Protein AF-A0A9Q1LJ71-F1 (afdb_monomer)

InterPro domains:
  IPR001330 Prenyltransferase alpha-alpha toroid domain [PF00432] (152-448)
  IPR008930 Terpenoid cyclases/protein prenyltransferase alpha-alpha toroid [SSF48239] (149-457)
  IPR026873 Geranylgeranyl transferase type-2 subunit beta [cd02894] (152-435)
  IPR045089 Prenyltransferase subunit beta [PTHR11774] (151-458)

Mean predicted aligned error: 15.25 Å

Secondary structure (DSSP, 8-state):
--PPPTT-------HHHHHHHHHHHHHHHHHHHHHHHHHHHHHHHHHHHHHHHHHHHHHHHHHHTTS-----------------------S---SSTTS-TTT-TT------------------TTHHHHHHHHHTT------GGGTTSPPP-HHHHHHHHHHHHH--SSHHHHHTGGGHHHHHHHHHHHHHHTT-GGGS-HHHHHHHHHHTB-TTS-B-SSTTPPP-HHHHHHHHHHHHHTT-GGGS-HHHHHHHHHTTB-TTS-BBSSTT--B-HHHHHHHHHHHHHTT-GGGS-HHHHHHHHHHTB-TTS-B-SSTTPPP-HHHHHHHHHHHHHTT-GGGS-HHHHHHHHHTTB-TTS-B-SSTT----TTHHHHHHHHHHHTT-GGGS-HHHHHHHHHHSB-TTT--EESSTTSPEEHHHHHHHHHHHHHTT-TTS--EETTTTEEHHHHHHHHHHHHHHHGGGS--

Sequence (471 aa):
MRRLPRYLKKVEPNAHKIEEHCRKYQRLREEKQLRKSERDRQRRQAEAKATYEKSKKKEQQSEHEASDPDFASDLNDGKTYRYPFLPWLIETKKAQFLNFLSMEKCFQGLLSTPLSTFHLMQLDSEDFCSFLKKSASLSNSSNPNCNRMGELLVEKHAKYIITVEKRKDDFESVVMEHLRLNGVYWGLTTLDIMGKLAAVEQDEVSSWVMQCQHESGGFGGNIGHDPHVLYTLSAIQVLVLFDKLHVLDIDKVSNYIAGLQNEDGSFSGDIWGEVDTRFSYIAILSLALLHRLDKIDVGKAVKYILSCKNVDGGFGCTPGAESHAGQIFCCVAALAITGSLHHVDKDLLGWWLCERQVKSGGLNGRPEKLPDVCYSWWVLSSLIMIDRVHWIDKGKLVKFILDCQDKENGGISDRPDDAVDVFHTYFGVAGLSLLEYPGIKPIDPAYALPVDVVNRVMLGRYSLGFLHTSS

Foldseek 3Di:
DDDDDDDPDDPDPPVVVVVVVVVVVVVVVVVVVVVVVVVVVVVVVVVVVVVVVVVVVVVVVVVVVPDDDDDDDDDDDDDDDDDDDDDDDDDDPDDPCPVPVVPPVWDDDDDDDDDDDDDDDDDDDPCVVVVVVVVVVPPPDDDPPPPPFDDDPLVLQLQLLVVVLPPCPDPVNVSCQQQQLVLVLLSLQLCQQLVRNVVDDLVVVLVQLVQQADPQQAGTNGRPHAGWLVSRLSSLSSCLQVVNCVVGPLCSNLLSLLVQQDPQQFGAGHPVRDTFLLSLLSSLLSCLLSVNPVSHDLVSSLVQLLQQADPLLAGARGRPHDGWLQSLLSSLLSCLSSVNNVSGPLVSVLVQLLVQQDPQQAGGGHPPGDGFLLSLQSSLLSNVSSVNNVSGPLRSNSRFLSQQFDPPRTAGGGGHPDDGDSSSSSSSSQSCLSSVNPSTAHARSSNRHGPVSVCCSPVVVVVVVVPPPDD

Structure (mmCIF, N/CA/C/O backbone):
data_AF-A0A9Q1LJ71-F1
#
_entry.id   AF-A0A9Q1LJ71-F1
#
loop_
_atom_site.group_PDB
_atom_site.id
_atom_site.type_symbol
_atom_site.label_atom_id
_atom_site.label_alt_id
_atom_site.label_comp_id
_atom_site.label_asym_id
_atom_site.label_entity_id
_atom_site.label_seq_id
_atom_site.pdbx_PDB_ins_code
_atom_site.Cartn_x
_atom_site.Cartn_y
_atom_site.Cartn_z
_atom_site.occupancy
_atom_site.B_iso_or_equiv
_atom_site.auth_seq_id
_atom_site.auth_comp_id
_atom_site.auth_asym_id
_atom_site.auth_atom_id
_atom_site.pdbx_PDB_model_num
ATOM 1 N N . MET A 1 1 ? -22.109 36.301 40.175 1.00 39.59 1 MET A N 1
ATOM 2 C CA . MET A 1 1 ? -20.950 36.014 39.294 1.00 39.59 1 MET A CA 1
ATOM 3 C C . MET A 1 1 ? -20.099 34.918 39.931 1.00 39.59 1 MET A C 1
ATOM 5 O O . MET A 1 1 ? -19.748 35.070 41.093 1.00 39.59 1 MET A O 1
ATOM 9 N N . ARG A 1 2 ? -19.764 33.833 39.217 1.00 37.19 2 ARG A N 1
ATOM 10 C CA . ARG A 1 2 ? -18.719 32.863 39.616 1.00 37.19 2 ARG A CA 1
ATOM 11 C C . ARG A 1 2 ? -17.592 32.925 38.575 1.00 37.19 2 ARG A C 1
ATOM 13 O O . ARG A 1 2 ? -17.876 33.161 37.406 1.00 37.19 2 ARG A O 1
ATOM 20 N N . ARG A 1 3 ? -16.327 32.811 38.999 1.00 41.94 3 ARG A N 1
ATOM 21 C CA . ARG A 1 3 ? -15.149 32.981 38.123 1.00 41.94 3 ARG A CA 1
ATOM 22 C C . ARG A 1 3 ? -14.811 31.681 37.381 1.00 41.94 3 ARG A C 1
ATOM 24 O O . ARG A 1 3 ? -14.867 30.613 37.981 1.00 41.94 3 ARG A O 1
ATOM 31 N N . LEU A 1 4 ? -14.414 31.797 36.113 1.00 38.66 4 LEU A N 1
ATOM 32 C CA . LEU A 1 4 ? -13.854 30.701 35.309 1.00 38.66 4 LEU A CA 1
ATOM 33 C C . LEU A 1 4 ? -12.404 30.360 35.738 1.00 38.66 4 LEU A C 1
ATOM 35 O O . LEU A 1 4 ? -11.688 31.261 36.191 1.00 38.66 4 LEU A O 1
ATOM 39 N N . PRO A 1 5 ? -11.940 29.101 35.582 1.00 41.72 5 PRO A N 1
ATOM 40 C CA . PRO A 1 5 ? -10.560 28.706 35.882 1.00 41.72 5 PRO A CA 1
ATOM 41 C C . PRO A 1 5 ? -9.507 29.322 34.942 1.00 41.72 5 PRO A C 1
ATOM 43 O O . PRO A 1 5 ? -9.711 29.448 33.737 1.00 41.72 5 PRO A O 1
ATOM 46 N N . ARG A 1 6 ? -8.328 29.651 35.487 1.00 46.28 6 ARG A N 1
ATOM 47 C CA . ARG A 1 6 ? -7.193 30.263 34.763 1.00 46.28 6 ARG A CA 1
ATOM 48 C C . ARG A 1 6 ? -6.261 29.232 34.090 1.00 46.28 6 ARG A C 1
ATOM 50 O O . ARG A 1 6 ? -5.067 29.231 34.376 1.00 46.28 6 ARG A O 1
ATOM 57 N N . TYR A 1 7 ? -6.765 28.365 33.209 1.00 41.06 7 TYR A N 1
ATOM 58 C CA . TYR A 1 7 ? -5.889 27.458 32.434 1.00 41.06 7 TYR A CA 1
ATOM 59 C C . TYR A 1 7 ? -6.155 27.375 30.923 1.00 41.06 7 TYR A C 1
ATOM 61 O O . TYR A 1 7 ? -5.345 26.796 30.205 1.00 41.06 7 TYR A O 1
ATOM 69 N N . LEU A 1 8 ? -7.190 28.041 30.400 1.00 37.00 8 LEU A N 1
ATOM 70 C CA . LEU A 1 8 ? -7.324 28.259 28.956 1.00 37.00 8 LEU A CA 1
ATOM 71 C C . LEU A 1 8 ? -6.361 29.363 28.486 1.00 37.00 8 LEU A C 1
ATOM 73 O O . LEU A 1 8 ? -6.747 30.520 28.314 1.00 37.00 8 LEU A O 1
ATOM 77 N N . LYS A 1 9 ? -5.090 29.007 28.262 1.00 40.62 9 LYS A N 1
ATOM 78 C CA . LYS A 1 9 ? -4.234 29.786 27.358 1.00 40.62 9 LYS A CA 1
ATOM 79 C C . LYS A 1 9 ? -4.790 29.617 25.946 1.00 40.62 9 LYS A C 1
ATOM 81 O O . LYS A 1 9 ? -4.817 28.498 25.442 1.00 40.62 9 LYS A O 1
ATOM 86 N N . LYS A 1 10 ? -5.184 30.713 25.294 1.00 38.16 10 LYS A N 1
ATOM 87 C CA . LYS A 1 10 ? -5.345 30.703 23.837 1.00 38.16 10 LYS A CA 1
ATOM 88 C C . LYS A 1 10 ? -4.023 30.252 23.208 1.00 38.16 10 LYS A C 1
ATOM 90 O O . LYS A 1 10 ? -2.989 30.872 23.458 1.00 38.16 10 LYS A O 1
ATOM 95 N N . VAL A 1 11 ? -4.072 29.221 22.374 1.00 44.34 11 VAL A N 1
ATOM 96 C CA . VAL A 1 11 ? -2.997 28.925 21.426 1.00 44.34 11 VAL A CA 1
ATOM 97 C C . VAL A 1 11 ? -3.301 29.735 20.172 1.00 44.34 11 VAL A C 1
ATOM 99 O O . VAL A 1 11 ? -4.050 29.300 19.305 1.00 44.34 11 VAL A O 1
ATOM 102 N N . GLU A 1 12 ? -2.790 30.962 20.117 1.00 47.56 12 GLU A N 1
ATOM 103 C CA . GLU A 1 12 ? -2.838 31.750 18.884 1.00 47.56 12 GLU A CA 1
ATOM 104 C C . GLU A 1 12 ? -1.786 31.181 17.912 1.00 47.56 12 GLU A C 1
ATOM 106 O O . GLU A 1 12 ? -0.655 30.916 18.345 1.00 47.56 12 GLU A O 1
ATOM 111 N N . PRO A 1 13 ? -2.123 30.942 16.626 1.00 48.38 13 PRO A N 1
ATOM 112 C CA . PRO A 1 13 ? -1.161 30.452 15.647 1.00 48.38 13 PRO A CA 1
ATOM 113 C C . PRO A 1 13 ? 0.050 31.380 15.603 1.00 48.38 13 PRO A C 1
ATOM 115 O O . PRO A 1 13 ? -0.084 32.587 15.401 1.00 48.38 13 PRO A O 1
ATOM 118 N N . ASN A 1 14 ? 1.244 30.828 15.820 1.00 60.53 14 ASN A N 1
ATOM 119 C CA . ASN A 1 14 ? 2.465 31.623 15.887 1.00 60.53 14 ASN A CA 1
ATOM 120 C C . ASN A 1 14 ? 2.890 32.018 14.463 1.00 60.53 14 ASN A C 1
ATOM 122 O O . ASN A 1 14 ? 3.750 31.378 13.860 1.00 60.53 14 ASN A O 1
ATOM 126 N N . ALA A 1 15 ? 2.232 33.045 13.918 1.00 57.56 15 ALA A N 1
ATOM 127 C CA . ALA A 1 15 ? 2.316 33.447 12.515 1.00 57.56 15 ALA A CA 1
ATOM 128 C C . ALA A 1 15 ? 3.760 33.684 12.044 1.00 57.56 15 ALA A C 1
ATOM 130 O O . ALA A 1 15 ? 4.112 33.283 10.941 1.00 57.56 15 ALA A O 1
ATOM 131 N N . HIS A 1 16 ? 4.623 34.217 12.915 1.00 60.97 16 HIS A N 1
ATOM 132 C CA . HIS A 1 16 ? 6.050 34.390 12.637 1.00 60.97 16 HIS A CA 1
ATOM 133 C C . HIS A 1 16 ? 6.755 33.058 12.323 1.00 60.97 16 HIS A C 1
ATOM 135 O O . HIS A 1 16 ? 7.576 32.998 11.412 1.00 60.97 16 HIS A O 1
ATOM 141 N N . LYS A 1 17 ? 6.424 31.968 13.033 1.00 60.00 17 LYS A N 1
ATOM 142 C CA . LYS A 1 17 ? 6.968 30.630 12.737 1.00 60.00 17 LYS A CA 1
ATOM 143 C C . LYS A 1 17 ? 6.422 30.056 11.433 1.00 60.00 17 LYS A C 1
ATOM 145 O O . LYS A 1 17 ? 7.156 29.365 10.736 1.00 60.00 17 LYS A O 1
ATOM 150 N N . ILE A 1 18 ? 5.157 30.329 11.106 1.00 53.53 18 ILE A N 1
ATOM 151 C CA . ILE A 1 18 ? 4.541 29.898 9.841 1.00 53.53 18 ILE A CA 1
ATOM 152 C C . ILE A 1 18 ? 5.233 30.612 8.675 1.00 53.53 18 ILE A C 1
ATOM 154 O O . ILE A 1 18 ? 5.701 29.962 7.744 1.00 53.53 18 ILE A O 1
ATOM 158 N N . GLU A 1 19 ? 5.402 31.931 8.765 1.00 65.69 19 GLU A N 1
ATOM 159 C CA . GLU A 1 19 ? 6.077 32.724 7.738 1.00 65.69 19 GLU A CA 1
ATOM 160 C C . GLU A 1 19 ? 7.558 32.331 7.579 1.00 65.69 19 GLU A C 1
ATOM 162 O O . GLU A 1 19 ? 8.045 32.161 6.460 1.00 65.69 19 GLU A O 1
ATOM 167 N N . GLU A 1 20 ? 8.274 32.104 8.683 1.00 69.56 20 GLU A N 1
ATOM 168 C CA . GLU A 1 20 ? 9.648 31.592 8.677 1.00 69.56 20 GLU A CA 1
ATOM 169 C C . GLU A 1 20 ? 9.747 30.201 8.019 1.00 69.56 20 GLU A C 1
ATOM 171 O O . GLU A 1 20 ? 10.671 29.944 7.239 1.00 69.56 20 GLU A O 1
ATOM 176 N N . HIS A 1 21 ? 8.766 29.324 8.262 1.00 61.31 21 HIS A N 1
ATOM 177 C CA . HIS A 1 21 ? 8.662 28.010 7.627 1.00 61.31 21 HIS A CA 1
ATOM 178 C C . HIS A 1 21 ? 8.419 28.132 6.114 1.00 61.31 21 HIS A C 1
ATOM 180 O O . HIS A 1 21 ? 9.154 27.529 5.331 1.00 61.31 21 HIS A O 1
ATOM 186 N N . CYS A 1 22 ? 7.478 28.975 5.679 1.00 60.78 22 CYS A N 1
ATOM 187 C CA . CYS A 1 22 ? 7.229 29.251 4.260 1.00 60.78 22 CYS A CA 1
ATOM 188 C C . CYS A 1 22 ? 8.483 29.809 3.564 1.00 60.78 22 CYS A C 1
ATOM 190 O O . CYS A 1 22 ? 8.925 29.255 2.556 1.00 60.78 22 CYS A O 1
ATOM 192 N N . ARG A 1 23 ? 9.141 30.819 4.155 1.00 75.56 23 ARG A N 1
ATOM 193 C CA . ARG A 1 23 ? 10.409 31.394 3.657 1.00 75.56 23 ARG A CA 1
ATOM 194 C C . ARG A 1 23 ? 11.558 30.375 3.624 1.00 75.56 23 ARG A C 1
ATOM 196 O O . ARG A 1 23 ? 12.492 30.520 2.836 1.00 75.56 23 ARG A O 1
ATOM 203 N N . LYS A 1 24 ? 11.552 29.349 4.483 1.00 78.50 24 LYS A N 1
ATOM 204 C CA . LYS A 1 24 ? 12.508 28.226 4.433 1.00 78.50 24 LYS A CA 1
ATOM 205 C C . LYS A 1 24 ? 12.195 27.274 3.275 1.00 78.50 24 LYS A C 1
ATOM 207 O O . LYS A 1 24 ? 13.103 26.925 2.528 1.00 78.50 24 LYS A O 1
ATOM 212 N N . TYR A 1 25 ? 10.935 26.876 3.103 1.00 55.53 25 TYR A N 1
ATOM 213 C CA . TYR A 1 25 ? 10.538 25.966 2.025 1.00 55.53 25 TYR A CA 1
ATOM 214 C C . TYR A 1 25 ? 10.649 26.597 0.638 1.00 55.53 25 TYR A C 1
ATOM 216 O O . TYR A 1 25 ? 11.008 25.899 -0.304 1.00 55.53 25 TYR A O 1
ATOM 224 N N . GLN A 1 26 ? 10.416 27.903 0.503 1.00 70.94 26 GLN A N 1
ATOM 225 C CA . GLN A 1 26 ? 10.617 28.614 -0.757 1.00 70.94 26 GLN A CA 1
ATOM 226 C C . GLN A 1 26 ? 12.090 28.571 -1.204 1.00 70.94 26 GLN A C 1
ATOM 228 O O . GLN A 1 26 ? 12.370 28.085 -2.298 1.00 70.94 26 GLN A O 1
ATOM 233 N N . ARG A 1 27 ? 13.036 28.912 -0.315 1.00 83.56 27 ARG A N 1
ATOM 234 C CA . ARG A 1 27 ? 14.483 28.771 -0.582 1.00 83.56 27 ARG A CA 1
ATOM 235 C C . ARG A 1 27 ? 14.885 27.333 -0.929 1.00 83.56 27 ARG A C 1
ATOM 237 O O . ARG A 1 27 ? 15.670 27.121 -1.843 1.00 83.56 27 ARG A O 1
ATOM 244 N N . LEU A 1 28 ? 14.304 26.330 -0.263 1.00 67.31 28 LEU A N 1
ATOM 245 C CA . LEU A 1 28 ? 14.551 24.919 -0.593 1.00 67.31 28 LEU A CA 1
ATOM 246 C C . LEU A 1 28 ? 13.990 24.505 -1.969 1.00 67.31 28 LEU A C 1
ATOM 248 O O . LEU A 1 28 ? 14.578 23.634 -2.610 1.00 67.31 28 LEU A O 1
ATOM 252 N N . ARG A 1 29 ? 12.893 25.113 -2.453 1.00 70.19 29 ARG A N 1
ATOM 253 C CA . ARG A 1 29 ? 12.413 24.922 -3.838 1.00 70.19 29 ARG A CA 1
ATOM 254 C C . ARG A 1 29 ? 13.360 25.588 -4.840 1.00 70.19 29 ARG A C 1
ATOM 256 O O . ARG A 1 29 ? 13.729 24.951 -5.822 1.00 70.19 29 ARG A O 1
ATOM 263 N N . GLU A 1 30 ? 13.800 26.814 -4.565 1.00 82.81 30 GLU A N 1
ATOM 264 C CA . GLU A 1 30 ? 14.753 27.567 -5.396 1.00 82.81 30 GLU A CA 1
ATOM 265 C C . GLU A 1 30 ? 16.103 26.827 -5.516 1.00 82.81 30 GLU A C 1
ATOM 267 O O . GLU A 1 30 ? 16.588 26.596 -6.624 1.00 82.81 30 GLU A O 1
ATOM 272 N N . GLU A 1 31 ? 16.660 26.329 -4.404 1.00 82.44 31 GLU A N 1
ATOM 273 C CA . GLU A 1 31 ? 17.853 25.469 -4.404 1.00 82.44 31 GLU A CA 1
ATOM 274 C C . GLU A 1 31 ? 17.648 24.160 -5.186 1.00 82.44 31 GLU A C 1
ATOM 276 O O . GLU A 1 31 ? 18.541 23.741 -5.928 1.00 82.44 31 GLU A O 1
ATOM 281 N N . LYS A 1 32 ? 16.488 23.497 -5.048 1.00 73.94 32 LYS A N 1
ATOM 282 C CA . LYS A 1 32 ? 16.171 22.285 -5.826 1.00 73.94 32 LYS A CA 1
ATOM 283 C C . LYS A 1 32 ? 16.091 22.584 -7.329 1.00 73.94 32 LYS A C 1
ATOM 285 O O . LYS A 1 32 ? 16.615 21.796 -8.116 1.00 73.94 32 LYS A O 1
ATOM 290 N N . GLN A 1 33 ? 15.498 23.711 -7.734 1.00 78.38 33 GLN A N 1
ATOM 291 C CA . GLN A 1 33 ? 15.419 24.126 -9.141 1.00 78.38 33 GLN A CA 1
ATOM 292 C C . GLN A 1 33 ? 16.790 24.497 -9.722 1.00 78.38 33 GLN A C 1
ATOM 294 O O . GLN A 1 33 ? 17.115 24.053 -10.824 1.00 78.38 33 GLN A O 1
ATOM 299 N N . LEU A 1 34 ? 17.635 25.210 -8.969 1.00 84.81 34 LEU A N 1
ATOM 300 C CA . LEU A 1 34 ? 19.027 25.476 -9.354 1.00 84.81 34 LEU A CA 1
ATOM 301 C C . LEU A 1 34 ? 19.785 24.164 -9.599 1.00 84.81 34 LEU A C 1
ATOM 303 O O . LEU A 1 34 ? 20.245 23.926 -10.718 1.00 84.81 34 LEU A O 1
ATOM 307 N N . ARG A 1 35 ? 19.775 23.246 -8.620 1.00 81.56 35 ARG A N 1
ATOM 308 C CA . ARG A 1 35 ? 20.391 21.911 -8.748 1.00 81.56 35 ARG A CA 1
ATOM 309 C C . ARG A 1 35 ? 19.764 21.055 -9.856 1.00 81.56 35 ARG A C 1
ATOM 311 O O . ARG A 1 35 ? 20.401 20.104 -10.304 1.00 81.56 35 ARG A O 1
ATOM 318 N N . LYS A 1 36 ? 18.519 21.312 -10.279 1.00 81.25 36 LYS A N 1
ATOM 319 C CA . LYS A 1 36 ? 17.910 20.677 -11.464 1.00 81.25 36 LYS A CA 1
ATOM 320 C C . LYS A 1 36 ? 18.556 21.227 -12.736 1.00 81.25 36 LYS A C 1
ATOM 322 O O . LYS A 1 36 ? 19.152 20.465 -13.489 1.00 81.25 36 LYS A O 1
ATOM 327 N N . SER A 1 37 ? 18.550 22.551 -12.901 1.00 84.62 37 SER A N 1
ATOM 328 C CA . SER A 1 37 ? 19.092 23.232 -14.085 1.00 84.62 37 SER A CA 1
ATOM 329 C C . SER A 1 37 ? 20.590 22.976 -14.313 1.00 84.62 37 SER A C 1
ATOM 331 O O . SER A 1 37 ? 21.025 22.847 -15.459 1.00 84.62 37 SER A O 1
ATOM 333 N N . GLU A 1 38 ? 21.378 22.824 -13.242 1.00 85.69 38 GLU A N 1
ATOM 334 C CA . GLU A 1 38 ? 22.793 22.445 -13.320 1.00 85.69 38 GLU A CA 1
ATOM 335 C C . GLU A 1 38 ? 22.981 21.016 -13.840 1.00 85.69 38 GLU A C 1
ATOM 337 O O . GLU A 1 38 ? 23.810 20.792 -14.723 1.00 85.69 38 GLU A O 1
ATOM 342 N N . ARG A 1 39 ? 22.179 20.054 -13.363 1.00 78.38 39 ARG A N 1
ATOM 343 C CA . ARG A 1 39 ? 22.211 18.667 -13.855 1.00 78.38 39 ARG A CA 1
ATOM 344 C C . ARG A 1 39 ? 21.677 18.560 -15.284 1.00 78.38 39 ARG A C 1
ATOM 346 O O . ARG A 1 39 ? 22.299 17.888 -16.099 1.00 78.38 39 ARG A O 1
ATOM 353 N N . ASP A 1 40 ? 20.635 19.308 -15.641 1.00 81.31 40 ASP A N 1
ATOM 354 C CA . ASP A 1 40 ? 20.141 19.407 -17.023 1.00 81.31 40 ASP A CA 1
ATOM 355 C C . ASP A 1 40 ? 21.171 20.060 -17.966 1.00 81.31 40 ASP A C 1
ATOM 357 O O . ASP A 1 40 ? 21.168 19.815 -19.175 1.00 81.31 40 ASP A O 1
ATOM 361 N N . ARG A 1 41 ? 22.069 20.908 -17.445 1.00 86.75 41 ARG A N 1
ATOM 362 C CA . ARG A 1 41 ? 23.205 21.476 -18.189 1.00 86.75 41 ARG A CA 1
ATOM 363 C C . ARG A 1 41 ? 24.343 20.462 -18.335 1.00 86.75 41 ARG A C 1
ATOM 365 O O . ARG A 1 41 ? 24.833 20.286 -19.447 1.00 86.75 41 ARG A O 1
ATOM 372 N N . GLN A 1 42 ? 24.715 19.768 -17.258 1.00 84.00 42 GLN A N 1
ATOM 373 C CA . GLN A 1 42 ? 25.722 18.697 -17.277 1.00 84.00 42 GLN A CA 1
ATOM 374 C C . GLN A 1 42 ? 25.308 17.548 -18.207 1.00 84.00 42 GLN A C 1
ATOM 376 O O . GLN A 1 42 ? 26.114 17.097 -19.018 1.00 84.00 42 GLN A O 1
ATOM 381 N N . ARG A 1 43 ? 24.037 17.128 -18.159 1.00 85.75 43 ARG A N 1
ATOM 382 C CA . ARG A 1 43 ? 23.467 16.108 -19.048 1.00 85.75 43 ARG A CA 1
ATOM 383 C C . ARG A 1 43 ? 23.582 16.522 -20.516 1.00 85.75 43 ARG A C 1
ATOM 385 O O . ARG A 1 43 ? 24.162 15.776 -21.297 1.00 85.75 43 ARG A O 1
ATOM 392 N N . ARG A 1 44 ? 23.138 17.732 -20.880 1.00 86.12 44 ARG A N 1
ATOM 393 C CA . ARG A 1 44 ? 23.271 18.244 -22.259 1.00 86.12 44 ARG A CA 1
ATOM 394 C C . ARG A 1 44 ? 24.730 18.361 -22.713 1.00 86.12 44 ARG A C 1
ATOM 396 O O . ARG A 1 44 ? 25.024 18.115 -23.878 1.00 86.12 44 ARG A O 1
ATOM 403 N N . GLN A 1 45 ? 25.657 18.690 -21.810 1.00 86.50 45 GLN A N 1
ATOM 404 C CA . GLN A 1 45 ? 27.096 18.674 -22.106 1.00 86.50 45 GLN A CA 1
ATOM 405 C C . GLN A 1 45 ? 27.627 17.249 -22.337 1.00 86.50 45 GLN A C 1
ATOM 407 O O . GLN A 1 45 ? 28.419 17.048 -23.256 1.00 86.50 45 GLN A O 1
ATOM 412 N N . ALA A 1 46 ? 27.173 16.259 -21.565 1.00 82.06 46 ALA A N 1
ATOM 413 C CA . ALA A 1 46 ? 27.527 14.854 -21.760 1.00 82.06 46 ALA A CA 1
ATOM 414 C C . ALA A 1 46 ? 26.944 14.283 -23.067 1.00 82.06 46 ALA A C 1
ATOM 416 O O . ALA A 1 46 ? 27.667 13.641 -23.823 1.00 82.06 46 ALA A O 1
ATOM 417 N N . GLU A 1 47 ? 25.679 14.574 -23.381 1.00 83.31 47 GLU A N 1
ATOM 418 C CA . GLU A 1 47 ? 25.011 14.171 -24.629 1.00 83.31 47 GLU A CA 1
ATOM 419 C C . GLU A 1 47 ? 25.680 14.804 -25.861 1.00 83.31 47 GLU A C 1
ATOM 421 O O . GLU A 1 47 ? 25.958 14.109 -26.842 1.00 83.31 47 GLU A O 1
ATOM 426 N N . ALA A 1 48 ? 26.031 16.094 -25.799 1.00 85.31 48 ALA A N 1
ATOM 427 C CA . ALA A 1 48 ? 26.792 16.765 -26.852 1.00 85.31 48 ALA A CA 1
ATOM 428 C C . ALA A 1 48 ? 28.198 16.160 -27.022 1.00 85.31 48 ALA A C 1
ATOM 430 O O . ALA A 1 48 ? 28.625 15.899 -28.148 1.00 85.31 48 ALA A O 1
ATOM 431 N N . LYS A 1 49 ? 28.902 15.871 -25.917 1.00 86.75 49 LYS A N 1
ATOM 432 C CA . LYS A 1 49 ? 30.230 15.244 -25.954 1.00 86.75 49 LYS A CA 1
ATOM 433 C C . LYS A 1 49 ? 30.178 13.826 -26.530 1.00 86.75 49 LYS A C 1
ATOM 435 O O . LYS A 1 49 ? 30.975 13.506 -27.404 1.00 86.75 49 LYS A O 1
ATOM 440 N N . ALA A 1 50 ? 29.215 13.006 -26.110 1.00 83.12 50 ALA A N 1
ATOM 441 C CA . ALA A 1 50 ? 29.005 11.664 -26.652 1.00 83.12 50 ALA A CA 1
ATOM 442 C C . ALA A 1 50 ? 28.636 11.700 -28.146 1.00 83.12 50 ALA A C 1
ATOM 444 O O . ALA A 1 50 ? 29.088 10.854 -28.915 1.00 83.12 50 ALA A O 1
ATOM 445 N N . THR A 1 51 ? 27.869 12.706 -28.580 1.00 85.44 51 THR A N 1
ATOM 446 C CA . THR A 1 51 ? 27.551 12.927 -30.000 1.00 85.44 51 THR A CA 1
ATOM 447 C C . THR A 1 51 ? 28.804 13.279 -30.806 1.00 85.44 51 THR A C 1
ATOM 449 O O . THR A 1 51 ? 29.024 12.687 -31.859 1.00 85.44 51 THR A O 1
ATOM 452 N N . TYR A 1 52 ? 29.663 14.162 -30.289 1.00 84.81 52 TYR A N 1
ATOM 453 C CA . TYR A 1 52 ? 30.940 14.537 -30.910 1.00 84.81 52 TYR A CA 1
ATOM 454 C C . TYR A 1 52 ? 31.959 13.381 -30.944 1.00 84.81 52 TYR A C 1
ATOM 456 O O . TYR A 1 52 ? 32.620 13.151 -31.953 1.00 84.81 52 TYR A O 1
ATOM 464 N N . GLU A 1 53 ? 32.056 12.585 -29.877 1.00 83.25 53 GLU A N 1
ATOM 465 C CA . GLU A 1 53 ? 32.881 11.369 -29.869 1.00 83.25 53 GLU A CA 1
ATOM 466 C C . GLU A 1 53 ? 32.347 10.315 -30.863 1.00 83.25 53 GLU A C 1
ATOM 468 O O . GLU A 1 53 ? 33.129 9.571 -31.459 1.00 83.25 53 GLU A O 1
ATOM 473 N N . LYS A 1 54 ? 31.027 10.278 -31.102 1.00 81.44 54 LYS A N 1
ATOM 474 C CA . LYS A 1 54 ? 30.378 9.392 -32.081 1.00 81.44 54 LYS A CA 1
ATOM 475 C C . LYS A 1 54 ? 30.514 9.882 -33.528 1.00 81.44 54 LYS A C 1
ATOM 477 O O . LYS A 1 54 ? 30.630 9.037 -34.413 1.00 81.44 54 LYS A O 1
ATOM 482 N N . SER A 1 55 ? 30.538 11.194 -33.789 1.00 79.06 55 SER A N 1
ATOM 483 C CA . SER A 1 55 ? 30.872 11.728 -35.120 1.00 79.06 55 SER A CA 1
ATOM 484 C C . SER A 1 55 ? 32.349 11.512 -35.434 1.00 79.06 55 SER A C 1
ATOM 486 O O . SER A 1 55 ? 32.654 10.927 -36.467 1.00 79.06 55 SER A O 1
ATOM 488 N N . LYS A 1 56 ? 33.251 11.825 -34.493 1.00 81.94 56 LYS A N 1
ATOM 489 C CA . LYS A 1 56 ? 34.693 11.614 -34.675 1.00 81.94 56 LYS A CA 1
ATOM 490 C C . LYS A 1 56 ? 35.052 10.148 -34.937 1.00 81.94 56 LYS A C 1
ATOM 492 O O . LYS A 1 56 ? 35.883 9.863 -35.790 1.00 81.94 56 LYS A O 1
ATOM 497 N N . LYS A 1 57 ? 34.398 9.199 -34.255 1.00 75.00 57 LYS A N 1
ATOM 498 C CA . LYS A 1 57 ? 34.573 7.765 -34.552 1.00 75.00 57 LYS A CA 1
ATOM 499 C C . LYS A 1 57 ? 34.087 7.380 -35.952 1.00 75.00 57 LYS A C 1
ATOM 501 O O . LYS A 1 57 ? 34.722 6.541 -36.575 1.00 75.00 57 LYS A O 1
ATOM 506 N N . LYS A 1 58 ? 33.012 7.994 -36.464 1.00 71.81 58 LYS A N 1
ATOM 507 C CA . LYS A 1 58 ? 32.568 7.774 -37.850 1.00 71.81 58 LYS A CA 1
ATOM 508 C C . LYS A 1 58 ? 33.552 8.343 -38.868 1.00 71.81 58 LYS A C 1
ATOM 510 O O . LYS A 1 58 ? 33.865 7.644 -39.820 1.00 71.81 58 LYS A O 1
ATOM 515 N N . GLU A 1 59 ? 34.055 9.556 -38.641 1.00 65.94 59 GLU A N 1
ATOM 516 C CA . GLU A 1 59 ? 35.080 10.188 -39.486 1.00 65.94 59 GLU A CA 1
ATOM 517 C C . GLU A 1 59 ? 36.324 9.287 -39.575 1.00 65.94 59 GLU A C 1
ATOM 519 O O . GLU A 1 59 ? 36.726 8.895 -40.668 1.00 65.94 59 GLU A O 1
ATOM 524 N N . GLN A 1 60 ? 36.830 8.821 -38.428 1.00 63.56 60 GLN A N 1
ATOM 525 C CA . GLN A 1 60 ? 37.979 7.909 -38.359 1.00 63.56 60 GLN A CA 1
ATOM 526 C C . GLN A 1 60 ? 37.719 6.519 -38.971 1.00 63.56 60 GLN A C 1
ATOM 528 O O . GLN A 1 60 ? 38.661 5.886 -39.438 1.00 63.56 60 GLN A O 1
ATOM 533 N N . GLN A 1 61 ? 36.472 6.032 -39.006 1.00 56.72 61 GLN A N 1
ATOM 534 C CA . GLN A 1 61 ? 36.131 4.817 -39.760 1.00 56.72 61 GLN A CA 1
ATOM 535 C C . GLN A 1 61 ? 36.115 5.079 -41.273 1.00 56.72 61 GLN A C 1
ATOM 537 O O . GLN A 1 61 ? 36.710 4.306 -42.016 1.00 56.72 61 GLN A O 1
ATOM 542 N N . SER A 1 62 ? 35.533 6.195 -41.731 1.00 51.94 62 SER A N 1
ATOM 543 C CA . SER A 1 62 ? 35.541 6.559 -43.158 1.00 51.94 62 SER A CA 1
ATOM 544 C C . SER A 1 62 ? 36.934 6.889 -43.711 1.00 51.94 62 SER A C 1
ATOM 546 O O . SER A 1 62 ? 37.163 6.718 -44.903 1.00 51.94 62 SER A O 1
ATOM 548 N N . GLU A 1 63 ? 37.872 7.324 -42.864 1.00 53.81 63 GLU A N 1
ATOM 549 C CA . GLU A 1 63 ? 39.281 7.499 -43.245 1.00 53.81 63 GLU A CA 1
ATOM 550 C C . GLU A 1 63 ? 40.040 6.160 -43.332 1.00 53.81 63 GLU A C 1
ATOM 552 O O . GLU A 1 63 ? 40.945 6.036 -44.153 1.00 53.81 63 GLU A O 1
ATOM 557 N N . HIS A 1 64 ? 39.667 5.142 -42.542 1.00 49.78 64 HIS A N 1
ATOM 558 C CA . HIS A 1 64 ? 40.308 3.818 -42.584 1.00 49.78 64 HIS A CA 1
ATOM 559 C C . HIS A 1 64 ? 39.742 2.875 -43.656 1.00 49.78 64 HIS A C 1
ATOM 561 O O . HIS A 1 64 ? 40.488 2.062 -44.193 1.00 49.78 64 HIS A O 1
ATOM 567 N N . GLU A 1 65 ? 38.463 2.992 -44.023 1.00 43.03 65 GLU A N 1
ATOM 568 C CA . GLU A 1 65 ? 37.856 2.195 -45.109 1.00 43.03 65 GLU A CA 1
ATOM 569 C C . GLU A 1 65 ? 38.355 2.600 -46.518 1.00 43.03 65 GLU A C 1
ATOM 571 O O . GLU A 1 65 ? 37.968 1.992 -47.514 1.00 43.03 65 GLU A O 1
ATOM 576 N N . ALA A 1 66 ? 39.239 3.601 -46.612 1.00 43.62 66 ALA A N 1
ATOM 577 C CA . ALA A 1 66 ? 39.785 4.136 -47.858 1.00 43.62 66 ALA A CA 1
ATOM 578 C C . ALA A 1 66 ? 41.199 3.625 -48.231 1.00 43.62 66 ALA A C 1
ATOM 580 O O . ALA A 1 66 ? 41.745 4.094 -49.232 1.00 43.62 66 ALA A O 1
ATOM 581 N N . SER A 1 67 ? 41.819 2.712 -47.463 1.00 36.22 67 SER A N 1
ATOM 582 C CA . SER A 1 67 ? 43.229 2.324 -47.687 1.00 36.22 67 SER A CA 1
ATOM 583 C C . SER A 1 67 ? 43.594 0.852 -47.390 1.00 36.22 67 SER A C 1
ATOM 585 O O . SER A 1 67 ? 44.171 0.563 -46.343 1.00 36.22 67 SER A O 1
ATOM 587 N N . ASP A 1 68 ? 43.370 -0.013 -48.387 1.00 35.03 68 ASP A N 1
ATOM 588 C CA . ASP A 1 68 ? 44.089 -1.280 -48.671 1.00 35.03 68 ASP A CA 1
ATOM 589 C C . ASP A 1 68 ? 44.089 -2.441 -47.625 1.00 35.03 68 ASP A C 1
ATOM 591 O O . ASP A 1 68 ? 43.581 -2.279 -46.515 1.00 35.03 68 ASP A O 1
ATOM 595 N N . PRO A 1 69 ? 44.525 -3.676 -48.001 1.00 43.56 69 PRO A N 1
ATOM 596 C CA . PRO A 1 69 ? 43.994 -4.901 -47.383 1.00 43.56 69 PRO A CA 1
ATOM 597 C C . PRO A 1 69 ? 45.012 -5.876 -46.736 1.00 43.56 69 PRO A C 1
ATOM 599 O O . PRO A 1 69 ? 46.222 -5.786 -46.918 1.00 43.56 69 PRO A O 1
ATOM 602 N N . ASP A 1 70 ? 44.426 -6.905 -46.108 1.00 30.20 70 ASP A N 1
ATOM 603 C CA . ASP A 1 70 ? 44.954 -8.252 -45.812 1.00 30.20 70 ASP A CA 1
ATOM 604 C C . ASP A 1 70 ? 45.948 -8.522 -44.649 1.00 30.20 70 ASP A C 1
ATOM 606 O O . ASP A 1 70 ? 46.809 -7.734 -44.278 1.00 30.20 70 ASP A O 1
ATOM 610 N N . PHE A 1 71 ? 45.822 -9.764 -44.149 1.00 26.55 71 PHE A N 1
ATOM 611 C CA . PHE A 1 71 ? 46.793 -10.594 -43.404 1.00 26.55 71 PHE A CA 1
ATOM 612 C C . PHE A 1 71 ? 47.091 -10.404 -41.885 1.00 26.55 71 PHE A C 1
ATOM 614 O O . PHE A 1 71 ? 48.108 -9.863 -41.473 1.00 26.55 71 PHE A O 1
ATOM 621 N N . ALA A 1 72 ? 46.255 -11.073 -41.074 1.00 28.38 72 ALA A N 1
ATOM 622 C CA . ALA A 1 72 ? 46.593 -12.107 -40.065 1.00 28.38 72 ALA A CA 1
ATOM 623 C C . ALA A 1 72 ? 47.539 -11.890 -38.838 1.00 28.38 72 ALA A C 1
ATOM 625 O O . ALA A 1 72 ? 48.669 -11.427 -38.930 1.00 28.38 72 ALA A O 1
ATOM 626 N N . SER A 1 73 ? 47.119 -12.557 -37.745 1.00 27.25 73 SER A N 1
ATOM 627 C CA . SER A 1 73 ? 47.893 -13.248 -36.678 1.00 27.25 73 SER A CA 1
ATOM 628 C C . SER A 1 73 ? 48.257 -12.567 -35.331 1.00 27.25 73 SER A C 1
ATOM 630 O O . SER A 1 73 ? 48.910 -11.535 -35.262 1.00 27.25 73 SER A O 1
ATOM 632 N N . ASP A 1 74 ? 47.867 -13.300 -34.274 1.00 27.25 74 ASP A N 1
ATOM 633 C CA . ASP A 1 74 ? 48.550 -13.613 -33.002 1.00 27.25 74 ASP A CA 1
ATOM 634 C C . ASP A 1 74 ? 48.667 -12.688 -31.755 1.00 27.25 74 ASP A C 1
ATOM 636 O O . ASP A 1 74 ? 49.237 -11.604 -31.755 1.00 27.25 74 ASP A O 1
ATOM 640 N N . LEU A 1 75 ? 48.268 -13.334 -30.637 1.00 26.12 75 LEU A N 1
ATOM 641 C CA . LEU A 1 75 ? 48.781 -13.313 -29.250 1.00 26.12 75 LEU A CA 1
ATOM 642 C C . LEU A 1 75 ? 48.404 -12.205 -28.230 1.00 26.12 75 LEU A C 1
ATOM 644 O O . LEU A 1 75 ? 48.587 -11.014 -28.437 1.00 26.12 75 LEU A O 1
ATOM 648 N N . ASN A 1 76 ? 47.938 -12.706 -27.068 1.00 28.25 76 ASN A N 1
ATOM 649 C CA . ASN A 1 76 ? 48.073 -12.260 -25.662 1.00 28.25 76 ASN A CA 1
ATOM 650 C C . ASN A 1 76 ? 48.609 -10.834 -25.382 1.00 28.25 76 ASN A C 1
ATOM 652 O O . ASN A 1 76 ? 49.658 -10.437 -25.869 1.00 28.25 76 ASN A O 1
ATOM 656 N N . ASP A 1 77 ? 48.037 -10.084 -24.430 1.00 26.08 77 ASP A N 1
ATOM 657 C CA . ASP A 1 77 ? 48.172 -10.449 -23.007 1.00 26.08 77 ASP A CA 1
ATOM 658 C C . ASP A 1 77 ? 47.122 -9.813 -22.065 1.00 26.08 77 ASP A C 1
ATOM 660 O O . ASP A 1 77 ? 46.484 -8.810 -22.390 1.00 26.08 77 ASP A O 1
ATOM 664 N N . GLY A 1 78 ? 46.951 -10.376 -20.863 1.00 26.64 78 GLY A N 1
ATOM 665 C CA . GLY A 1 78 ? 45.942 -9.937 -19.887 1.00 26.64 78 GLY A CA 1
ATOM 666 C C . GLY A 1 78 ? 46.484 -9.031 -18.772 1.00 26.64 78 GLY A C 1
ATOM 667 O O . GLY A 1 78 ? 47.518 -9.327 -18.177 1.00 26.64 78 GLY A O 1
ATOM 668 N N . LYS A 1 79 ? 45.755 -7.961 -18.400 1.00 26.02 79 LYS A N 1
ATOM 669 C CA . LYS A 1 79 ? 46.053 -7.160 -17.190 1.00 26.02 79 LYS A CA 1
ATOM 670 C C . LYS A 1 79 ? 44.818 -6.811 -16.359 1.00 26.02 79 LYS A C 1
ATOM 672 O O . LYS A 1 79 ? 43.997 -5.980 -16.731 1.00 26.02 79 LYS A O 1
ATOM 677 N N . THR A 1 80 ? 44.752 -7.405 -15.170 1.00 25.45 80 THR A N 1
ATOM 678 C CA . THR A 1 80 ? 43.893 -6.972 -14.059 1.00 25.45 80 THR A CA 1
ATOM 679 C C . THR A 1 80 ? 44.283 -5.587 -13.548 1.00 25.45 80 THR A C 1
ATOM 681 O O . THR A 1 80 ? 45.468 -5.333 -13.338 1.00 25.45 80 THR A O 1
ATOM 684 N N . TYR A 1 81 ? 43.292 -4.775 -13.174 1.00 23.69 81 TYR A N 1
ATOM 685 C CA . TYR A 1 81 ? 43.482 -3.632 -12.278 1.00 23.69 81 TYR A CA 1
ATOM 686 C C . TYR A 1 81 ? 42.541 -3.736 -11.073 1.00 23.69 81 TYR A C 1
ATOM 688 O O . TYR A 1 81 ? 41.360 -4.047 -11.217 1.00 23.69 81 TYR A O 1
ATOM 696 N N . ARG A 1 82 ? 43.085 -3.504 -9.872 1.00 23.34 82 ARG A N 1
ATOM 697 C CA . ARG A 1 82 ? 42.339 -3.432 -8.606 1.00 23.34 82 ARG A CA 1
ATOM 698 C C . ARG A 1 82 ? 42.195 -1.972 -8.156 1.00 23.34 82 ARG A C 1
ATOM 700 O O . ARG A 1 82 ? 43.045 -1.146 -8.465 1.00 23.34 82 ARG A O 1
ATOM 707 N N . TYR A 1 83 ? 41.125 -1.740 -7.396 1.00 28.62 83 TYR A N 1
ATOM 708 C CA . TYR A 1 83 ? 40.802 -0.626 -6.489 1.00 28.62 83 TYR A CA 1
ATOM 709 C C . TYR A 1 83 ? 41.929 0.330 -6.050 1.00 28.62 83 TYR A C 1
ATOM 711 O O . TYR A 1 83 ? 43.062 -0.084 -5.802 1.00 28.62 83 TYR A O 1
ATOM 719 N N . PRO A 1 84 ? 41.540 1.572 -5.716 1.00 26.28 84 PRO A N 1
ATOM 720 C CA . PRO A 1 84 ? 41.505 1.928 -4.289 1.00 26.28 84 PRO A CA 1
ATOM 721 C C . PRO A 1 84 ? 40.080 2.132 -3.734 1.00 26.28 84 PRO A C 1
ATOM 723 O O . PRO A 1 84 ? 39.087 2.064 -4.456 1.00 26.28 84 PRO A O 1
ATOM 726 N N . PHE A 1 85 ? 39.993 2.320 -2.416 1.00 23.02 85 PHE A N 1
ATOM 727 C CA . PHE A 1 85 ? 38.773 2.335 -1.597 1.00 23.02 85 PHE A CA 1
ATOM 728 C C . PHE A 1 85 ? 38.866 3.510 -0.595 1.00 23.02 85 PHE A C 1
ATOM 730 O O . PHE A 1 85 ? 39.985 3.885 -0.249 1.00 23.02 85 PHE A O 1
ATOM 737 N N . LEU A 1 86 ? 37.728 4.011 -0.075 1.00 23.83 86 LEU A N 1
ATOM 738 C CA . LEU A 1 86 ? 37.603 5.084 0.953 1.00 23.83 86 LEU A CA 1
ATOM 739 C C . LEU A 1 86 ? 38.001 6.525 0.505 1.00 23.83 86 LEU A C 1
ATOM 741 O O . LEU A 1 86 ? 38.751 6.688 -0.452 1.00 23.83 86 LEU A O 1
ATOM 745 N N . PRO A 1 87 ? 37.600 7.591 1.242 1.00 29.38 87 PRO A N 1
ATOM 746 C CA . PRO A 1 87 ? 36.281 7.795 1.865 1.00 29.38 87 PRO A CA 1
ATOM 747 C C . PRO A 1 87 ? 35.732 9.242 1.755 1.00 29.38 87 PRO A C 1
ATOM 749 O O . PRO A 1 87 ? 36.428 10.199 2.089 1.00 29.38 87 PRO A O 1
ATOM 752 N N . TRP A 1 88 ? 34.424 9.409 1.518 1.00 20.86 88 TRP A N 1
ATOM 753 C CA . TRP A 1 88 ? 33.669 10.454 2.232 1.00 20.86 88 TRP A CA 1
ATOM 754 C C . TRP A 1 88 ? 32.191 10.092 2.400 1.00 20.86 88 TRP A C 1
ATOM 756 O O . TRP A 1 88 ? 31.523 9.656 1.465 1.00 20.86 88 TRP A O 1
ATOM 766 N N . LEU A 1 89 ? 31.693 10.284 3.617 1.00 25.06 89 LEU A N 1
ATOM 767 C CA . LEU A 1 89 ? 30.289 10.213 4.013 1.00 25.06 89 LEU A CA 1
ATOM 768 C C . LEU A 1 89 ? 30.006 11.492 4.825 1.00 25.06 89 LEU A C 1
ATOM 770 O O . LEU A 1 89 ? 30.951 12.088 5.335 1.00 25.06 89 LEU A O 1
ATOM 774 N N . ILE A 1 90 ? 28.727 11.832 5.037 1.00 25.62 90 ILE A N 1
ATOM 775 C CA . ILE A 1 90 ? 28.248 12.988 5.831 1.00 25.62 90 ILE A CA 1
ATOM 776 C C . ILE A 1 90 ? 28.266 14.334 5.069 1.00 25.62 90 ILE A C 1
ATOM 778 O O . ILE A 1 90 ? 29.115 15.170 5.318 1.00 25.62 90 ILE A O 1
ATOM 782 N N . GLU A 1 91 ? 27.265 14.568 4.201 1.00 26.34 91 GLU A N 1
ATOM 783 C CA . GLU A 1 91 ? 26.367 15.754 4.237 1.00 26.34 91 GLU A CA 1
ATOM 784 C C . GLU A 1 91 ? 25.438 15.824 3.001 1.00 26.34 91 GLU A C 1
ATOM 786 O O . GLU A 1 91 ? 25.828 16.326 1.950 1.00 26.34 91 GLU A O 1
ATOM 791 N N . THR A 1 92 ? 24.186 15.335 3.112 1.00 25.39 92 THR A N 1
ATOM 792 C CA . THR A 1 92 ? 23.028 15.749 2.254 1.00 25.39 92 THR A CA 1
ATOM 793 C C . THR A 1 92 ? 21.643 15.193 2.658 1.00 25.39 92 THR A C 1
ATOM 795 O O . THR A 1 92 ? 20.641 15.543 2.033 1.00 25.39 92 THR A O 1
ATOM 798 N N . LYS A 1 93 ? 21.503 14.382 3.722 1.00 28.03 93 LYS A N 1
ATOM 799 C CA . LYS A 1 93 ? 20.175 13.945 4.214 1.00 28.03 93 LYS A CA 1
ATOM 800 C C . LYS A 1 93 ? 19.415 15.079 4.930 1.00 28.03 93 LYS A C 1
ATOM 802 O O . LYS A 1 93 ? 19.557 15.218 6.144 1.00 28.03 93 LYS A O 1
ATOM 807 N N . LYS A 1 94 ? 18.602 15.880 4.211 1.00 25.84 94 LYS A N 1
ATOM 808 C CA . LYS A 1 94 ? 17.653 16.848 4.833 1.00 25.84 94 LYS A CA 1
ATOM 809 C C . LYS A 1 94 ? 16.512 17.414 3.948 1.00 25.84 94 LYS A C 1
ATOM 811 O O . LYS A 1 94 ? 16.062 18.527 4.204 1.00 25.84 94 LYS A O 1
ATOM 816 N N . ALA A 1 95 ? 16.014 16.683 2.936 1.00 24.58 95 ALA A N 1
ATOM 817 C CA . ALA A 1 95 ? 15.011 17.223 1.986 1.00 24.58 95 ALA A CA 1
ATOM 818 C C . ALA A 1 95 ? 13.864 16.277 1.525 1.00 24.58 95 ALA A C 1
ATOM 820 O O . ALA A 1 95 ? 13.216 16.574 0.518 1.00 24.58 95 ALA A O 1
ATOM 821 N N . GLN A 1 96 ? 13.605 15.170 2.244 1.00 30.27 96 GLN A N 1
ATOM 822 C CA . GLN A 1 96 ? 12.515 14.204 1.949 1.00 30.27 96 GLN A CA 1
ATOM 823 C C . GLN A 1 96 ? 12.029 13.426 3.205 1.00 30.27 96 GLN A C 1
ATOM 825 O O . GLN A 1 96 ? 11.481 12.333 3.124 1.00 30.27 96 GLN A O 1
ATOM 830 N N . PHE A 1 97 ? 12.244 13.983 4.404 1.00 25.31 97 PHE A N 1
ATOM 831 C CA . PHE A 1 97 ? 12.234 13.254 5.688 1.00 25.31 97 PHE A CA 1
ATOM 832 C C . PHE A 1 97 ? 10.840 13.035 6.332 1.00 25.31 97 PHE A C 1
ATOM 834 O O . PHE A 1 97 ? 10.752 12.784 7.528 1.00 25.31 97 PHE A O 1
ATOM 841 N N . LEU A 1 98 ? 9.739 13.163 5.578 1.00 26.84 98 LEU A N 1
ATOM 842 C CA . LEU A 1 98 ? 8.365 13.134 6.126 1.00 26.84 98 LEU A CA 1
ATOM 843 C C . LEU A 1 98 ? 7.430 12.078 5.507 1.00 26.84 98 LEU A C 1
ATOM 845 O O . LEU A 1 98 ? 6.269 12.003 5.894 1.00 26.84 98 LEU A O 1
ATOM 849 N N . ASN A 1 99 ? 7.950 11.191 4.653 1.00 34.12 99 ASN A N 1
ATOM 850 C CA . ASN A 1 99 ? 7.327 9.882 4.377 1.00 34.12 99 ASN A CA 1
ATOM 851 C C . ASN A 1 99 ? 7.924 8.769 5.273 1.00 34.12 99 ASN A C 1
ATOM 853 O O . ASN A 1 99 ? 7.663 7.589 5.062 1.00 34.12 99 ASN A O 1
ATOM 857 N N . PHE A 1 100 ? 8.762 9.140 6.251 1.00 33.56 100 PHE A N 1
ATOM 858 C CA . PHE A 1 100 ? 9.657 8.229 6.980 1.00 33.56 100 PHE A CA 1
ATOM 859 C C . PHE A 1 100 ? 9.214 7.938 8.431 1.00 33.56 100 PHE A C 1
ATOM 861 O O . PHE A 1 100 ? 9.564 6.902 8.998 1.00 33.56 100 PHE A O 1
ATOM 868 N N . LEU A 1 101 ? 8.395 8.817 9.027 1.00 28.72 101 LEU A N 1
ATOM 869 C CA . LEU A 1 101 ? 8.058 8.791 10.461 1.00 28.72 101 LEU A CA 1
ATOM 870 C C . LEU A 1 101 ? 7.201 7.594 10.918 1.00 28.72 101 LEU A C 1
ATOM 872 O O . LEU A 1 101 ? 7.181 7.304 12.111 1.00 28.72 101 LEU A O 1
ATOM 876 N N . SER A 1 102 ? 6.551 6.870 10.000 1.00 36.25 102 SER A N 1
ATOM 877 C CA . SER A 1 102 ? 5.826 5.625 10.318 1.00 36.25 102 SER A CA 1
ATOM 878 C C . SER A 1 102 ? 6.764 4.427 10.562 1.00 36.25 102 SER A C 1
ATOM 880 O O . SER A 1 102 ? 6.410 3.539 11.328 1.00 36.25 102 SER A O 1
ATOM 882 N N . MET A 1 103 ? 7.976 4.394 9.983 1.00 32.69 103 MET A N 1
ATOM 883 C CA . MET A 1 103 ? 8.855 3.206 10.037 1.00 32.69 103 MET A CA 1
ATOM 884 C C . MET A 1 103 ? 10.191 3.400 10.783 1.00 32.69 103 MET A C 1
ATOM 886 O O . MET A 1 103 ? 10.865 2.414 11.089 1.00 32.69 103 MET A O 1
ATOM 890 N N . GLU A 1 104 ? 10.606 4.630 11.115 1.00 29.22 104 GLU A N 1
ATOM 891 C CA . GLU A 1 104 ? 11.969 4.880 11.630 1.00 29.22 104 GLU A CA 1
ATOM 892 C C . GLU A 1 104 ? 12.209 4.488 13.111 1.00 29.22 104 GLU A C 1
ATOM 894 O O . GLU A 1 104 ? 13.361 4.277 13.488 1.00 29.22 104 GLU A O 1
ATOM 899 N N . LYS A 1 105 ? 11.169 4.286 13.946 1.00 30.09 105 LYS A N 1
ATOM 900 C CA . LYS A 1 105 ? 11.254 3.968 15.407 1.00 30.09 105 LYS A CA 1
ATOM 901 C C . LYS A 1 105 ? 12.021 2.663 15.783 1.00 30.09 105 LYS A C 1
ATOM 903 O O . LYS A 1 105 ? 11.939 2.195 16.915 1.00 30.09 105 LYS A O 1
ATOM 908 N N . CYS A 1 106 ? 12.714 2.012 14.850 1.00 32.94 106 CYS A N 1
ATOM 909 C CA . CYS A 1 106 ? 12.739 0.551 14.734 1.00 32.94 106 CYS A CA 1
ATOM 910 C C . CYS A 1 106 ? 14.156 -0.060 14.517 1.00 32.94 106 CYS A C 1
ATOM 912 O O . CYS A 1 106 ? 14.275 -1.214 14.121 1.00 32.94 106 CYS A O 1
ATOM 914 N N . PHE A 1 107 ? 15.252 0.685 14.738 1.00 26.58 107 PHE A N 1
ATOM 915 C CA . PHE A 1 107 ? 16.526 0.451 14.014 1.00 26.58 107 PHE A CA 1
ATOM 916 C C . PHE A 1 107 ? 17.806 0.048 14.804 1.00 26.58 107 PHE A C 1
ATOM 918 O O . PHE A 1 107 ? 18.909 0.359 14.359 1.00 26.58 107 PHE A O 1
ATOM 925 N N . GLN A 1 108 ? 17.725 -0.655 15.946 1.00 24.86 108 GLN A N 1
ATOM 926 C CA . GLN A 1 108 ? 18.919 -1.180 16.662 1.00 24.86 108 GLN A CA 1
ATOM 927 C C . GLN A 1 108 ? 18.735 -2.618 17.212 1.00 24.86 108 GLN A C 1
ATOM 929 O O . GLN A 1 108 ? 17.628 -2.962 17.634 1.00 24.86 108 GLN A O 1
ATOM 934 N N . GLY A 1 109 ? 19.815 -3.427 17.243 1.00 24.09 109 GLY A N 1
ATOM 935 C CA . GLY A 1 109 ? 19.922 -4.716 17.975 1.00 24.09 109 GLY A CA 1
ATOM 936 C C . GLY A 1 109 ? 20.447 -5.933 17.172 1.00 24.09 109 GLY A C 1
ATOM 937 O O . GLY A 1 109 ? 19.904 -6.246 16.123 1.00 24.09 109 GLY A O 1
ATOM 938 N N . LEU A 1 110 ? 21.468 -6.634 17.693 1.00 25.08 110 LEU A N 1
ATOM 939 C CA . LEU A 1 110 ? 22.208 -7.808 17.148 1.00 25.08 110 LEU A CA 1
ATOM 940 C C . LEU A 1 110 ? 22.345 -8.864 18.291 1.00 25.08 110 LEU A C 1
ATOM 942 O O . LEU A 1 110 ? 22.236 -8.447 19.442 1.00 25.08 110 LEU A O 1
ATOM 946 N N . LEU A 1 111 ? 22.624 -10.180 18.174 1.00 22.06 111 LEU A N 1
ATOM 947 C CA . LEU A 1 111 ? 22.987 -11.202 17.143 1.00 22.06 111 LEU A CA 1
ATOM 948 C C . LEU A 1 111 ? 22.701 -12.615 17.802 1.00 22.06 111 LEU A C 1
ATOM 950 O O . LEU A 1 111 ? 22.226 -12.617 18.933 1.00 22.06 111 LEU A O 1
ATOM 954 N N . SER A 1 112 ? 22.929 -13.858 17.316 1.00 24.28 112 SER A N 1
ATOM 955 C CA . SER A 1 112 ? 23.531 -14.492 16.112 1.00 24.28 112 SER A CA 1
ATOM 956 C C . SER A 1 112 ? 23.257 -16.027 16.043 1.00 24.28 112 SER A C 1
ATOM 958 O O . SER A 1 112 ? 23.615 -16.731 16.985 1.00 24.28 112 SER A O 1
ATOM 960 N N . THR A 1 113 ? 22.884 -16.568 14.865 1.00 27.86 113 THR A N 1
ATOM 961 C CA . THR A 1 113 ? 23.216 -17.946 14.353 1.00 27.86 113 THR A CA 1
ATOM 962 C C . THR A 1 113 ? 22.580 -19.209 15.049 1.00 27.86 113 THR A C 1
ATOM 964 O O . THR A 1 113 ? 21.885 -19.034 16.042 1.00 27.86 113 THR A O 1
ATOM 967 N N . PRO A 1 114 ? 22.700 -20.471 14.528 1.00 31.33 114 PRO A N 1
ATOM 968 C CA . PRO A 1 114 ? 21.966 -20.950 13.323 1.00 31.33 114 PRO A CA 1
ATOM 969 C C . PRO A 1 114 ? 21.485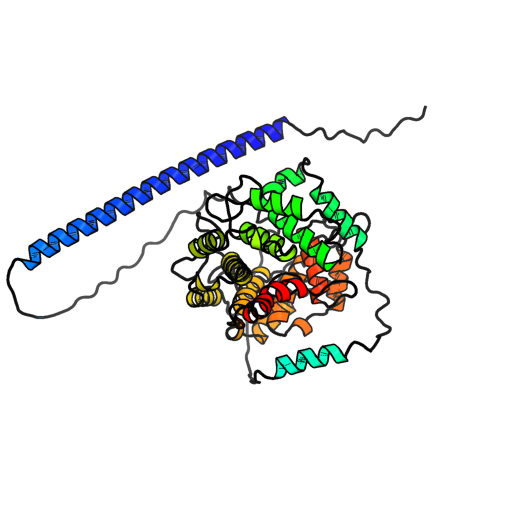 -22.456 13.293 1.00 31.33 114 PRO A C 1
ATOM 971 O O . PRO A 1 114 ? 21.939 -23.268 14.093 1.00 31.33 114 PRO A O 1
ATOM 974 N N . LEU A 1 115 ? 20.734 -22.846 12.230 1.00 24.75 115 LEU A N 1
ATOM 975 C CA . LEU A 1 115 ? 20.518 -24.223 11.658 1.00 24.75 115 LEU A CA 1
ATOM 976 C C . LEU A 1 115 ? 19.613 -25.237 12.445 1.00 24.75 115 LEU A C 1
ATOM 978 O O . LEU A 1 115 ? 19.421 -25.065 13.639 1.00 24.75 115 LEU A O 1
ATOM 982 N N . SER A 1 116 ? 18.973 -26.288 11.863 1.00 24.56 116 SER A N 1
ATOM 983 C CA . SER A 1 116 ? 19.105 -26.965 10.537 1.00 24.56 116 SER A CA 1
ATOM 984 C C . SER A 1 116 ? 17.830 -27.673 9.946 1.00 24.56 116 SER A C 1
ATOM 986 O O . SER A 1 116 ? 17.236 -28.519 10.607 1.00 24.56 116 SER A O 1
ATOM 988 N N . THR A 1 117 ? 17.549 -27.450 8.644 1.00 24.47 117 THR A N 1
ATOM 989 C CA . THR A 1 117 ? 17.186 -28.414 7.541 1.00 24.47 117 THR A CA 1
ATOM 990 C C . THR A 1 117 ? 15.928 -29.341 7.474 1.00 24.47 117 THR A C 1
ATOM 992 O O . THR A 1 117 ? 15.861 -30.327 8.196 1.00 24.47 117 THR A O 1
ATOM 995 N N . PHE A 1 118 ? 15.156 -29.168 6.367 1.00 22.75 118 PHE A N 1
ATOM 996 C CA . PHE A 1 118 ? 14.504 -30.155 5.433 1.00 22.75 118 PHE A CA 1
ATOM 997 C C . PHE A 1 118 ? 13.371 -31.105 5.924 1.00 22.75 118 PHE A C 1
ATOM 999 O O . PHE A 1 118 ? 13.496 -31.747 6.954 1.00 22.75 118 PHE A O 1
ATOM 1006 N N . HIS A 1 119 ? 12.260 -31.314 5.185 1.00 23.42 119 HIS A N 1
ATOM 1007 C CA . HIS A 1 119 ? 12.176 -31.862 3.805 1.00 23.42 119 HIS A CA 1
ATOM 1008 C C . HIS A 1 119 ? 10.902 -31.431 3.009 1.00 23.42 119 HIS A C 1
ATOM 1010 O O . HIS A 1 119 ? 10.024 -30.779 3.560 1.00 23.42 119 HIS A O 1
ATOM 1016 N N . LEU A 1 120 ? 10.800 -31.797 1.717 1.00 21.03 120 LEU A N 1
ATOM 1017 C CA . LEU A 1 120 ? 9.779 -31.340 0.742 1.00 21.03 120 LEU A CA 1
ATOM 1018 C C . LEU A 1 120 ? 8.619 -32.329 0.482 1.00 21.03 120 LEU A C 1
ATOM 1020 O O . LEU A 1 120 ? 8.829 -33.540 0.498 1.00 21.03 120 LEU A O 1
ATOM 1024 N N . MET A 1 121 ? 7.450 -31.805 0.078 1.00 21.95 121 MET A N 1
ATOM 1025 C CA . MET A 1 121 ? 6.428 -32.495 -0.737 1.00 21.95 121 MET A CA 1
ATOM 1026 C C . MET A 1 121 ? 5.742 -31.512 -1.710 1.00 21.95 121 MET A C 1
ATOM 1028 O O . MET A 1 121 ? 5.587 -30.336 -1.395 1.00 21.95 121 MET A O 1
ATOM 1032 N N . GLN A 1 122 ? 5.343 -31.996 -2.893 1.00 23.27 122 GLN A N 1
ATOM 1033 C CA . GLN A 1 122 ? 4.664 -31.232 -3.956 1.00 23.27 122 GLN A CA 1
ATOM 1034 C C . GLN A 1 122 ? 3.174 -31.602 -4.024 1.00 23.27 122 GLN A C 1
ATOM 1036 O O . GLN A 1 122 ? 2.859 -32.780 -3.869 1.00 23.27 122 GLN A O 1
ATOM 1041 N N . LEU A 1 123 ? 2.289 -30.647 -4.342 1.00 25.92 123 LEU A N 1
ATOM 1042 C CA . LEU A 1 123 ? 0.915 -30.893 -4.815 1.00 25.92 123 LEU A CA 1
ATOM 1043 C C . LEU A 1 123 ? 0.475 -29.820 -5.832 1.00 25.92 123 LEU A C 1
ATOM 1045 O O . LEU A 1 123 ? 1.057 -28.734 -5.887 1.00 25.92 123 LEU A O 1
ATOM 1049 N N . ASP A 1 124 ? -0.522 -30.170 -6.650 1.00 26.02 124 ASP A N 1
ATOM 1050 C CA . ASP A 1 124 ? -0.855 -29.526 -7.930 1.00 26.02 124 ASP A CA 1
ATOM 1051 C C . ASP A 1 124 ? -2.001 -28.491 -7.893 1.00 26.02 124 ASP A C 1
ATOM 1053 O O . ASP A 1 124 ? -2.662 -28.255 -6.883 1.00 26.02 124 ASP A O 1
ATOM 1057 N N . SER A 1 125 ? -2.223 -27.838 -9.037 1.00 28.33 125 SER A N 1
ATOM 1058 C CA . SER A 1 125 ? -2.994 -26.596 -9.201 1.00 28.33 125 SER A CA 1
ATOM 1059 C C . SER A 1 125 ? -4.525 -26.681 -9.066 1.00 28.33 125 SER A C 1
ATOM 1061 O O . SER A 1 125 ? -5.182 -25.640 -9.138 1.00 28.33 125 SER A O 1
ATOM 1063 N N . GLU A 1 126 ? -5.126 -27.855 -8.852 1.00 28.22 126 GLU A N 1
ATOM 1064 C CA . GLU A 1 126 ? -6.596 -27.991 -8.815 1.00 28.22 126 GLU A CA 1
ATOM 1065 C C . GLU A 1 126 ? -7.239 -27.554 -7.481 1.00 28.22 126 GLU A C 1
ATOM 1067 O O . GLU A 1 126 ? -8.411 -27.159 -7.454 1.00 28.22 126 GLU A O 1
ATOM 1072 N N . ASP A 1 127 ? -6.487 -27.553 -6.374 1.00 33.19 127 ASP A N 1
ATOM 1073 C CA . ASP A 1 127 ? -7.054 -27.337 -5.033 1.00 33.19 127 ASP A CA 1
ATOM 1074 C C . ASP A 1 127 ? -7.587 -25.914 -4.787 1.00 33.19 127 ASP A C 1
ATOM 1076 O O . ASP A 1 127 ? -8.504 -25.717 -3.987 1.00 33.19 127 ASP A O 1
ATOM 1080 N N . PHE A 1 128 ? -7.101 -24.908 -5.521 1.00 32.97 128 PHE A N 1
ATOM 1081 C CA . PHE A 1 128 ? -7.549 -23.517 -5.364 1.00 32.97 128 PHE A CA 1
ATOM 1082 C C . PHE A 1 128 ? -9.056 -23.348 -5.652 1.00 32.97 128 PHE A C 1
ATOM 1084 O O . PHE A 1 128 ? -9.770 -22.639 -4.939 1.00 32.97 128 PHE A O 1
ATOM 1091 N N . CYS A 1 129 ? -9.579 -24.077 -6.643 1.00 31.47 129 CYS A N 1
ATOM 1092 C CA . CYS A 1 129 ? -11.010 -24.105 -6.957 1.00 31.47 129 CYS A CA 1
ATOM 1093 C C . CYS A 1 129 ? -11.827 -25.004 -6.007 1.00 31.47 129 CYS A C 1
ATOM 1095 O O . CYS A 1 129 ? -13.057 -24.879 -5.961 1.00 31.47 129 CYS A O 1
ATOM 1097 N N . SER A 1 130 ? -11.172 -25.897 -5.254 1.00 28.94 130 SER A N 1
ATOM 1098 C CA . SER A 1 130 ? -11.788 -26.711 -4.196 1.00 28.94 130 SER A CA 1
ATOM 1099 C C . SER A 1 130 ? -11.996 -25.861 -2.931 1.00 28.94 130 SER A C 1
ATOM 1101 O O . SER A 1 130 ? -13.106 -25.804 -2.390 1.00 28.94 130 SER A O 1
ATOM 1103 N N . PHE A 1 131 ? -10.973 -25.090 -2.545 1.00 34.03 131 PHE A N 1
ATOM 1104 C CA . PHE A 1 131 ? -10.960 -24.188 -1.391 1.00 34.03 131 PHE A CA 1
ATOM 1105 C C . PHE A 1 131 ? -12.109 -23.166 -1.417 1.00 34.03 131 PHE A C 1
ATOM 1107 O O . PHE A 1 131 ? -12.899 -23.096 -0.471 1.00 34.03 131 PHE A O 1
ATOM 1114 N N . LEU A 1 132 ? -12.273 -22.445 -2.535 1.00 33.84 132 LEU A N 1
ATOM 1115 C CA . LEU A 1 132 ? -13.311 -21.415 -2.709 1.00 33.84 132 LEU A CA 1
ATOM 1116 C C . LEU A 1 132 ? -14.751 -21.952 -2.602 1.00 33.84 132 LEU A C 1
ATOM 1118 O O . LEU A 1 132 ? -15.658 -21.221 -2.213 1.00 33.84 132 LEU A O 1
ATOM 1122 N N . LYS A 1 133 ? -14.980 -23.231 -2.926 1.00 30.83 133 LYS A N 1
ATOM 1123 C CA . LYS A 1 133 ? -16.295 -23.879 -2.769 1.00 30.83 133 LYS A CA 1
ATOM 1124 C C . LYS A 1 133 ? -16.525 -24.382 -1.344 1.00 30.83 133 LYS A C 1
ATOM 1126 O O . LYS A 1 133 ? -17.669 -24.486 -0.906 1.00 30.83 133 LYS A O 1
ATOM 1131 N N . LYS A 1 134 ? -15.449 -24.686 -0.613 1.00 28.67 134 LYS A N 1
ATOM 1132 C CA . LYS A 1 134 ? -15.503 -25.223 0.750 1.00 28.67 134 LYS A CA 1
ATOM 1133 C C . LYS A 1 134 ? -15.781 -24.128 1.782 1.00 28.67 134 LYS A C 1
ATOM 1135 O O . LYS A 1 134 ? -16.613 -24.347 2.661 1.00 28.67 134 LYS A O 1
ATOM 1140 N N . SER A 1 135 ? -15.186 -22.940 1.639 1.00 34.91 135 SER A N 1
ATOM 1141 C CA . SER A 1 135 ? -15.458 -21.786 2.517 1.00 34.91 135 SER A CA 1
ATOM 1142 C C . SER A 1 135 ? -16.943 -21.392 2.519 1.00 34.91 135 SER A C 1
ATOM 1144 O O . SER A 1 135 ? -17.536 -21.237 3.586 1.00 34.91 135 SER A O 1
ATOM 1146 N N . ALA A 1 136 ? -17.585 -21.366 1.346 1.00 32.22 136 ALA A N 1
ATOM 1147 C CA . ALA A 1 136 ? -19.016 -21.081 1.192 1.00 32.22 136 ALA A CA 1
ATOM 1148 C C . ALA A 1 136 ? -19.948 -22.052 1.955 1.00 32.22 136 ALA A C 1
ATOM 1150 O O . ALA A 1 136 ? -21.091 -21.701 2.243 1.00 32.22 136 ALA A O 1
ATOM 1151 N N . SER A 1 137 ? -19.473 -23.256 2.303 1.00 27.28 137 SER A N 1
ATOM 1152 C CA . SER A 1 137 ? -20.242 -24.273 3.041 1.00 27.28 137 SER A CA 1
ATOM 1153 C C . SER A 1 137 ? -20.100 -24.204 4.571 1.00 27.28 137 SER A C 1
ATOM 1155 O O . SER A 1 137 ? -20.871 -24.846 5.282 1.00 27.28 137 SER A O 1
ATOM 1157 N N . LEU A 1 138 ? -19.142 -23.426 5.093 1.00 32.97 138 LEU A N 1
ATOM 1158 C CA . LEU A 1 138 ? -18.779 -23.397 6.520 1.00 32.97 138 LEU A CA 1
ATOM 1159 C C . LEU A 1 138 ? -19.418 -22.245 7.319 1.00 32.97 138 LEU A C 1
ATOM 1161 O O . LEU A 1 138 ? -19.180 -22.115 8.516 1.00 32.97 138 LEU A O 1
ATOM 1165 N N . SER A 1 139 ? -20.273 -21.436 6.692 1.00 33.75 139 SER A N 1
ATOM 1166 C CA . SER A 1 139 ? -20.925 -20.264 7.301 1.00 33.75 139 SER A CA 1
ATOM 1167 C C . SER A 1 139 ? -21.975 -20.580 8.383 1.00 33.75 139 SER A C 1
ATOM 1169 O O . SER A 1 139 ? -22.430 -19.668 9.069 1.00 33.75 139 SER A O 1
ATOM 1171 N N . ASN A 1 140 ? -22.340 -21.853 8.583 1.00 34.25 140 ASN A N 1
ATOM 1172 C CA . ASN A 1 140 ? -23.402 -22.291 9.499 1.00 34.25 140 ASN A CA 1
ATOM 1173 C C . ASN A 1 140 ? -22.891 -23.109 10.707 1.00 34.25 140 ASN A C 1
ATOM 1175 O O . ASN A 1 140 ? -23.350 -24.223 10.958 1.00 34.25 140 ASN A O 1
ATOM 1179 N N . SER A 1 141 ? -21.992 -22.539 11.518 1.00 31.14 141 SER A N 1
ATOM 1180 C CA . SER A 1 141 ? -21.825 -22.981 12.915 1.00 31.14 141 SER A CA 1
ATOM 1181 C C . SER A 1 141 ? -21.503 -21.817 13.860 1.00 31.14 141 SER A C 1
ATOM 1183 O O . SER A 1 141 ? -20.371 -21.337 13.924 1.00 31.14 141 SER A O 1
ATOM 1185 N N . SER A 1 142 ? -22.493 -21.370 14.634 1.00 33.44 142 SER A N 1
ATOM 1186 C CA . SER A 1 142 ? -22.337 -20.303 15.628 1.00 33.44 142 SER A CA 1
ATOM 1187 C C . SER A 1 142 ? -21.629 -20.815 16.891 1.00 33.44 142 SER A C 1
ATOM 1189 O O . SER A 1 142 ? -22.252 -21.446 17.746 1.00 33.44 142 SER A O 1
ATOM 1191 N N . ASN A 1 143 ? -20.329 -20.541 17.023 1.00 33.09 143 ASN A N 1
ATOM 1192 C CA . ASN A 1 143 ? -19.536 -20.918 18.198 1.00 33.09 143 ASN A CA 1
ATOM 1193 C C . ASN A 1 143 ? -19.875 -20.015 19.415 1.00 33.09 143 ASN A C 1
ATOM 1195 O O . ASN A 1 143 ? -19.640 -18.805 19.340 1.00 33.09 143 ASN A O 1
ATOM 1199 N N . PRO A 1 144 ? -20.377 -20.552 20.551 1.00 32.38 144 PRO A N 1
ATOM 1200 C CA . PRO A 1 144 ? -20.851 -19.737 21.680 1.00 32.38 144 PRO A CA 1
ATOM 1201 C C . PRO A 1 144 ? -19.794 -18.861 22.379 1.00 32.38 144 PRO A C 1
ATOM 1203 O O . PRO A 1 144 ? -20.153 -17.957 23.132 1.00 32.38 144 PRO A O 1
ATOM 1206 N N . ASN A 1 145 ? -18.496 -19.093 22.148 1.00 34.97 145 ASN A N 1
ATOM 1207 C CA . ASN A 1 145 ? -17.408 -18.376 22.829 1.00 34.97 145 ASN A CA 1
ATOM 1208 C C . ASN A 1 145 ? -17.089 -16.969 22.275 1.00 34.97 145 ASN A C 1
ATOM 1210 O O . ASN A 1 145 ? -16.184 -16.312 22.786 1.00 34.97 145 ASN A O 1
ATOM 1214 N N . CYS A 1 146 ? -17.828 -16.462 21.281 1.00 37.94 146 CYS A N 1
ATOM 1215 C CA . CYS A 1 146 ? -17.586 -15.138 20.678 1.00 37.94 146 CYS A CA 1
ATOM 1216 C C . CYS A 1 146 ? -17.779 -13.943 21.654 1.00 37.94 146 CYS A C 1
ATOM 1218 O O . CYS A 1 146 ? -17.330 -12.826 21.402 1.00 37.94 146 CYS A O 1
ATOM 1220 N N . ASN A 1 147 ? -18.408 -14.177 22.809 1.00 35.16 147 ASN A N 1
ATOM 1221 C CA . ASN A 1 147 ? -19.014 -13.165 23.685 1.00 35.16 147 ASN A CA 1
ATOM 1222 C C . ASN A 1 147 ? -18.039 -12.306 24.540 1.00 35.16 147 ASN A C 1
ATOM 1224 O O . ASN A 1 147 ? -18.410 -11.843 25.619 1.00 35.16 147 ASN A O 1
ATOM 1228 N N . ARG A 1 148 ? -16.779 -12.128 24.107 1.00 48.50 148 ARG A N 1
ATOM 1229 C CA . ARG A 1 148 ? -15.772 -11.231 24.732 1.00 48.50 148 ARG A CA 1
ATOM 1230 C C . ARG A 1 148 ? -14.812 -10.539 23.748 1.00 48.50 148 ARG A C 1
ATOM 1232 O O . ARG A 1 148 ? -13.836 -9.935 24.194 1.00 48.50 148 ARG A O 1
ATOM 1239 N N . MET A 1 149 ? -15.039 -10.621 22.437 1.00 60.66 149 MET A N 1
ATOM 1240 C CA . MET A 1 149 ? -14.307 -9.761 21.496 1.00 60.66 149 MET A CA 1
ATOM 1241 C C . MET A 1 149 ? -14.895 -8.345 21.514 1.00 60.66 149 MET A C 1
ATOM 1243 O O . MET A 1 149 ? -16.066 -8.161 21.842 1.00 60.66 149 MET A O 1
ATOM 1247 N N . GLY A 1 150 ? -14.071 -7.340 21.212 1.00 70.94 150 GLY A N 1
ATOM 1248 C CA . GLY A 1 150 ? -14.540 -5.959 21.104 1.00 70.94 150 GLY A CA 1
ATOM 1249 C C . GLY A 1 150 ? -15.430 -5.746 19.877 1.00 70.94 150 GLY A C 1
ATOM 1250 O O . GLY A 1 150 ? -15.364 -6.499 18.903 1.00 70.94 150 GLY A O 1
ATOM 1251 N N . GLU A 1 151 ? -16.221 -4.680 19.911 1.00 93.31 151 GLU A N 1
ATOM 1252 C CA . GLU A 1 151 ? -16.946 -4.171 18.747 1.00 93.31 151 GLU A CA 1
ATOM 1253 C C . GLU A 1 151 ? -16.078 -3.146 17.997 1.00 93.31 151 GLU A C 1
ATOM 1255 O O . GLU A 1 151 ? -15.384 -2.333 18.621 1.00 93.31 151 GLU A O 1
ATOM 1260 N N . LEU A 1 152 ? -16.099 -3.182 16.663 1.00 97.31 152 LEU A N 1
ATOM 1261 C CA . LEU A 1 152 ? -15.506 -2.149 15.815 1.00 97.31 152 LEU A CA 1
ATOM 1262 C C . LEU A 1 152 ? -16.445 -0.936 15.765 1.00 97.31 152 LEU A C 1
ATOM 1264 O O . LEU A 1 152 ? -17.572 -1.039 15.286 1.00 97.31 152 LEU A O 1
ATOM 1268 N N . LEU A 1 153 ? -15.984 0.231 16.218 1.00 97.44 153 LEU A N 1
ATOM 1269 C CA . LEU A 1 153 ? -16.824 1.429 16.370 1.00 97.44 153 LEU A CA 1
ATOM 1270 C C . LEU A 1 153 ? -17.062 2.181 15.042 1.00 97.44 153 LEU A C 1
ATOM 1272 O O . LEU A 1 153 ? -16.728 3.359 14.910 1.00 97.44 153 LEU A O 1
ATOM 1276 N N . VAL A 1 154 ? -17.644 1.494 14.052 1.00 97.62 154 VAL A N 1
ATOM 1277 C CA . VAL A 1 154 ? -17.804 1.918 12.643 1.00 97.62 154 VAL A CA 1
ATOM 1278 C C . VAL A 1 154 ? -18.271 3.369 12.476 1.00 97.62 154 VAL A C 1
ATOM 1280 O O . VAL A 1 154 ? -17.621 4.140 11.770 1.00 97.62 154 VAL A O 1
ATOM 1283 N N . GLU A 1 155 ? -19.353 3.785 13.145 1.00 97.56 155 GLU A N 1
ATOM 1284 C CA . GLU A 1 155 ? -19.877 5.157 13.011 1.00 97.56 155 GLU A CA 1
ATOM 1285 C C . GLU A 1 155 ? -18.884 6.222 13.508 1.00 97.56 155 GLU A C 1
ATOM 1287 O O . GLU A 1 155 ? -18.854 7.341 12.994 1.00 97.56 155 GLU A O 1
ATOM 1292 N N . LYS A 1 156 ? -18.043 5.881 14.496 1.00 97.56 156 LYS A N 1
ATOM 1293 C CA . LYS A 1 156 ? -16.998 6.776 15.004 1.00 97.56 156 LYS A CA 1
ATOM 1294 C C . LYS A 1 156 ? -15.830 6.862 14.031 1.00 97.56 156 LYS A C 1
ATOM 1296 O O . LYS A 1 156 ? -15.410 7.967 13.713 1.00 97.56 156 LYS A O 1
ATOM 1301 N N . HIS A 1 157 ? -15.364 5.731 13.499 1.00 97.81 157 HIS A N 1
ATOM 1302 C CA . HIS A 1 157 ? -14.315 5.696 12.468 1.00 97.81 157 HIS A CA 1
ATOM 1303 C C . HIS A 1 157 ? -14.722 6.481 11.214 1.00 97.81 157 HIS A C 1
ATOM 1305 O O . HIS A 1 157 ? -13.951 7.300 10.718 1.00 97.81 157 HIS A O 1
ATOM 1311 N N . ALA A 1 158 ? -15.967 6.321 10.755 1.00 97.31 158 ALA A N 1
ATOM 1312 C CA . ALA A 1 158 ? -16.499 7.086 9.630 1.00 97.31 158 ALA A CA 1
ATOM 1313 C C . ALA A 1 158 ? -16.564 8.596 9.929 1.00 97.31 158 ALA A C 1
ATOM 1315 O O . ALA A 1 158 ? -16.091 9.413 9.135 1.00 97.31 158 ALA A O 1
ATOM 1316 N N . LYS A 1 159 ? -17.085 8.978 11.105 1.00 96.38 159 LYS A N 1
ATOM 1317 C CA . LYS A 1 159 ? -17.125 10.378 11.553 1.00 96.38 159 LYS A CA 1
ATOM 1318 C C . LYS A 1 159 ? -15.725 10.986 11.686 1.00 96.38 159 LYS A C 1
ATOM 1320 O O . LYS A 1 159 ? -15.547 12.147 11.318 1.00 96.38 159 LYS A O 1
ATOM 1325 N N . TYR A 1 160 ? -14.752 10.232 12.195 1.00 95.50 160 TYR A N 1
ATOM 1326 C CA . TYR A 1 160 ? -13.356 10.647 12.326 1.00 95.50 160 TYR A CA 1
ATOM 1327 C C . TYR A 1 160 ? -12.764 11.012 10.958 1.00 95.50 160 TYR A C 1
ATOM 1329 O O . TYR A 1 160 ? -12.345 12.154 10.772 1.00 95.50 160 TYR A O 1
ATOM 1337 N N . ILE A 1 161 ? -12.847 10.111 9.972 1.00 94.12 161 ILE A N 1
ATOM 1338 C CA . ILE A 1 161 ? -12.329 10.328 8.607 1.00 94.12 161 ILE A CA 1
ATOM 1339 C C . ILE A 1 161 ? -12.942 11.589 7.973 1.00 94.12 161 ILE A C 1
ATOM 1341 O O . ILE A 1 161 ? -12.214 12.482 7.535 1.00 94.12 161 ILE A O 1
ATOM 1345 N N . ILE A 1 162 ? -14.274 11.713 8.009 1.00 91.81 162 ILE A N 1
ATOM 1346 C CA . ILE A 1 162 ? -15.014 12.866 7.458 1.00 91.81 162 ILE A CA 1
ATOM 1347 C C . ILE A 1 162 ? -14.694 14.172 8.220 1.00 91.81 162 ILE A C 1
ATOM 1349 O O . ILE A 1 162 ? -14.820 15.268 7.674 1.00 91.81 162 ILE A O 1
ATOM 1353 N N . THR A 1 163 ? -14.269 14.087 9.485 1.00 88.69 163 THR A N 1
ATOM 1354 C CA . THR A 1 163 ? -13.844 15.255 10.274 1.00 88.69 163 THR A CA 1
ATOM 1355 C C . THR A 1 163 ? -12.418 15.685 9.928 1.00 88.69 163 THR A C 1
ATOM 1357 O O . THR A 1 163 ? -12.174 16.885 9.814 1.00 88.69 163 THR A O 1
ATOM 1360 N N . VAL A 1 164 ? -11.490 14.740 9.737 1.00 83.62 164 VAL A N 1
ATOM 1361 C CA . VAL A 1 164 ? -10.096 15.023 9.341 1.00 83.62 164 VAL A CA 1
ATOM 1362 C C . VAL A 1 164 ? -10.050 15.690 7.966 1.00 83.62 164 VAL A C 1
ATOM 1364 O O . VAL A 1 164 ? -9.394 16.713 7.804 1.00 83.62 164 VAL A O 1
ATOM 1367 N N . GLU A 1 165 ? -10.821 15.189 6.998 1.00 74.56 165 GLU A N 1
ATOM 1368 C CA . GLU A 1 165 ? -10.911 15.751 5.642 1.00 74.56 165 GLU A CA 1
ATOM 1369 C C . GLU A 1 165 ? -11.260 17.257 5.628 1.00 74.56 165 GLU A C 1
ATOM 1371 O O . GLU A 1 165 ? -10.717 18.038 4.836 1.00 74.56 165 GLU A O 1
ATOM 1376 N N . LYS A 1 166 ? -12.150 17.665 6.544 1.00 76.50 166 LYS A N 1
ATOM 1377 C CA . LYS A 1 166 ? -12.704 19.023 6.657 1.00 76.50 166 LYS A CA 1
ATOM 1378 C C . LYS A 1 166 ? -11.818 19.982 7.452 1.00 76.50 166 LYS A C 1
ATOM 1380 O O . LYS A 1 166 ? -11.995 21.193 7.340 1.00 76.50 166 LYS A O 1
ATOM 1385 N N . ARG A 1 167 ? -10.839 19.481 8.210 1.00 74.56 167 ARG A N 1
ATOM 1386 C CA . ARG A 1 167 ? -9.815 20.306 8.866 1.00 74.56 167 ARG A CA 1
ATOM 1387 C C . ARG A 1 167 ? -8.689 20.593 7.878 1.00 74.56 167 ARG A C 1
ATOM 1389 O O . ARG A 1 167 ? -7.708 19.864 7.804 1.00 74.56 167 ARG A O 1
ATOM 1396 N N . LYS A 1 168 ? -8.859 21.638 7.065 1.00 68.62 168 LYS A N 1
ATOM 1397 C CA . LYS A 1 168 ? -7.872 22.009 6.035 1.00 68.62 168 LYS A CA 1
ATOM 1398 C C . LYS A 1 168 ? -6.804 22.988 6.562 1.00 68.62 168 LYS A C 1
ATOM 1400 O O . LYS A 1 168 ? -5.674 22.936 6.083 1.00 68.62 168 LYS A O 1
ATOM 1405 N N . ASP A 1 169 ? -7.113 23.755 7.613 1.00 72.69 169 ASP A N 1
ATOM 1406 C CA . ASP A 1 169 ? -6.347 24.952 8.018 1.00 72.69 169 ASP A CA 1
ATOM 1407 C C . ASP A 1 169 ? -5.568 24.838 9.348 1.00 72.69 169 ASP A C 1
ATOM 1409 O O . ASP A 1 169 ? -4.998 25.828 9.815 1.00 72.69 169 ASP A O 1
ATOM 1413 N N . ASP A 1 170 ? -5.553 23.670 10.002 1.00 74.69 170 ASP A N 1
ATOM 1414 C CA . ASP A 1 170 ? -4.762 23.470 11.224 1.00 74.69 170 ASP A CA 1
ATOM 1415 C C . ASP A 1 170 ? -3.296 23.083 10.937 1.00 74.69 170 ASP A C 1
ATOM 1417 O O . ASP A 1 170 ? -2.900 22.758 9.815 1.00 74.69 170 ASP A O 1
ATOM 1421 N N . PHE A 1 171 ? -2.450 23.176 11.968 1.00 71.06 171 PHE A N 1
ATOM 1422 C CA . PHE A 1 171 ? -1.009 22.933 11.839 1.00 71.06 171 PHE A CA 1
ATOM 1423 C C . PHE A 1 171 ? -0.689 21.495 11.403 1.00 71.06 171 PHE A C 1
ATOM 1425 O O . PHE A 1 171 ? 0.304 21.274 10.714 1.00 71.06 171 PHE A O 1
ATOM 1432 N N . GLU A 1 172 ? -1.529 20.528 11.773 1.00 69.50 172 GLU A N 1
ATOM 1433 C CA . GLU A 1 172 ? -1.346 19.116 11.438 1.00 69.50 172 GLU A CA 1
ATOM 1434 C C . GLU A 1 172 ? -1.6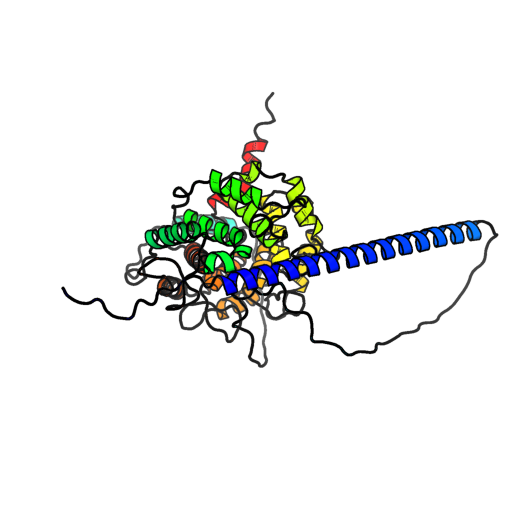86 18.867 9.960 1.00 69.50 172 GLU A C 1
ATOM 1436 O O . GLU A 1 172 ? -0.877 18.265 9.255 1.00 69.50 172 GLU A O 1
ATOM 1441 N N . SER A 1 173 ? -2.783 19.441 9.447 1.00 69.94 173 SER A N 1
ATOM 1442 C CA . SER A 1 173 ? -3.112 19.462 8.010 1.00 69.94 173 SER A CA 1
ATOM 1443 C C . SER A 1 173 ? -1.979 20.059 7.163 1.00 69.94 173 SER A C 1
ATOM 1445 O O . SER A 1 173 ? -1.594 19.472 6.152 1.00 69.94 173 SER A O 1
ATOM 1447 N N . VAL A 1 174 ? -1.389 21.183 7.593 1.00 74.62 174 VAL A N 1
ATOM 1448 C CA . VAL A 1 174 ? -0.278 21.838 6.872 1.00 74.62 174 VAL A CA 1
ATOM 1449 C C . VAL A 1 174 ? 1.015 21.012 6.921 1.00 74.62 174 VAL A C 1
ATOM 1451 O O . VAL A 1 174 ? 1.739 20.942 5.931 1.00 74.62 174 VAL A O 1
ATOM 1454 N N . VAL A 1 175 ? 1.325 20.352 8.043 1.00 73.94 175 VAL A N 1
ATOM 1455 C CA . VAL A 1 175 ? 2.512 19.477 8.154 1.00 73.94 175 VAL A CA 1
ATOM 1456 C C . VAL A 1 175 ? 2.345 18.163 7.379 1.00 73.94 175 VAL A C 1
ATOM 1458 O O . VAL A 1 175 ? 3.343 17.592 6.941 1.00 73.94 175 VAL A O 1
ATOM 1461 N N . MET A 1 176 ? 1.108 17.705 7.171 1.00 77.69 176 MET A N 1
ATOM 1462 C CA . MET A 1 176 ? 0.777 16.472 6.443 1.00 77.69 176 MET A CA 1
ATOM 1463 C C . MET A 1 176 ? 0.344 16.713 4.986 1.00 77.69 176 MET A C 1
ATOM 1465 O O . MET A 1 176 ? -0.062 15.771 4.304 1.00 77.69 176 MET A O 1
ATOM 1469 N N . GLU A 1 177 ? 0.457 17.944 4.477 1.00 82.31 177 GLU A N 1
ATOM 1470 C CA . GLU A 1 177 ? 0.005 18.335 3.135 1.00 82.31 177 GLU A CA 1
ATOM 1471 C C . GLU A 1 177 ? 0.606 17.454 2.025 1.00 82.31 177 GLU A C 1
ATOM 1473 O O . GLU A 1 177 ? -0.089 17.051 1.094 1.00 82.31 177 GLU A O 1
ATOM 1478 N N . HIS A 1 178 ? 1.882 17.075 2.140 1.00 79.31 178 HIS A N 1
ATOM 1479 C CA . HIS A 1 178 ? 2.560 16.210 1.165 1.00 79.31 178 HIS A CA 1
ATOM 1480 C C . HIS A 1 178 ? 2.047 14.764 1.140 1.00 79.31 178 HIS A C 1
ATOM 1482 O O . HIS A 1 178 ? 2.373 14.043 0.204 1.00 79.31 178 HIS A O 1
ATOM 1488 N N . LEU A 1 179 ? 1.244 14.342 2.121 1.00 85.00 179 LEU A N 1
ATOM 1489 C CA . LEU A 1 179 ? 0.604 13.024 2.184 1.00 85.00 179 LEU A CA 1
ATOM 1490 C C . LEU A 1 179 ? -0.903 13.068 1.882 1.00 85.00 179 LEU A C 1
ATOM 1492 O O . LEU A 1 179 ? -1.546 12.017 1.915 1.00 85.00 179 LEU A O 1
ATOM 1496 N N . ARG A 1 180 ? -1.480 14.241 1.571 1.00 90.81 180 ARG A N 1
ATOM 1497 C CA . ARG A 1 180 ? -2.938 14.447 1.508 1.00 90.81 180 ARG A CA 1
ATOM 1498 C C . ARG A 1 180 ? -3.655 13.454 0.586 1.00 90.81 180 ARG A C 1
ATOM 1500 O O . ARG A 1 180 ? -4.648 12.865 1.001 1.00 90.81 180 ARG A O 1
ATOM 1507 N N . LEU A 1 181 ? -3.130 13.201 -0.615 1.00 93.56 181 LEU A N 1
ATOM 1508 C CA . LEU A 1 181 ? -3.724 12.260 -1.578 1.00 93.56 181 LEU A CA 1
ATOM 1509 C C . LEU A 1 181 ? -3.669 10.794 -1.111 1.00 93.56 181 LEU A C 1
ATOM 1511 O O . LEU A 1 181 ? -4.609 10.038 -1.348 1.00 93.56 181 LEU A O 1
ATOM 1515 N N . ASN A 1 182 ? -2.630 10.406 -0.366 1.00 94.25 182 ASN A N 1
ATOM 1516 C CA . ASN A 1 182 ? -2.575 9.086 0.269 1.00 94.25 182 ASN A CA 1
ATOM 1517 C C . ASN A 1 182 ? -3.599 8.990 1.412 1.00 94.25 182 ASN A C 1
ATOM 1519 O O . ASN A 1 182 ? -4.311 7.996 1.512 1.00 94.25 182 ASN A O 1
ATOM 1523 N N . GLY A 1 183 ? -3.729 10.047 2.223 1.00 92.81 183 GLY A N 1
ATOM 1524 C CA . GLY A 1 183 ? -4.741 10.145 3.280 1.00 92.81 183 GLY A CA 1
ATOM 1525 C C . GLY A 1 183 ? -6.177 10.052 2.758 1.00 92.81 183 GLY A C 1
ATOM 1526 O O . GLY A 1 183 ? -7.011 9.401 3.383 1.00 92.81 183 GLY A O 1
ATOM 1527 N N . VAL A 1 184 ? -6.454 10.634 1.586 1.00 95.00 184 VAL A N 1
ATOM 1528 C CA . VAL A 1 184 ? -7.745 10.505 0.892 1.00 95.00 184 VAL A CA 1
ATOM 1529 C C . VAL A 1 184 ? -7.987 9.061 0.438 1.00 95.00 184 VAL A C 1
ATOM 1531 O O . VAL A 1 184 ? -9.046 8.517 0.741 1.00 95.00 184 VAL A O 1
ATOM 1534 N N . TYR A 1 185 ? -7.011 8.398 -0.194 1.00 97.88 185 TYR A N 1
ATOM 1535 C CA . TYR A 1 185 ? -7.109 6.969 -0.535 1.00 97.88 185 TYR A CA 1
ATOM 1536 C C . TYR A 1 185 ? -7.382 6.091 0.702 1.00 97.88 185 TYR A C 1
ATOM 1538 O O . TYR A 1 185 ? -8.340 5.315 0.700 1.00 97.88 185 TYR A O 1
ATOM 1546 N N . TRP A 1 186 ? -6.600 6.244 1.775 1.00 97.94 186 TRP A N 1
ATOM 1547 C CA . TRP A 1 186 ? -6.770 5.489 3.023 1.00 97.94 186 TRP A CA 1
ATOM 1548 C C . TRP A 1 186 ? -8.153 5.727 3.645 1.00 97.94 186 TRP A C 1
ATOM 1550 O O . TRP A 1 186 ? -8.872 4.772 3.948 1.00 97.94 186 TRP A O 1
ATOM 1560 N N . GLY A 1 187 ? -8.572 6.989 3.775 1.00 97.12 187 GLY A N 1
ATOM 1561 C CA . GLY A 1 187 ? -9.869 7.359 4.342 1.00 97.12 187 GLY A CA 1
ATOM 1562 C C . GLY A 1 187 ? -11.050 6.806 3.542 1.00 97.12 187 GLY A C 1
ATOM 1563 O O . GLY A 1 187 ? -11.924 6.154 4.112 1.00 97.12 187 GLY A O 1
ATOM 1564 N N . LEU A 1 188 ? -11.062 7.001 2.221 1.00 98.25 188 LEU A N 1
ATOM 1565 C CA . LEU A 1 188 ? -12.138 6.515 1.351 1.00 98.25 188 LEU A CA 1
ATOM 1566 C C . LEU A 1 188 ? -12.223 4.988 1.323 1.00 98.25 188 LEU A C 1
ATOM 1568 O O . LEU A 1 188 ? -13.315 4.437 1.428 1.00 98.25 188 LEU A O 1
ATOM 1572 N N . THR A 1 189 ? -11.085 4.298 1.233 1.00 98.38 189 THR A N 1
ATOM 1573 C CA . THR A 1 189 ? -11.070 2.827 1.200 1.00 98.38 189 THR A CA 1
ATOM 1574 C C . THR A 1 189 ? -11.561 2.254 2.531 1.00 98.38 189 THR A C 1
ATOM 1576 O O . THR A 1 189 ? -12.352 1.314 2.542 1.00 98.38 189 THR A O 1
ATOM 1579 N N . THR A 1 190 ? -11.209 2.885 3.658 1.00 98.50 190 THR A N 1
ATOM 1580 C CA . THR A 1 190 ? -11.780 2.545 4.975 1.00 98.50 190 THR A CA 1
ATOM 1581 C C . THR A 1 190 ? -13.294 2.771 5.017 1.00 98.50 190 THR A C 1
ATOM 1583 O O . THR A 1 190 ? -14.031 1.913 5.504 1.00 98.50 190 THR A O 1
ATOM 1586 N N . LEU A 1 191 ? -13.779 3.908 4.499 1.00 98.44 191 LEU A N 1
ATOM 1587 C CA . LEU A 1 191 ? -15.213 4.198 4.430 1.00 98.44 191 LEU A CA 1
ATOM 1588 C C . LEU A 1 191 ? -15.956 3.156 3.588 1.00 98.44 191 LEU A C 1
ATOM 1590 O O . LEU A 1 191 ? -17.025 2.723 4.002 1.00 98.44 191 LEU A O 1
ATOM 1594 N N . ASP A 1 192 ? -15.415 2.711 2.454 1.00 98.44 192 ASP A N 1
ATOM 1595 C CA . ASP A 1 192 ? -16.061 1.680 1.635 1.00 98.44 192 ASP A CA 1
ATOM 1596 C C . ASP A 1 192 ? -16.074 0.296 2.298 1.00 98.44 192 ASP A C 1
ATOM 1598 O O . ASP A 1 192 ? -17.123 -0.353 2.324 1.00 98.44 192 ASP A O 1
ATOM 1602 N N . ILE A 1 193 ? -14.966 -0.114 2.928 1.00 98.31 193 ILE A N 1
ATOM 1603 C CA . ILE A 1 193 ? -14.895 -1.363 3.705 1.00 98.31 193 ILE A CA 1
ATOM 1604 C C . ILE A 1 193 ? -15.956 -1.379 4.817 1.00 98.31 193 ILE A C 1
ATOM 1606 O O . ILE A 1 193 ? -16.566 -2.415 5.075 1.00 98.31 193 ILE A O 1
ATOM 1610 N N . MET A 1 194 ? -16.241 -0.226 5.427 1.00 98.25 194 MET A N 1
ATOM 1611 C CA . MET A 1 194 ? -17.287 -0.061 6.444 1.00 98.25 194 MET A CA 1
ATOM 1612 C C . MET A 1 194 ? -18.704 0.204 5.887 1.00 98.25 194 MET A C 1
ATOM 1614 O O . MET A 1 194 ? -19.629 0.426 6.669 1.00 98.25 194 MET A O 1
ATOM 1618 N N . GLY A 1 195 ? -18.907 0.223 4.564 1.00 97.56 195 GLY A N 1
ATOM 1619 C CA . GLY A 1 195 ? -20.214 0.499 3.945 1.00 97.56 195 GLY A CA 1
ATOM 1620 C C . GLY A 1 195 ? -20.681 1.961 4.046 1.00 97.56 195 GLY A C 1
ATOM 1621 O O . GLY A 1 195 ? -21.879 2.237 4.051 1.00 97.56 195 GLY A O 1
ATOM 1622 N N . LYS A 1 196 ? -19.743 2.909 4.158 1.00 97.62 196 LYS A N 1
ATOM 1623 C CA . LYS A 1 196 ? -19.959 4.348 4.411 1.00 97.62 196 LYS A CA 1
ATOM 1624 C C . LYS A 1 196 ? -19.463 5.278 3.295 1.00 97.62 196 LYS A C 1
ATOM 1626 O O . LYS A 1 196 ? -19.575 6.491 3.446 1.00 97.62 196 LYS A O 1
ATOM 1631 N N . LEU A 1 197 ? -18.961 4.753 2.170 1.00 96.25 197 LEU A N 1
ATOM 1632 C CA . LEU A 1 197 ? -18.436 5.564 1.052 1.00 96.25 197 LEU A CA 1
ATOM 1633 C C . LEU A 1 197 ? -19.452 6.587 0.504 1.00 96.25 197 LEU A C 1
ATOM 1635 O O . LEU A 1 197 ? -19.070 7.673 0.081 1.00 96.25 197 LEU A O 1
ATOM 1639 N N . ALA A 1 198 ? -20.750 6.273 0.571 1.00 94.50 198 ALA A N 1
ATOM 1640 C CA . ALA A 1 198 ? -21.845 7.156 0.156 1.00 94.50 198 ALA A CA 1
ATOM 1641 C C . ALA A 1 198 ? -22.008 8.437 1.011 1.00 94.50 198 ALA A C 1
ATOM 1643 O O . ALA A 1 198 ? -22.884 9.246 0.726 1.00 94.50 198 ALA A O 1
ATOM 1644 N N . ALA A 1 199 ? -21.192 8.633 2.053 1.00 91.75 199 ALA A N 1
ATOM 1645 C CA . ALA A 1 199 ? -21.145 9.861 2.849 1.00 91.75 199 ALA A CA 1
ATOM 1646 C C . ALA A 1 199 ? -20.171 10.931 2.296 1.00 91.75 199 ALA A C 1
ATOM 1648 O O . ALA A 1 199 ? -19.916 11.923 2.983 1.00 91.75 199 ALA A O 1
ATOM 1649 N N . VAL A 1 200 ? -19.599 10.724 1.100 1.00 93.31 200 VAL A N 1
ATOM 1650 C CA . VAL A 1 200 ? -18.607 11.616 0.472 1.00 93.31 200 VAL A CA 1
ATOM 1651 C C . VAL A 1 200 ? -19.008 11.982 -0.960 1.00 93.31 200 VAL A C 1
ATOM 1653 O O . VAL A 1 200 ? -19.352 11.113 -1.762 1.00 93.31 200 VAL A O 1
ATOM 1656 N N . GLU A 1 201 ? -18.888 13.268 -1.295 1.00 94.25 201 GLU A N 1
ATOM 1657 C CA . GLU A 1 201 ? -19.159 13.820 -2.627 1.00 94.25 201 GLU A CA 1
ATOM 1658 C C . GLU A 1 201 ? -18.058 13.422 -3.624 1.00 94.25 201 GLU A C 1
ATOM 1660 O O . GLU A 1 201 ? -17.032 14.090 -3.782 1.00 94.25 201 GLU A O 1
ATOM 1665 N N . GLN A 1 202 ? -18.264 12.291 -4.302 1.00 94.81 202 GLN A N 1
ATOM 1666 C CA . GLN A 1 202 ? -17.245 11.650 -5.141 1.00 94.81 202 GLN A CA 1
ATOM 1667 C C . GLN A 1 202 ? -16.737 12.543 -6.285 1.00 94.81 202 GLN A C 1
ATOM 1669 O O . GLN A 1 202 ? -15.603 12.375 -6.732 1.00 94.81 202 GLN A O 1
ATOM 1674 N N . ASP A 1 203 ? -17.556 13.469 -6.788 1.00 95.88 203 ASP A N 1
ATOM 1675 C CA . ASP A 1 203 ? -17.181 14.404 -7.857 1.00 95.88 203 ASP A CA 1
ATOM 1676 C C . ASP A 1 203 ? -16.296 15.559 -7.371 1.00 95.88 203 ASP A C 1
ATOM 1678 O O . ASP A 1 203 ? -15.352 15.919 -8.076 1.00 95.88 203 ASP A O 1
ATOM 1682 N N . GLU A 1 204 ? -16.505 16.079 -6.151 1.00 95.25 204 GLU A N 1
ATOM 1683 C CA . GLU A 1 204 ? -15.583 17.060 -5.550 1.00 95.25 204 GLU A CA 1
ATOM 1684 C C . GLU A 1 204 ? -14.198 16.426 -5.373 1.00 95.25 204 GLU A C 1
ATOM 1686 O O . GLU A 1 204 ? -13.189 16.978 -5.821 1.00 95.25 204 GLU A O 1
ATOM 1691 N N . VAL A 1 205 ? -14.151 15.220 -4.797 1.00 96.06 205 VAL A N 1
ATOM 1692 C CA . VAL A 1 205 ? -12.884 14.522 -4.552 1.00 96.06 205 VAL A CA 1
ATOM 1693 C C . VAL A 1 205 ? -12.195 14.122 -5.859 1.00 96.06 205 VAL A C 1
ATOM 1695 O O . VAL A 1 205 ? -10.988 14.319 -5.981 1.00 96.06 205 VAL A O 1
ATOM 1698 N N . SER A 1 206 ? -12.931 13.627 -6.861 1.00 97.38 206 SER A N 1
ATOM 1699 C CA . SER A 1 206 ? -12.351 13.290 -8.175 1.00 97.38 206 SER A CA 1
ATOM 1700 C C . SER A 1 206 ? -11.787 14.527 -8.883 1.00 97.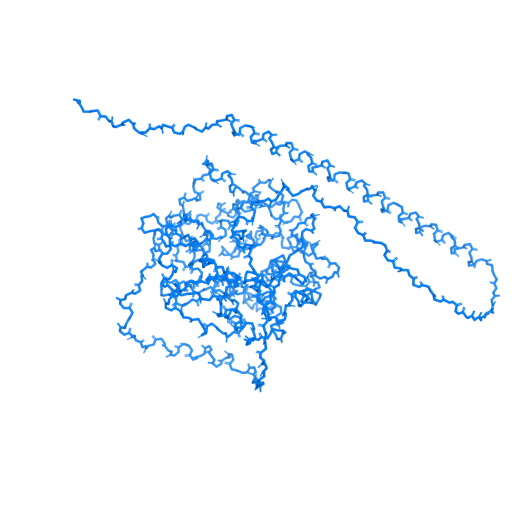38 206 SER A C 1
ATOM 1702 O O . SER A 1 206 ? -10.687 14.477 -9.433 1.00 97.38 206 SER A O 1
ATOM 1704 N N . SER A 1 207 ? -12.492 15.662 -8.814 1.00 97.88 207 SER A N 1
ATOM 1705 C CA . SER A 1 207 ? -12.015 16.946 -9.341 1.00 97.88 207 SER A CA 1
ATOM 1706 C C . SER A 1 207 ? -10.741 17.426 -8.633 1.00 97.88 207 SER A C 1
ATOM 1708 O O . SER A 1 207 ? -9.805 17.894 -9.286 1.00 97.88 207 SER A O 1
ATOM 1710 N N . TRP A 1 208 ? -10.656 17.272 -7.307 1.00 97.06 208 TRP A N 1
ATOM 1711 C CA . TRP A 1 208 ? -9.448 17.599 -6.543 1.00 97.06 208 TRP A CA 1
ATOM 1712 C C . TRP A 1 208 ? -8.274 16.648 -6.849 1.00 97.06 208 TRP A C 1
ATOM 1714 O O . TRP A 1 208 ? -7.146 17.115 -7.018 1.00 97.06 208 TRP A O 1
ATOM 1724 N N . VAL A 1 209 ? -8.521 15.340 -7.006 1.00 98.06 209 VAL A N 1
ATOM 1725 C CA . VAL A 1 209 ? -7.493 14.365 -7.425 1.00 98.06 209 VAL A CA 1
ATOM 1726 C C . VAL A 1 209 ? -6.890 14.773 -8.771 1.00 98.06 209 VAL A C 1
ATOM 1728 O O . VAL A 1 209 ? -5.669 14.818 -8.896 1.00 98.06 209 VAL A O 1
ATOM 1731 N N . MET A 1 210 ? -7.712 15.157 -9.753 1.00 98.31 210 MET A N 1
ATOM 1732 C CA . MET A 1 210 ? -7.216 15.602 -11.064 1.00 98.31 210 MET A CA 1
ATOM 1733 C C . MET A 1 210 ? -6.415 16.911 -11.003 1.00 98.31 210 MET A C 1
ATOM 1735 O O . MET A 1 210 ? -5.453 17.067 -11.752 1.00 98.31 210 MET A O 1
ATOM 1739 N N . GLN A 1 211 ? -6.717 17.816 -10.067 1.00 98.06 211 GLN A N 1
ATOM 1740 C CA . GLN A 1 211 ? -5.897 19.014 -9.810 1.00 98.06 211 GLN A CA 1
ATOM 1741 C C . GLN A 1 211 ? -4.530 18.698 -9.169 1.00 98.06 211 GLN A C 1
ATOM 1743 O O . GLN A 1 211 ? -3.639 19.547 -9.173 1.00 98.06 211 GLN A O 1
ATOM 1748 N N . CYS A 1 212 ? -4.332 17.483 -8.647 1.00 97.88 212 CYS A N 1
ATOM 1749 C CA . CYS A 1 212 ? -3.033 16.999 -8.175 1.00 97.88 212 CYS A CA 1
ATOM 1750 C C . CYS A 1 212 ? -2.176 16.375 -9.297 1.00 97.88 212 CYS A C 1
ATOM 1752 O O . CYS A 1 212 ? -1.051 15.950 -9.023 1.00 97.88 212 CYS A O 1
ATOM 1754 N N . GLN A 1 213 ? -2.661 16.299 -10.547 1.00 98.12 213 GLN A N 1
ATOM 1755 C CA . GLN A 1 213 ? -1.881 15.758 -11.665 1.00 98.12 213 GLN A CA 1
ATOM 1756 C C . GLN A 1 213 ? -0.842 16.767 -12.180 1.00 98.12 213 GLN A C 1
ATOM 1758 O O . GLN A 1 213 ? -1.137 17.936 -12.421 1.00 98.12 213 GLN A O 1
ATOM 1763 N N . HIS A 1 214 ? 0.385 16.298 -12.402 1.00 97.44 214 HIS A N 1
ATOM 1764 C CA . HIS A 1 214 ? 1.481 17.078 -12.969 1.00 97.44 214 HIS A CA 1
ATOM 1765 C C . HIS A 1 214 ? 1.504 17.004 -14.508 1.00 97.44 214 HIS A C 1
ATOM 1767 O O . HIS A 1 214 ? 0.984 16.064 -15.121 1.00 97.44 214 HIS A O 1
ATOM 1773 N N . GLU A 1 215 ? 2.181 17.956 -15.162 1.00 96.19 215 GLU A N 1
ATOM 1774 C CA . GLU A 1 215 ? 2.356 17.976 -16.626 1.00 96.19 215 GLU A CA 1
ATOM 1775 C C . GLU A 1 215 ? 2.919 16.656 -17.181 1.00 96.19 215 GLU A C 1
ATOM 1777 O O . GLU A 1 215 ? 2.501 16.217 -18.250 1.00 96.19 215 GLU A O 1
ATOM 1782 N N . SER A 1 216 ? 3.772 15.974 -16.409 1.00 96.56 216 SER A N 1
ATOM 1783 C CA . SER A 1 216 ? 4.418 14.705 -16.762 1.00 96.56 216 SER A CA 1
ATOM 1784 C C . SER A 1 216 ? 3.518 13.468 -16.684 1.00 96.56 216 SER A C 1
ATOM 1786 O O . SER A 1 216 ? 3.974 12.398 -17.063 1.00 96.56 216 SER A O 1
ATOM 1788 N N . GLY A 1 217 ? 2.279 13.573 -16.185 1.00 97.06 217 GLY A N 1
ATOM 1789 C CA . GLY A 1 217 ? 1.312 12.464 -16.098 1.00 97.06 217 GLY A CA 1
ATOM 1790 C C . GLY A 1 217 ? 1.158 11.836 -14.711 1.00 97.06 217 GLY A C 1
ATOM 1791 O O . GLY A 1 217 ? 0.060 11.404 -14.366 1.00 97.06 217 GLY A O 1
ATOM 1792 N N . GLY A 1 218 ? 2.217 11.835 -13.900 1.00 98.06 218 GLY A N 1
ATOM 1793 C CA . GLY A 1 218 ? 2.154 11.454 -12.485 1.00 98.06 218 GLY A CA 1
ATOM 1794 C C . GLY A 1 218 ? 1.422 12.478 -11.616 1.00 98.06 218 GLY A C 1
ATOM 1795 O O . GLY A 1 218 ? 1.205 13.616 -12.033 1.00 98.06 218 GLY A O 1
ATOM 1796 N N . PHE A 1 219 ? 1.076 12.087 -10.392 1.00 98.56 219 PHE A N 1
ATOM 1797 C CA . PHE A 1 219 ? 0.376 12.932 -9.417 1.00 98.56 219 PHE A CA 1
ATOM 1798 C C . PHE A 1 219 ? 1.296 13.334 -8.259 1.00 98.56 219 PHE A C 1
ATOM 1800 O O . PHE A 1 219 ? 2.196 12.580 -7.877 1.00 98.56 219 PHE A O 1
ATOM 1807 N N . GLY A 1 220 ? 1.067 14.526 -7.707 1.00 97.31 220 GLY A N 1
ATOM 1808 C CA . GLY A 1 220 ? 1.672 15.016 -6.468 1.00 97.31 220 GLY A CA 1
ATOM 1809 C C . GLY A 1 220 ? 0.808 14.716 -5.236 1.00 97.31 220 GLY A C 1
ATOM 1810 O O . GLY A 1 220 ? -0.357 14.342 -5.349 1.00 97.31 220 GLY A O 1
ATOM 1811 N N . GLY A 1 221 ? 1.376 14.886 -4.038 1.00 90.12 221 GLY A N 1
ATOM 1812 C CA . GLY A 1 221 ? 0.672 14.621 -2.772 1.00 90.12 221 GLY A CA 1
ATOM 1813 C C . GLY A 1 221 ? -0.455 15.611 -2.438 1.00 90.12 221 GLY A C 1
ATOM 1814 O O . GLY A 1 221 ? -1.378 15.253 -1.708 1.00 90.12 221 GLY A O 1
ATOM 1815 N N . ASN A 1 222 ? -0.386 16.822 -2.999 1.00 94.75 222 ASN A N 1
ATOM 1816 C CA . ASN A 1 222 ? -1.439 17.839 -3.064 1.00 94.75 222 ASN A CA 1
ATOM 1817 C C . ASN A 1 222 ? -1.260 18.648 -4.372 1.00 94.75 222 ASN A C 1
ATOM 1819 O O . ASN A 1 222 ? -0.280 18.455 -5.101 1.00 94.75 222 ASN A O 1
ATOM 1823 N N . ILE A 1 223 ? -2.176 19.575 -4.658 1.00 94.88 223 ILE A N 1
ATOM 1824 C CA . ILE A 1 223 ? -2.105 20.506 -5.793 1.00 94.88 223 ILE A CA 1
ATOM 1825 C C . ILE A 1 223 ? -0.752 21.243 -5.797 1.00 94.88 223 ILE A C 1
ATOM 1827 O O . ILE A 1 223 ? -0.336 21.818 -4.794 1.00 94.88 223 ILE A O 1
ATOM 1831 N N . GLY A 1 224 ? -0.057 21.239 -6.939 1.00 94.25 224 GLY A N 1
ATOM 1832 C CA . GLY A 1 224 ? 1.226 21.938 -7.104 1.00 94.25 224 GLY A CA 1
ATOM 1833 C C . GLY A 1 224 ? 2.431 21.296 -6.396 1.00 94.25 224 GLY A C 1
ATOM 1834 O O . GLY A 1 224 ? 3.455 21.962 -6.222 1.00 94.25 224 GLY A O 1
ATOM 1835 N N . HIS A 1 225 ? 2.331 20.033 -5.970 1.00 93.38 225 HIS A N 1
ATOM 1836 C CA . HIS A 1 225 ? 3.462 19.256 -5.445 1.00 93.38 225 HIS A CA 1
ATOM 1837 C C . HIS A 1 225 ? 4.189 18.479 -6.558 1.00 93.38 225 HIS A C 1
ATOM 1839 O O . HIS A 1 225 ? 3.589 18.125 -7.571 1.00 93.38 225 HIS A O 1
ATOM 1845 N N . ASP A 1 226 ? 5.477 18.179 -6.343 1.00 95.62 226 ASP A N 1
ATOM 1846 C CA . ASP A 1 226 ? 6.274 17.334 -7.246 1.00 95.62 226 ASP A CA 1
ATOM 1847 C C . ASP A 1 226 ? 5.606 15.946 -7.432 1.00 95.62 226 ASP A C 1
ATOM 1849 O O . ASP A 1 226 ? 5.142 15.359 -6.443 1.00 95.62 226 ASP A O 1
ATOM 1853 N N . PRO A 1 227 ? 5.558 15.391 -8.661 1.00 97.19 227 PRO A N 1
ATOM 1854 C CA . PRO A 1 227 ? 4.919 14.106 -8.926 1.00 97.19 227 PRO A CA 1
ATOM 1855 C C . PRO A 1 227 ? 5.765 12.926 -8.446 1.00 97.19 227 PRO A C 1
ATOM 1857 O O . PRO A 1 227 ? 6.977 12.891 -8.663 1.00 97.19 227 PRO A O 1
ATOM 1860 N N . HIS A 1 228 ? 5.114 11.917 -7.872 1.00 97.94 228 HIS A N 1
ATOM 1861 C CA . HIS A 1 228 ? 5.778 10.709 -7.380 1.00 97.94 228 HIS A CA 1
ATOM 1862 C C . HIS A 1 228 ? 4.881 9.475 -7.567 1.00 97.94 228 HIS A C 1
ATOM 1864 O O . HIS A 1 228 ? 3.650 9.561 -7.495 1.00 97.94 228 HIS A O 1
ATOM 1870 N N . VAL A 1 229 ? 5.482 8.297 -7.765 1.00 97.94 229 VAL A N 1
ATOM 1871 C CA . VAL A 1 229 ? 4.752 7.053 -8.068 1.00 97.94 229 VAL A CA 1
ATOM 1872 C C . VAL A 1 229 ? 3.762 6.660 -6.953 1.00 97.94 229 VAL A C 1
ATOM 1874 O O . VAL A 1 229 ? 2.626 6.307 -7.246 1.00 97.94 229 VAL A O 1
ATOM 1877 N N . LEU A 1 230 ? 4.139 6.848 -5.676 1.00 97.06 230 LEU A N 1
ATOM 1878 C CA . LEU A 1 230 ? 3.256 6.751 -4.491 1.00 97.06 230 LEU A CA 1
ATOM 1879 C C . LEU A 1 230 ? 1.900 7.461 -4.673 1.00 97.06 230 LEU A C 1
ATOM 1881 O O . LEU A 1 230 ? 0.855 6.830 -4.555 1.00 97.06 230 LEU A O 1
ATOM 1885 N N . TYR A 1 231 ? 1.912 8.769 -4.951 1.00 98.00 231 TYR A N 1
ATOM 1886 C CA . TYR A 1 231 ? 0.683 9.563 -5.062 1.00 98.00 231 TYR A CA 1
ATOM 1887 C C . TYR A 1 231 ? -0.069 9.253 -6.365 1.00 98.00 231 TYR A C 1
ATOM 1889 O O . TYR A 1 231 ? -1.294 9.325 -6.408 1.00 98.00 231 TYR A O 1
ATOM 1897 N N . THR A 1 232 ? 0.664 8.850 -7.409 1.00 98.75 232 THR A N 1
ATOM 1898 C CA . THR A 1 232 ? 0.108 8.384 -8.690 1.00 98.75 232 THR A CA 1
ATOM 1899 C C . THR A 1 232 ? -0.736 7.121 -8.505 1.00 98.75 232 THR A C 1
ATOM 1901 O O . THR A 1 232 ? -1.849 7.064 -9.023 1.00 98.75 232 THR A O 1
ATOM 1904 N N . LEU A 1 233 ? -0.274 6.152 -7.706 1.00 98.75 233 LEU A N 1
ATOM 1905 C CA . LEU A 1 233 ? -1.090 4.996 -7.329 1.00 98.75 233 LEU A CA 1
ATOM 1906 C C . LEU A 1 233 ? -2.321 5.417 -6.520 1.00 98.75 233 LEU A C 1
ATOM 1908 O O . LEU A 1 233 ? -3.418 4.989 -6.856 1.00 98.75 233 LEU A O 1
ATOM 1912 N N . SER A 1 234 ? -2.172 6.276 -5.507 1.00 98.62 234 SER A N 1
ATOM 1913 C CA . SER A 1 234 ? -3.313 6.745 -4.704 1.00 98.62 234 SER A CA 1
ATOM 1914 C C . SER A 1 234 ? -4.385 7.436 -5.562 1.00 98.62 234 SER A C 1
ATOM 1916 O O . SER A 1 234 ? -5.571 7.186 -5.363 1.00 98.62 234 SER A O 1
ATOM 1918 N N . ALA A 1 235 ? -3.995 8.228 -6.570 1.00 98.69 235 ALA A N 1
ATOM 1919 C CA . ALA A 1 235 ? -4.923 8.796 -7.553 1.00 98.69 235 ALA A CA 1
ATOM 1920 C C . ALA A 1 235 ? -5.688 7.707 -8.325 1.00 98.69 235 ALA A C 1
ATOM 1922 O O . ALA A 1 235 ? -6.917 7.749 -8.410 1.00 98.69 235 ALA A O 1
ATOM 1923 N N . ILE A 1 236 ? -4.966 6.709 -8.850 1.00 98.81 236 ILE A N 1
ATOM 1924 C CA . ILE A 1 236 ? -5.548 5.573 -9.578 1.00 98.81 236 ILE A CA 1
ATOM 1925 C C . ILE A 1 236 ? -6.491 4.781 -8.666 1.00 98.81 236 ILE A C 1
ATOM 1927 O O . ILE A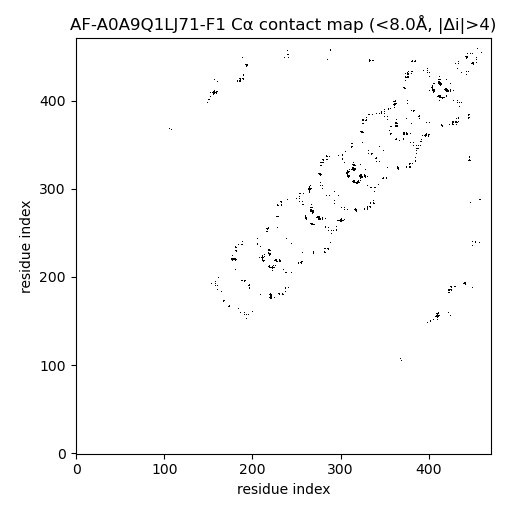 1 236 ? -7.602 4.479 -9.083 1.00 98.81 236 ILE A O 1
ATOM 1931 N N . GLN A 1 237 ? -6.105 4.486 -7.420 1.00 98.62 237 GLN A N 1
ATOM 1932 C CA . GLN A 1 237 ? -6.926 3.731 -6.468 1.00 98.62 237 GLN A CA 1
ATOM 1933 C C . GLN A 1 237 ? -8.211 4.478 -6.078 1.00 98.62 237 GLN A C 1
ATOM 1935 O O . GLN A 1 237 ? -9.268 3.853 -6.021 1.00 98.62 237 GLN A O 1
ATOM 1940 N N . VAL A 1 238 ? -8.167 5.804 -5.882 1.00 98.56 238 VAL A N 1
ATOM 1941 C CA . VAL A 1 238 ? -9.371 6.625 -5.624 1.00 98.56 238 VAL A CA 1
ATOM 1942 C C . VAL A 1 238 ? -10.319 6.623 -6.827 1.00 98.56 238 VAL A C 1
ATOM 1944 O O . VAL A 1 238 ? -11.523 6.420 -6.668 1.00 98.56 238 VAL A O 1
ATOM 1947 N N . LEU A 1 239 ? -9.792 6.795 -8.042 1.00 98.50 239 LEU A N 1
ATOM 1948 C CA . LEU A 1 239 ? -10.607 6.802 -9.261 1.00 98.50 239 LEU A CA 1
ATOM 1949 C C . LEU A 1 239 ? -11.117 5.399 -9.632 1.00 98.50 239 LEU A C 1
ATOM 1951 O O . LEU A 1 239 ? -12.219 5.277 -10.156 1.00 98.50 239 LEU A O 1
ATOM 1955 N N . VAL A 1 240 ? -10.380 4.337 -9.298 1.00 97.94 240 VAL A N 1
ATOM 1956 C CA . VAL A 1 240 ? -10.849 2.943 -9.351 1.00 97.94 240 VAL A CA 1
ATOM 1957 C C . VAL A 1 240 ? -12.007 2.722 -8.378 1.00 97.94 240 VAL A C 1
ATOM 1959 O O . VAL A 1 240 ? -13.048 2.210 -8.787 1.00 97.94 240 VAL A O 1
ATOM 1962 N N . LEU A 1 241 ? -11.859 3.144 -7.117 1.00 97.88 241 LEU A N 1
ATOM 1963 C CA . LEU A 1 241 ? -12.868 2.989 -6.065 1.00 97.88 241 LEU A CA 1
ATOM 1964 C C . LEU A 1 241 ? -14.209 3.622 -6.472 1.00 97.88 241 LEU A C 1
ATOM 1966 O O . LEU A 1 241 ? -15.241 2.952 -6.396 1.00 97.88 241 LEU A O 1
ATOM 1970 N N . PHE A 1 242 ? -14.173 4.852 -6.999 1.00 97.69 242 PHE A N 1
ATOM 1971 C CA . PHE A 1 242 ? -15.338 5.591 -7.509 1.00 97.69 242 PHE A CA 1
ATOM 1972 C C . PHE A 1 242 ? -15.826 5.179 -8.916 1.00 97.69 242 PHE A C 1
ATOM 1974 O O . PHE A 1 242 ? -16.800 5.747 -9.398 1.00 97.69 242 PHE A O 1
ATOM 1981 N N . ASP A 1 243 ? -15.171 4.227 -9.590 1.00 96.50 243 ASP A N 1
ATOM 1982 C CA . ASP A 1 243 ? -15.457 3.822 -10.985 1.00 96.50 243 ASP A CA 1
ATOM 1983 C C . ASP A 1 243 ? -15.271 4.937 -12.045 1.00 96.50 243 ASP A C 1
ATOM 1985 O O . ASP A 1 243 ? -15.856 4.942 -13.130 1.00 96.50 243 ASP A O 1
ATOM 1989 N N . LYS A 1 244 ? -14.399 5.900 -11.736 1.00 96.81 244 LYS A N 1
ATOM 1990 C CA . LYS A 1 244 ? -14.119 7.111 -12.523 1.00 96.81 244 LYS A CA 1
ATOM 1991 C C . LYS A 1 244 ? -12.780 7.070 -13.266 1.00 96.81 244 LYS A C 1
ATOM 1993 O O . LYS A 1 244 ? -12.285 8.109 -13.685 1.00 96.81 244 LYS A O 1
ATOM 1998 N N . LEU A 1 245 ? -12.212 5.884 -13.518 1.00 95.62 245 LEU A N 1
ATOM 1999 C CA . LEU A 1 245 ? -10.994 5.723 -14.341 1.00 95.62 245 LEU A CA 1
ATOM 2000 C C . LEU A 1 245 ? -11.076 6.416 -15.716 1.00 95.62 245 LEU A C 1
ATOM 2002 O O . LEU A 1 245 ? -10.050 6.827 -16.251 1.00 95.62 245 LEU A O 1
ATOM 2006 N N . HIS A 1 246 ? -12.280 6.584 -16.268 1.00 94.88 246 HIS A N 1
ATOM 2007 C CA . HIS A 1 246 ? -12.524 7.254 -17.548 1.00 94.88 246 HIS A CA 1
ATOM 2008 C C . HIS A 1 246 ? -12.129 8.746 -17.582 1.00 94.88 246 HIS A C 1
ATOM 2010 O O . HIS A 1 246 ? -12.079 9.319 -18.667 1.00 94.88 246 HIS A O 1
ATOM 2016 N N . VAL A 1 247 ? -11.849 9.387 -16.435 1.00 96.69 247 VAL A N 1
ATOM 2017 C CA . VAL A 1 247 ? -11.338 10.775 -16.395 1.00 96.69 247 VAL A CA 1
ATOM 2018 C C . VAL A 1 247 ? -9.819 10.866 -16.600 1.00 96.69 247 VAL A C 1
ATOM 2020 O O . VAL A 1 247 ? -9.287 11.967 -16.740 1.00 96.69 247 VAL A O 1
ATOM 2023 N N . LEU A 1 248 ? -9.105 9.732 -16.606 1.00 96.19 248 LEU A N 1
ATOM 2024 C CA . LEU A 1 248 ? -7.658 9.682 -16.811 1.00 96.19 248 LEU A CA 1
ATOM 2025 C C . LEU A 1 248 ? -7.286 9.561 -18.290 1.00 96.19 248 LEU A C 1
ATOM 2027 O O . LEU A 1 248 ? -7.774 8.691 -19.009 1.00 96.19 248 LEU A O 1
ATOM 2031 N N . ASP A 1 249 ? -6.271 10.324 -18.695 1.00 97.56 249 ASP A N 1
ATOM 2032 C CA . ASP A 1 249 ? -5.423 9.954 -19.827 1.00 97.56 249 ASP A CA 1
ATOM 2033 C C . ASP A 1 249 ? -4.543 8.756 -19.417 1.00 97.56 249 ASP A C 1
ATOM 2035 O O . ASP A 1 249 ? -3.460 8.902 -18.839 1.00 97.56 249 ASP A O 1
ATOM 2039 N N . ILE A 1 250 ? -5.055 7.547 -19.669 1.00 97.88 250 ILE A N 1
ATOM 2040 C CA . ILE A 1 250 ? -4.410 6.282 -19.292 1.00 97.88 250 ILE A CA 1
ATOM 2041 C C . ILE A 1 250 ? -3.051 6.113 -19.988 1.00 97.88 250 ILE A C 1
ATOM 2043 O O . ILE A 1 250 ? -2.126 5.559 -19.388 1.00 97.88 250 ILE A O 1
ATOM 2047 N N . ASP A 1 251 ? -2.879 6.598 -21.223 1.00 98.19 251 ASP A N 1
ATOM 2048 C CA . ASP A 1 251 ? -1.581 6.538 -21.902 1.00 98.19 251 ASP A CA 1
ATOM 2049 C C . ASP A 1 251 ? -0.572 7.480 -21.246 1.00 98.19 251 ASP A C 1
ATOM 2051 O O . ASP A 1 251 ? 0.539 7.051 -20.946 1.00 98.19 251 ASP A O 1
ATOM 2055 N N . LYS A 1 252 ? -0.950 8.717 -20.918 1.00 98.38 252 LYS A N 1
ATOM 2056 C CA . LYS A 1 252 ? -0.068 9.658 -20.214 1.00 98.38 252 LYS A CA 1
ATOM 2057 C C . LYS A 1 252 ? 0.344 9.154 -18.827 1.00 98.38 252 LYS A C 1
ATOM 2059 O O . LYS A 1 252 ? 1.524 9.232 -18.483 1.00 98.38 252 LYS A O 1
ATOM 2064 N N . VAL A 1 253 ? -0.590 8.605 -18.045 1.00 98.69 253 VAL A N 1
ATOM 2065 C CA . VAL A 1 253 ? -0.290 8.054 -16.709 1.00 98.69 253 VAL A CA 1
ATOM 2066 C C . VAL A 1 253 ? 0.584 6.797 -16.810 1.00 9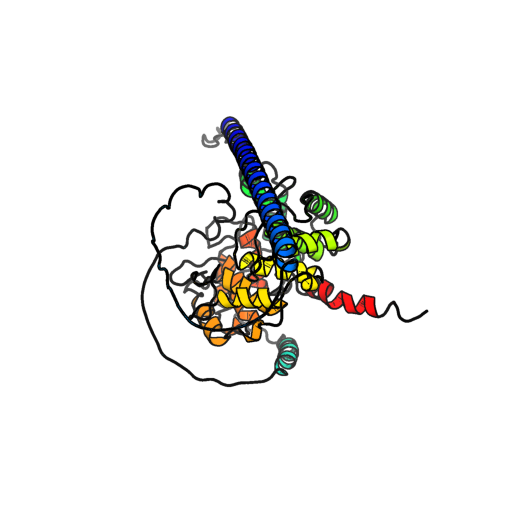8.69 253 VAL A C 1
ATOM 2068 O O . VAL A 1 253 ? 1.587 6.692 -16.104 1.00 98.69 253 VAL A O 1
ATOM 2071 N N . SER A 1 254 ? 0.269 5.864 -17.715 1.00 98.62 254 SER A N 1
ATOM 2072 C CA . SER A 1 254 ? 1.072 4.641 -17.887 1.00 98.62 254 SER A CA 1
ATOM 2073 C C . SER A 1 254 ? 2.463 4.912 -18.473 1.00 98.62 254 SER A C 1
ATOM 2075 O O . SER A 1 254 ? 3.428 4.295 -18.030 1.00 98.62 254 SER A O 1
ATOM 2077 N N . ASN A 1 255 ? 2.605 5.885 -19.382 1.00 98.69 255 ASN A N 1
ATOM 2078 C CA . ASN A 1 255 ? 3.904 6.331 -19.897 1.00 98.69 255 ASN A CA 1
ATOM 2079 C C . ASN A 1 255 ? 4.781 6.952 -18.793 1.00 98.69 255 ASN A C 1
ATOM 2081 O O . ASN A 1 255 ? 5.984 6.701 -18.774 1.00 98.69 255 ASN A O 1
ATOM 2085 N N . TYR A 1 256 ? 4.201 7.718 -17.857 1.00 98.75 256 TYR A N 1
ATOM 2086 C CA . TYR A 1 256 ? 4.933 8.230 -16.688 1.00 98.75 256 TYR A CA 1
ATOM 2087 C C . TYR A 1 256 ? 5.477 7.090 -15.819 1.00 98.75 256 TYR A C 1
ATOM 2089 O O . TYR A 1 256 ? 6.660 7.086 -15.494 1.00 98.75 256 TYR A O 1
ATOM 2097 N N . ILE A 1 257 ? 4.635 6.107 -15.481 1.00 98.81 257 ILE A N 1
ATOM 2098 C CA . ILE A 1 257 ? 5.027 4.973 -14.627 1.00 98.81 257 ILE A CA 1
ATOM 2099 C C . ILE A 1 257 ? 6.088 4.104 -15.318 1.00 98.81 257 ILE A C 1
ATOM 2101 O O . ILE A 1 257 ? 7.071 3.716 -14.691 1.00 98.81 257 ILE A O 1
ATOM 2105 N N . ALA A 1 258 ? 5.927 3.826 -16.613 1.00 98.69 258 ALA A N 1
ATOM 2106 C CA . ALA A 1 258 ? 6.892 3.047 -17.385 1.00 98.69 258 ALA A CA 1
ATOM 2107 C C . ALA A 1 258 ? 8.246 3.761 -17.534 1.00 98.69 258 ALA A C 1
ATOM 2109 O O . ALA A 1 258 ? 9.293 3.124 -17.439 1.00 98.69 258 ALA A O 1
ATOM 2110 N N . GLY A 1 259 ? 8.238 5.092 -17.671 1.00 98.44 259 GLY A N 1
ATOM 2111 C CA . GLY A 1 259 ? 9.444 5.925 -17.693 1.00 98.44 259 GLY A CA 1
ATOM 2112 C C . GLY A 1 259 ? 10.235 5.964 -16.376 1.00 98.44 259 GLY A C 1
ATOM 2113 O O . GLY A 1 259 ? 11.307 6.565 -16.346 1.00 98.44 259 GLY A O 1
ATOM 2114 N N . LEU A 1 260 ? 9.733 5.337 -15.305 1.00 98.62 260 LEU A N 1
ATOM 2115 C CA . LEU A 1 260 ? 10.442 5.150 -14.035 1.00 98.62 260 LEU A CA 1
ATOM 2116 C C . LEU A 1 260 ? 11.138 3.780 -13.921 1.00 98.62 260 LEU A C 1
ATOM 2118 O O . LEU A 1 260 ? 11.800 3.543 -12.908 1.00 98.62 260 LEU A O 1
ATOM 2122 N N . GLN A 1 261 ? 11.010 2.882 -14.911 1.00 98.81 261 GLN A N 1
ATOM 2123 C CA . GLN A 1 261 ? 11.732 1.606 -14.907 1.00 98.81 261 GLN A CA 1
ATOM 2124 C C . GLN A 1 261 ? 13.208 1.802 -15.289 1.00 98.81 261 GLN A C 1
ATOM 2126 O O . GLN A 1 261 ? 13.533 2.352 -16.342 1.00 98.81 261 GLN A O 1
ATOM 2131 N N . ASN A 1 262 ? 14.107 1.306 -14.443 1.00 98.69 262 ASN A N 1
ATOM 2132 C CA . ASN A 1 262 ? 15.552 1.352 -14.637 1.00 98.69 262 ASN A CA 1
ATOM 2133 C C . ASN A 1 262 ? 16.055 0.132 -15.437 1.00 98.69 262 ASN A C 1
ATOM 2135 O O . ASN A 1 262 ? 15.377 -0.891 -15.559 1.00 98.69 262 ASN A O 1
ATOM 2139 N N . GLU A 1 263 ? 17.283 0.206 -15.966 1.00 98.12 263 GLU A N 1
ATOM 2140 C CA . GLU A 1 263 ? 17.851 -0.836 -16.843 1.00 98.12 263 GLU A CA 1
ATOM 2141 C C . GLU A 1 263 ? 17.945 -2.232 -16.198 1.00 98.12 263 GLU A C 1
ATOM 2143 O O . GLU A 1 263 ? 17.858 -3.239 -16.912 1.00 98.12 263 GLU A O 1
ATOM 2148 N N . ASP A 1 264 ? 18.099 -2.288 -14.871 1.00 98.06 264 ASP A N 1
ATOM 2149 C CA . ASP A 1 264 ? 18.192 -3.508 -14.059 1.00 98.06 264 ASP A CA 1
ATOM 2150 C C . ASP A 1 264 ? 16.829 -4.144 -13.729 1.00 98.06 264 ASP A C 1
ATOM 2152 O O . ASP A 1 264 ? 16.786 -5.284 -13.263 1.00 98.06 264 ASP A O 1
ATOM 2156 N N . GLY A 1 265 ? 15.729 -3.438 -14.011 1.00 98.50 265 GLY A N 1
ATOM 2157 C CA . GLY A 1 265 ? 14.357 -3.841 -13.706 1.00 98.50 265 GLY A CA 1
ATOM 2158 C C . GLY A 1 265 ? 13.733 -3.159 -12.498 1.00 98.50 265 GLY A C 1
ATOM 2159 O O . GLY A 1 265 ? 12.519 -3.268 -12.327 1.00 98.50 265 GLY A O 1
ATOM 2160 N N . SER A 1 266 ? 14.523 -2.454 -11.688 1.00 98.56 266 SER A N 1
ATOM 2161 C CA . SER A 1 266 ? 14.012 -1.679 -10.560 1.00 98.56 266 SER A CA 1
ATOM 2162 C C . SER A 1 266 ? 13.157 -0.497 -11.018 1.00 98.56 266 SER A C 1
ATOM 2164 O O . SER A 1 266 ? 13.188 -0.104 -12.185 1.00 98.56 266 SER A O 1
ATOM 2166 N N . PHE A 1 267 ? 12.406 0.096 -10.091 1.00 98.69 267 PHE A N 1
ATOM 2167 C CA . PHE A 1 267 ? 11.649 1.321 -10.338 1.00 98.69 267 PHE A CA 1
ATOM 2168 C C . PHE A 1 267 ? 12.130 2.451 -9.436 1.00 98.69 267 PHE A C 1
ATOM 2170 O O . PHE A 1 267 ? 12.346 2.259 -8.236 1.00 98.69 267 PHE A O 1
ATOM 2177 N N . SER A 1 268 ? 12.257 3.635 -10.026 1.00 98.50 268 SER A N 1
ATOM 2178 C CA . SER A 1 268 ? 12.517 4.881 -9.311 1.00 98.50 268 SER A CA 1
ATOM 2179 C C . SER A 1 268 ? 11.211 5.484 -8.773 1.00 98.50 268 SER A C 1
ATOM 2181 O O . SER A 1 268 ? 10.170 5.399 -9.421 1.00 98.50 268 SER A O 1
ATOM 2183 N N . GLY A 1 269 ? 11.241 6.108 -7.593 1.00 94.56 269 GLY A N 1
ATOM 2184 C CA . GLY A 1 269 ? 10.051 6.741 -7.001 1.00 94.56 269 GLY A CA 1
ATOM 2185 C C . GLY A 1 269 ? 9.580 7.996 -7.751 1.00 94.56 269 GLY A C 1
ATOM 2186 O O . GLY A 1 269 ? 8.378 8.240 -7.894 1.00 94.56 269 GLY A O 1
ATOM 2187 N N . ASP A 1 270 ? 10.544 8.767 -8.255 1.00 96.38 270 ASP A N 1
ATOM 2188 C CA . ASP A 1 270 ? 10.386 9.969 -9.072 1.00 96.38 270 ASP A CA 1
ATOM 2189 C C . ASP A 1 270 ? 11.648 10.203 -9.940 1.00 96.38 270 ASP A C 1
ATOM 2191 O O . ASP A 1 270 ? 12.529 9.344 -10.043 1.00 96.38 270 ASP A O 1
ATOM 2195 N N . ILE A 1 271 ? 11.759 11.388 -10.554 1.00 94.44 271 ILE A N 1
ATOM 2196 C CA . ILE A 1 271 ? 12.886 11.791 -11.416 1.00 94.44 271 ILE A CA 1
ATOM 2197 C C . ILE A 1 271 ? 14.247 11.925 -10.700 1.00 94.44 271 ILE A C 1
ATOM 2199 O O . ILE A 1 271 ? 15.248 12.215 -11.357 1.00 94.44 271 ILE A O 1
ATOM 2203 N N . TRP A 1 272 ? 14.310 11.776 -9.373 1.00 93.62 272 TRP A N 1
ATOM 2204 C CA . TRP A 1 272 ? 15.546 11.867 -8.591 1.00 93.62 272 TRP A CA 1
ATOM 2205 C C . TRP A 1 272 ? 16.222 10.514 -8.342 1.00 93.62 272 TRP A C 1
ATOM 2207 O O . TRP A 1 272 ? 17.368 10.507 -7.890 1.00 93.62 272 TRP A O 1
ATOM 2217 N N . GLY A 1 273 ? 15.564 9.396 -8.670 1.00 93.31 273 GLY A N 1
ATOM 2218 C CA . GLY A 1 273 ? 16.188 8.069 -8.671 1.00 93.31 273 GLY A CA 1
ATOM 2219 C C . GLY A 1 273 ? 16.334 7.392 -7.302 1.00 93.31 273 GLY A C 1
ATOM 2220 O O . GLY A 1 273 ? 17.245 6.584 -7.130 1.00 93.31 273 GLY A O 1
ATOM 2221 N N . GLU A 1 274 ? 15.473 7.689 -6.316 1.00 96.06 274 GLU A N 1
ATOM 2222 C CA . GLU A 1 274 ? 15.326 6.785 -5.157 1.00 96.06 274 GLU A CA 1
ATOM 2223 C C . GLU A 1 274 ? 14.783 5.443 -5.666 1.00 96.06 274 GLU A C 1
ATOM 2225 O O . GLU A 1 274 ? 13.728 5.417 -6.298 1.00 96.06 274 GLU A O 1
ATOM 2230 N N . VAL A 1 275 ? 15.483 4.343 -5.378 1.00 95.69 275 VAL A N 1
ATOM 2231 C CA . VAL A 1 275 ? 15.067 2.979 -5.729 1.00 95.69 275 VAL A CA 1
ATOM 2232 C C . VAL A 1 275 ? 14.704 2.213 -4.464 1.00 95.69 275 VAL A C 1
ATOM 2234 O O . VAL A 1 275 ? 15.467 2.202 -3.498 1.00 95.69 275 VAL A O 1
ATOM 2237 N N . ASP A 1 276 ? 13.542 1.565 -4.489 1.00 97.00 276 ASP A N 1
ATOM 2238 C CA . ASP A 1 276 ? 13.014 0.760 -3.391 1.00 97.00 276 ASP A CA 1
ATOM 2239 C C . ASP A 1 276 ? 11.990 -0.260 -3.929 1.00 97.00 276 ASP A C 1
ATOM 2241 O O . ASP A 1 276 ? 11.243 0.029 -4.873 1.00 97.00 276 ASP A O 1
ATOM 2245 N N . THR A 1 277 ? 11.905 -1.449 -3.332 1.00 97.81 277 THR A N 1
ATOM 2246 C CA . THR A 1 277 ? 10.915 -2.483 -3.689 1.00 97.81 277 THR A CA 1
ATOM 2247 C C . THR A 1 277 ? 9.461 -2.012 -3.563 1.00 97.81 277 THR A C 1
ATOM 2249 O O . THR A 1 277 ? 8.616 -2.470 -4.339 1.00 97.81 277 THR A O 1
ATOM 2252 N N . ARG A 1 278 ? 9.172 -1.018 -2.705 1.00 97.75 278 ARG A N 1
ATOM 2253 C CA . ARG A 1 278 ? 7.907 -0.257 -2.703 1.00 97.75 278 ARG A CA 1
ATOM 2254 C C . ARG A 1 278 ? 7.546 0.221 -4.106 1.00 97.75 278 ARG A C 1
ATOM 2256 O O . ARG A 1 278 ? 6.433 -0.013 -4.561 1.00 97.75 278 ARG A O 1
ATOM 2263 N N . PHE A 1 279 ? 8.467 0.879 -4.808 1.00 98.62 279 PHE A N 1
ATOM 2264 C CA . PHE A 1 279 ? 8.186 1.502 -6.105 1.00 98.62 279 PHE A CA 1
ATOM 2265 C C . PHE A 1 279 ? 7.951 0.464 -7.202 1.00 98.62 279 PHE A C 1
ATOM 2267 O O . PHE A 1 279 ? 7.112 0.686 -8.070 1.00 98.62 279 PHE A O 1
ATOM 2274 N N . SER A 1 280 ? 8.601 -0.700 -7.102 1.00 98.50 280 SER A N 1
ATOM 2275 C CA . SER A 1 280 ? 8.367 -1.829 -8.013 1.00 98.50 280 SER A CA 1
ATOM 2276 C C . SER A 1 280 ? 6.935 -2.364 -7.879 1.00 98.50 280 SER A C 1
ATOM 2278 O O . SER A 1 280 ? 6.231 -2.501 -8.877 1.00 98.50 280 SER A O 1
ATOM 2280 N N . TYR A 1 281 ? 6.460 -2.570 -6.645 1.00 98.81 281 TYR A N 1
ATOM 2281 C CA . TYR A 1 281 ? 5.061 -2.917 -6.367 1.00 98.81 281 TYR A CA 1
ATOM 2282 C C . TYR A 1 281 ? 4.081 -1.844 -6.846 1.00 98.81 281 TYR A C 1
ATOM 2284 O O . TYR A 1 281 ? 3.127 -2.154 -7.554 1.00 98.81 281 TYR A O 1
ATOM 2292 N N . ILE A 1 282 ? 4.328 -0.581 -6.496 1.00 98.75 282 ILE A N 1
ATOM 2293 C CA . ILE A 1 282 ? 3.434 0.538 -6.815 1.00 98.75 282 ILE A CA 1
ATOM 2294 C C . ILE A 1 282 ? 3.299 0.711 -8.336 1.00 98.75 282 ILE A C 1
ATOM 2296 O O . ILE A 1 282 ? 2.187 0.923 -8.823 1.00 98.75 282 ILE A O 1
ATOM 2300 N N . ALA A 1 283 ? 4.391 0.578 -9.095 1.00 98.81 283 ALA A N 1
ATOM 2301 C CA . ALA A 1 283 ? 4.372 0.636 -10.554 1.00 98.81 283 ALA A CA 1
ATOM 2302 C C . ALA A 1 283 ? 3.591 -0.538 -11.171 1.00 98.81 283 ALA A C 1
ATOM 2304 O O . ALA A 1 283 ? 2.700 -0.315 -11.992 1.00 98.81 283 ALA A O 1
ATOM 2305 N N . ILE A 1 284 ? 3.865 -1.771 -10.727 1.00 98.88 284 ILE A N 1
ATOM 2306 C CA . ILE A 1 284 ? 3.173 -2.988 -11.184 1.00 98.88 284 ILE A CA 1
ATOM 2307 C C . ILE A 1 284 ? 1.668 -2.915 -10.884 1.00 98.88 284 ILE A C 1
ATOM 2309 O O . ILE A 1 284 ? 0.861 -3.144 -11.782 1.00 98.88 284 ILE A O 1
ATOM 2313 N N . LEU A 1 285 ? 1.274 -2.535 -9.666 1.00 98.81 285 LEU A N 1
ATOM 2314 C CA . LEU A 1 285 ? -0.130 -2.384 -9.275 1.00 98.81 285 LEU A CA 1
ATOM 2315 C C . LEU A 1 285 ? -0.835 -1.284 -10.082 1.00 98.81 285 LEU A C 1
ATOM 2317 O O . LEU A 1 285 ? -1.935 -1.504 -10.587 1.00 98.81 285 LEU A O 1
ATOM 2321 N N . SER A 1 286 ? -0.193 -0.125 -10.252 1.00 98.81 286 SER A N 1
ATOM 2322 C CA . SER A 1 286 ? -0.746 0.982 -11.043 1.00 98.81 286 SER A CA 1
ATOM 2323 C C . SER A 1 286 ? -0.999 0.562 -12.492 1.00 98.81 286 SER A C 1
ATOM 2325 O O . SER A 1 286 ? -2.077 0.802 -13.032 1.00 98.81 286 SER A O 1
ATOM 2327 N N . LEU A 1 287 ? -0.032 -0.113 -13.121 1.00 98.75 287 LEU A N 1
ATOM 2328 C CA . LEU A 1 287 ? -0.165 -0.600 -14.493 1.00 98.75 287 LEU A CA 1
ATOM 2329 C C . LEU A 1 287 ? -1.149 -1.773 -14.604 1.00 98.75 287 LEU A C 1
ATOM 2331 O O . LEU A 1 287 ? -1.848 -1.862 -15.608 1.00 98.75 287 LEU A O 1
ATOM 2335 N N . ALA A 1 288 ? -1.284 -2.624 -13.585 1.00 98.31 288 ALA A N 1
ATOM 2336 C CA . ALA A 1 288 ? -2.299 -3.677 -13.556 1.00 98.31 288 ALA A CA 1
ATOM 2337 C C . ALA A 1 288 ? -3.725 -3.105 -13.476 1.00 98.31 288 ALA A C 1
ATOM 2339 O O . ALA A 1 288 ? -4.579 -3.499 -14.266 1.00 98.31 288 ALA A O 1
ATOM 2340 N N . LEU A 1 289 ? -3.974 -2.135 -12.586 1.00 98.19 289 LEU A N 1
ATOM 2341 C CA . LEU A 1 289 ? -5.268 -1.443 -12.470 1.00 98.19 289 LEU A CA 1
ATOM 2342 C C . LEU A 1 289 ? -5.638 -0.664 -13.743 1.00 98.19 289 LEU A C 1
ATOM 2344 O O . LEU A 1 289 ? -6.811 -0.589 -14.102 1.00 98.19 289 LEU A O 1
ATOM 2348 N N . LEU A 1 290 ? -4.643 -0.118 -14.448 1.00 97.62 290 LEU A N 1
ATOM 2349 C CA . LEU A 1 290 ? -4.822 0.563 -15.733 1.00 97.62 290 LEU A CA 1
ATOM 2350 C C . LEU A 1 290 ? -4.861 -0.385 -16.948 1.00 97.62 290 LEU A C 1
ATOM 2352 O O . LEU A 1 290 ? -5.043 0.089 -18.067 1.00 97.62 290 LEU A O 1
ATOM 2356 N N . HIS A 1 291 ? -4.690 -1.701 -16.761 1.00 96.88 291 HIS A N 1
ATOM 2357 C CA . HIS A 1 291 ? -4.551 -2.703 -17.833 1.00 96.88 291 HIS A CA 1
ATOM 2358 C C . HIS A 1 291 ? -3.354 -2.482 -18.785 1.00 96.88 291 HIS A C 1
ATOM 2360 O O . HIS A 1 291 ? -3.399 -2.940 -19.925 1.00 96.88 291 HIS A O 1
ATOM 2366 N N . ARG A 1 292 ? -2.283 -1.812 -18.325 1.00 98.06 292 ARG A N 1
ATOM 2367 C CA . ARG A 1 292 ? -1.091 -1.407 -19.106 1.00 98.06 292 ARG A CA 1
ATOM 2368 C C . ARG A 1 292 ? 0.238 -2.068 -18.697 1.00 98.06 292 ARG A C 1
ATOM 2370 O O . ARG A 1 292 ? 1.297 -1.450 -18.799 1.00 98.06 292 ARG A O 1
ATOM 2377 N N . LEU A 1 293 ? 0.217 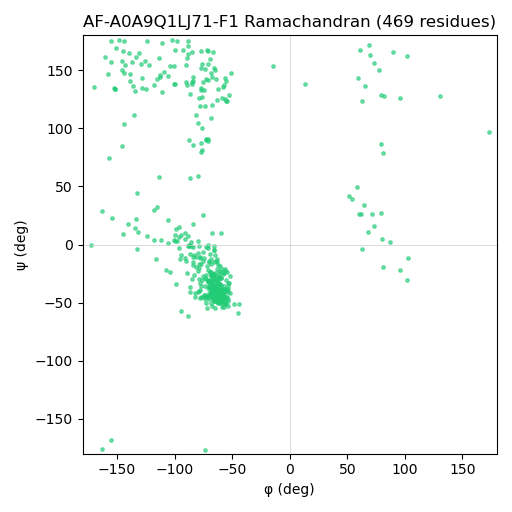-3.318 -18.224 1.00 98.06 293 LEU A N 1
ATOM 2378 C CA . LEU A 1 293 ? 1.451 -4.071 -17.916 1.00 98.06 293 LEU A CA 1
ATOM 2379 C C . LEU A 1 293 ? 2.351 -4.305 -19.151 1.00 98.06 293 LEU A C 1
ATOM 2381 O O . LEU A 1 293 ? 3.540 -4.553 -18.987 1.00 98.06 293 LEU A O 1
ATOM 2385 N N . ASP A 1 294 ? 1.820 -4.159 -20.371 1.00 97.75 294 ASP A N 1
ATOM 2386 C CA . ASP A 1 294 ? 2.564 -4.163 -21.643 1.00 97.75 294 ASP A CA 1
ATOM 2387 C C . ASP A 1 294 ? 3.614 -3.045 -21.766 1.00 97.75 294 ASP A C 1
ATOM 2389 O O . ASP A 1 294 ? 4.520 -3.140 -22.592 1.00 97.75 294 ASP A O 1
ATOM 2393 N N . LYS A 1 295 ? 3.511 -1.986 -20.953 1.00 98.38 295 LYS A N 1
ATOM 2394 C CA . LYS A 1 295 ? 4.406 -0.822 -21.008 1.00 98.38 295 LYS A CA 1
ATOM 2395 C C . LYS A 1 295 ? 5.781 -1.048 -20.367 1.00 98.38 295 LYS A C 1
ATOM 2397 O O . LYS A 1 295 ? 6.640 -0.183 -20.520 1.00 98.38 295 LYS A O 1
ATOM 2402 N N . ILE A 1 296 ? 5.988 -2.142 -19.630 1.00 98.62 296 ILE A N 1
ATOM 2403 C CA . ILE A 1 296 ? 7.207 -2.394 -18.841 1.00 98.62 296 ILE A CA 1
ATOM 2404 C C . ILE A 1 296 ? 7.808 -3.775 -19.116 1.00 98.62 296 ILE A C 1
ATOM 2406 O O . ILE A 1 296 ? 7.111 -4.725 -19.467 1.00 98.62 296 ILE A O 1
ATOM 2410 N N . ASP A 1 297 ? 9.111 -3.915 -18.877 1.00 98.75 297 ASP A N 1
ATOM 2411 C CA . ASP A 1 297 ? 9.774 -5.217 -18.848 1.00 98.75 297 ASP A CA 1
ATOM 2412 C C . ASP A 1 297 ? 9.450 -5.916 -17.516 1.00 98.75 297 ASP A C 1
ATOM 2414 O O . ASP A 1 297 ? 10.160 -5.782 -16.513 1.00 98.75 297 ASP A O 1
ATOM 2418 N N . VAL A 1 298 ? 8.325 -6.638 -17.497 1.00 98.75 298 VAL A N 1
ATOM 2419 C CA . VAL A 1 298 ? 7.862 -7.413 -16.333 1.00 98.75 298 VAL A CA 1
ATOM 2420 C C . VAL A 1 298 ? 8.894 -8.472 -15.923 1.00 98.75 298 VAL A C 1
ATOM 2422 O O . VAL A 1 298 ? 9.085 -8.708 -14.731 1.00 98.75 298 VAL A O 1
ATOM 2425 N N . GLY A 1 299 ? 9.610 -9.069 -16.882 1.00 98.75 299 GLY A N 1
ATOM 2426 C CA . GLY A 1 299 ? 10.634 -10.083 -16.613 1.00 98.75 299 GLY A CA 1
ATOM 2427 C C . GLY A 1 299 ? 11.816 -9.519 -15.823 1.00 98.75 299 GLY A C 1
ATOM 2428 O O . GLY A 1 299 ? 12.249 -10.115 -14.834 1.00 98.75 299 GLY A O 1
ATOM 2429 N N . LYS A 1 300 ? 12.298 -8.328 -16.196 1.00 98.81 300 LYS A N 1
ATOM 2430 C CA . LYS A 1 300 ? 13.286 -7.585 -15.404 1.00 98.81 300 LYS A CA 1
ATOM 2431 C C . LYS A 1 300 ? 12.739 -7.147 -14.047 1.00 98.81 300 LYS A C 1
ATOM 2433 O O . LYS A 1 300 ? 13.454 -7.282 -13.059 1.00 98.81 300 LYS A O 1
ATOM 2438 N N . ALA A 1 301 ? 11.498 -6.663 -13.976 1.00 98.81 301 ALA A N 1
ATOM 2439 C CA . ALA A 1 301 ? 10.894 -6.237 -12.711 1.00 98.81 301 ALA A CA 1
ATOM 2440 C C . ALA A 1 301 ? 10.842 -7.386 -11.688 1.00 98.81 301 ALA A C 1
ATOM 2442 O O . ALA A 1 301 ? 11.316 -7.242 -10.560 1.00 98.81 301 ALA A O 1
ATOM 2443 N N . VAL A 1 302 ? 10.371 -8.563 -12.114 1.00 98.88 302 VAL A N 1
ATOM 2444 C CA . VAL A 1 302 ? 10.402 -9.798 -11.315 1.00 98.88 302 VAL A CA 1
ATOM 2445 C C . VAL A 1 302 ? 11.841 -10.165 -10.937 1.00 98.88 302 VAL A C 1
ATOM 2447 O O . VAL A 1 302 ? 12.116 -10.418 -9.766 1.00 98.88 302 VAL A O 1
ATOM 2450 N N . LYS A 1 303 ? 12.792 -10.121 -11.879 1.00 98.81 303 LYS A N 1
ATOM 2451 C CA . LYS A 1 303 ? 14.210 -10.412 -11.602 1.00 98.81 303 LYS A CA 1
ATOM 2452 C C . LYS A 1 303 ? 14.821 -9.480 -10.543 1.00 98.81 303 LYS A C 1
ATOM 2454 O O . LYS A 1 303 ? 15.590 -9.958 -9.709 1.00 98.81 303 LYS A O 1
ATOM 2459 N N . TYR A 1 304 ? 14.483 -8.189 -10.549 1.00 98.81 304 TYR A N 1
ATOM 2460 C CA . TYR A 1 304 ? 14.936 -7.238 -9.529 1.00 98.81 304 TYR A CA 1
ATOM 2461 C C . TYR A 1 304 ? 14.306 -7.518 -8.158 1.00 98.81 304 TYR A C 1
ATOM 2463 O O . TYR A 1 304 ? 15.001 -7.566 -7.146 1.00 98.81 304 TYR A O 1
ATOM 2471 N N . ILE A 1 305 ? 12.999 -7.788 -8.111 1.00 98.81 305 ILE A N 1
ATOM 2472 C CA . ILE A 1 305 ? 12.314 -8.171 -6.867 1.00 98.81 305 ILE A CA 1
ATOM 2473 C C . ILE A 1 305 ? 12.968 -9.420 -6.251 1.00 98.81 305 ILE A C 1
ATOM 2475 O O . ILE A 1 305 ? 13.231 -9.460 -5.050 1.00 98.81 305 ILE A O 1
ATOM 2479 N N . LEU A 1 306 ? 13.308 -10.418 -7.071 1.00 98.75 306 LEU A N 1
ATOM 2480 C CA . LEU A 1 306 ? 13.977 -11.637 -6.612 1.00 98.75 306 LEU A CA 1
ATOM 2481 C C . LEU A 1 306 ? 15.422 -11.415 -6.144 1.00 98.75 306 LEU A C 1
ATOM 2483 O O . LEU A 1 306 ? 15.874 -12.150 -5.269 1.00 98.75 306 LEU A O 1
ATOM 2487 N N . SER A 1 307 ? 16.139 -10.403 -6.648 1.00 98.62 307 SER A N 1
ATOM 2488 C CA . SER A 1 307 ? 17.469 -10.046 -6.123 1.00 98.62 307 SER A CA 1
ATOM 2489 C C . SER A 1 307 ? 17.412 -9.331 -4.764 1.00 98.62 307 SER A C 1
ATOM 2491 O O . SER A 1 307 ? 18.433 -9.232 -4.084 1.00 98.62 307 SER A O 1
ATOM 2493 N N . CYS A 1 308 ? 16.221 -8.907 -4.326 1.00 98.62 308 CYS A N 1
ATOM 2494 C CA . CYS A 1 308 ? 15.962 -8.379 -2.984 1.00 98.62 308 CYS A CA 1
ATOM 2495 C C . CYS A 1 308 ? 15.584 -9.468 -1.956 1.00 98.62 308 CYS A C 1
ATOM 2497 O O . CYS A 1 308 ? 15.350 -9.135 -0.793 1.00 98.62 308 CYS A O 1
ATOM 2499 N N . LYS A 1 309 ? 15.508 -10.749 -2.362 1.00 98.38 309 LYS A N 1
ATOM 2500 C CA . LYS A 1 309 ? 15.177 -11.891 -1.491 1.00 98.38 309 LYS A CA 1
ATOM 2501 C C . LYS A 1 309 ? 16.376 -12.299 -0.625 1.00 98.38 309 LYS A C 1
ATOM 2503 O O . LYS A 1 309 ? 17.481 -12.487 -1.130 1.00 98.38 309 LYS A O 1
ATOM 2508 N N . ASN A 1 310 ? 16.138 -12.498 0.666 1.00 98.06 310 ASN A N 1
ATOM 2509 C CA . ASN A 1 310 ? 17.139 -12.881 1.658 1.00 98.06 310 ASN A CA 1
ATOM 2510 C C . ASN A 1 310 ? 17.112 -14.386 1.982 1.00 98.06 310 ASN A C 1
ATOM 2512 O O . ASN A 1 310 ? 16.172 -15.114 1.655 1.00 98.06 310 ASN A O 1
ATOM 2516 N N . VAL A 1 311 ? 18.157 -14.854 2.675 1.00 96.56 311 VAL A N 1
ATOM 2517 C CA . VAL A 1 311 ? 18.315 -16.261 3.108 1.00 96.56 311 VAL A CA 1
ATOM 2518 C C . VAL A 1 311 ? 17.270 -16.722 4.131 1.00 96.56 311 VAL A C 1
ATOM 2520 O O . VAL A 1 311 ? 17.120 -17.918 4.352 1.00 96.56 311 VAL A O 1
ATOM 2523 N N . ASP A 1 312 ? 16.550 -15.785 4.745 1.00 96.25 312 ASP A N 1
ATOM 2524 C CA . ASP A 1 312 ? 15.455 -16.029 5.686 1.00 96.25 312 ASP A CA 1
ATOM 2525 C C . ASP A 1 312 ? 14.076 -16.101 4.995 1.00 96.25 312 ASP A C 1
ATOM 2527 O O . ASP A 1 312 ? 13.043 -16.098 5.659 1.00 96.25 312 ASP A O 1
ATOM 2531 N N . GLY A 1 313 ? 14.061 -16.139 3.656 1.00 96.62 313 GLY A N 1
ATOM 2532 C CA . GLY A 1 313 ? 12.861 -16.139 2.816 1.00 96.62 313 GLY A CA 1
ATOM 2533 C C . GLY A 1 313 ? 12.250 -14.754 2.594 1.00 96.62 313 GLY A C 1
ATOM 2534 O O . GLY A 1 313 ? 11.498 -14.586 1.632 1.00 96.62 313 GLY A O 1
ATOM 2535 N N . GLY A 1 314 ? 12.586 -13.779 3.446 1.00 98.00 314 GLY A N 1
ATOM 2536 C CA . GLY A 1 314 ? 12.099 -12.404 3.406 1.00 98.00 314 GLY A CA 1
ATOM 2537 C C . GLY A 1 314 ? 12.699 -11.558 2.284 1.00 98.00 314 GLY A C 1
ATOM 2538 O O . GLY A 1 314 ? 13.471 -12.034 1.452 1.00 98.00 314 GLY A O 1
ATOM 2539 N N . PHE A 1 315 ? 12.330 -10.277 2.265 1.00 98.56 315 PHE A N 1
ATOM 2540 C CA . PHE A 1 315 ? 12.774 -9.304 1.269 1.00 98.56 315 PHE A CA 1
ATOM 2541 C C . PHE A 1 315 ? 13.153 -7.977 1.932 1.00 98.56 315 PHE A C 1
ATOM 2543 O O . PHE A 1 315 ? 12.430 -7.483 2.807 1.00 98.56 315 PHE A O 1
ATOM 2550 N N . GLY A 1 316 ? 14.277 -7.407 1.497 1.00 97.12 316 GLY A N 1
ATOM 2551 C CA . GLY A 1 316 ? 14.717 -6.059 1.859 1.00 97.12 316 GLY A CA 1
ATOM 2552 C C . GLY A 1 316 ? 14.166 -4.979 0.923 1.00 97.12 316 GLY A C 1
ATOM 2553 O O . GLY A 1 316 ? 13.535 -5.286 -0.082 1.00 97.12 316 GLY A O 1
ATOM 2554 N N . CYS A 1 317 ? 14.434 -3.705 1.236 1.00 96.25 317 CYS A N 1
ATOM 2555 C CA . CYS A 1 317 ? 14.075 -2.574 0.365 1.00 96.25 317 CYS A CA 1
ATOM 2556 C C . CYS A 1 317 ? 14.871 -2.521 -0.952 1.00 96.25 317 CYS A C 1
ATOM 2558 O O . CYS A 1 317 ? 14.404 -1.951 -1.935 1.00 96.25 317 CYS A O 1
ATOM 2560 N N . THR A 1 318 ? 16.075 -3.092 -0.946 1.00 97.31 318 THR A N 1
ATOM 2561 C CA . THR A 1 318 ? 17.018 -3.233 -2.062 1.00 97.31 318 THR A CA 1
ATOM 2562 C C . THR A 1 318 ? 17.861 -4.506 -1.835 1.00 97.31 318 THR A C 1
ATOM 2564 O O . THR A 1 318 ? 17.811 -5.078 -0.736 1.00 97.31 318 THR A O 1
ATOM 2567 N N . PRO A 1 319 ? 18.646 -4.985 -2.822 1.00 98.19 319 PRO A N 1
ATOM 2568 C CA . PRO A 1 319 ? 19.458 -6.195 -2.674 1.00 98.19 319 PRO A CA 1
ATOM 2569 C C . PRO A 1 319 ? 20.414 -6.146 -1.474 1.00 98.19 319 PRO A C 1
ATOM 2571 O O . PRO A 1 319 ? 21.246 -5.246 -1.360 1.00 98.19 319 PRO A O 1
ATOM 2574 N N . GLY A 1 320 ? 20.299 -7.132 -0.579 1.00 96.00 320 GLY A N 1
ATOM 2575 C CA . GLY A 1 320 ? 21.101 -7.237 0.646 1.00 96.00 320 GLY A CA 1
ATOM 2576 C C . GLY A 1 320 ? 20.643 -6.360 1.823 1.00 96.00 320 GLY A C 1
ATOM 2577 O O . GLY A 1 320 ? 21.318 -6.344 2.852 1.00 96.00 320 GLY A O 1
ATOM 2578 N N . ALA A 1 321 ? 19.522 -5.640 1.709 1.00 96.12 321 ALA A N 1
ATOM 2579 C CA . ALA A 1 321 ? 18.911 -4.943 2.841 1.00 96.12 321 ALA A CA 1
ATOM 2580 C C . ALA A 1 321 ? 18.153 -5.910 3.776 1.00 96.12 321 ALA A C 1
ATOM 2582 O O . ALA A 1 321 ? 17.698 -6.973 3.360 1.00 96.12 321 ALA A O 1
ATOM 2583 N N . GLU A 1 322 ? 17.992 -5.528 5.045 1.00 96.12 322 GLU A N 1
ATOM 2584 C CA . GLU A 1 322 ? 17.303 -6.324 6.074 1.00 96.12 322 GLU A CA 1
ATOM 2585 C C . GLU A 1 322 ? 15.850 -6.663 5.686 1.00 96.12 322 GLU A C 1
ATOM 2587 O O . GLU A 1 322 ? 15.103 -5.787 5.242 1.00 96.12 322 GLU A O 1
ATOM 2592 N N . SER A 1 323 ? 15.436 -7.918 5.901 1.00 97.62 323 SER A N 1
ATOM 2593 C CA . SER A 1 323 ? 14.057 -8.371 5.677 1.00 97.62 323 SER A CA 1
ATOM 2594 C C . SER A 1 323 ? 13.058 -7.571 6.522 1.00 97.62 323 SER A C 1
ATOM 2596 O O . SER A 1 323 ? 13.182 -7.492 7.744 1.00 97.62 323 SER A O 1
ATOM 2598 N N . HIS A 1 324 ? 12.044 -6.987 5.878 1.00 98.12 324 HIS A N 1
ATOM 2599 C CA . HIS A 1 324 ? 11.044 -6.138 6.535 1.00 98.12 324 HIS A CA 1
ATOM 2600 C C . HIS A 1 324 ? 9.634 -6.500 6.068 1.00 98.12 324 HIS A C 1
ATOM 2602 O O . HIS A 1 324 ? 9.391 -6.555 4.866 1.00 98.12 324 HIS A O 1
ATOM 2608 N N . ALA A 1 325 ? 8.673 -6.672 6.980 1.00 98.25 325 ALA A N 1
ATOM 2609 C CA . ALA A 1 325 ? 7.319 -7.124 6.630 1.00 98.25 325 ALA A CA 1
ATOM 2610 C C . ALA A 1 325 ? 6.621 -6.243 5.571 1.00 98.25 325 ALA A C 1
ATOM 2612 O O . ALA A 1 325 ? 5.979 -6.762 4.662 1.00 98.25 325 ALA A O 1
ATOM 2613 N N . GLY A 1 326 ? 6.801 -4.918 5.630 1.00 97.62 326 GLY A N 1
ATOM 2614 C CA . GLY A 1 326 ? 6.278 -3.997 4.609 1.00 97.62 326 GLY A CA 1
ATOM 2615 C C . GLY A 1 326 ? 6.941 -4.134 3.229 1.00 97.62 326 GLY A C 1
ATOM 2616 O O . GLY A 1 326 ? 6.297 -3.869 2.221 1.00 97.62 326 GLY A O 1
ATOM 2617 N N . GLN A 1 327 ? 8.199 -4.586 3.164 1.00 98.31 327 GLN A N 1
ATOM 2618 C CA . GLN A 1 327 ? 8.909 -4.818 1.897 1.00 98.31 327 GLN A CA 1
ATOM 2619 C C . GLN A 1 327 ? 8.634 -6.215 1.340 1.00 98.31 327 GLN A C 1
ATOM 2621 O O . GLN A 1 327 ? 8.426 -6.370 0.141 1.00 98.31 327 GLN A O 1
ATOM 2626 N N . ILE A 1 328 ? 8.507 -7.209 2.224 1.00 98.81 328 ILE A N 1
ATOM 2627 C CA . ILE A 1 328 ? 7.954 -8.528 1.908 1.00 98.81 328 ILE A CA 1
ATOM 2628 C C . ILE A 1 328 ? 6.577 -8.379 1.265 1.00 98.81 328 ILE A C 1
ATOM 2630 O O . ILE A 1 328 ? 6.367 -8.945 0.198 1.00 98.81 328 ILE A O 1
ATOM 2634 N N . PHE A 1 329 ? 5.680 -7.573 1.845 1.00 98.81 329 PHE A N 1
ATOM 2635 C CA . PHE A 1 329 ? 4.381 -7.278 1.242 1.00 98.81 329 PHE A CA 1
ATOM 2636 C C . PHE A 1 329 ? 4.518 -6.762 -0.194 1.00 98.81 329 PHE A C 1
ATOM 2638 O O . PHE A 1 329 ? 3.910 -7.331 -1.096 1.00 98.81 329 PHE A O 1
ATOM 2645 N N . CYS A 1 330 ? 5.338 -5.731 -0.424 1.00 98.75 330 CYS A N 1
ATOM 2646 C CA . CYS A 1 330 ? 5.535 -5.173 -1.762 1.00 98.75 330 CYS A CA 1
ATOM 2647 C C . CYS A 1 330 ? 6.060 -6.230 -2.747 1.00 98.75 330 CYS A C 1
ATOM 2649 O O . CYS A 1 330 ? 5.500 -6.396 -3.829 1.00 98.75 330 CYS A O 1
ATOM 2651 N N . CYS A 1 331 ? 7.081 -6.996 -2.364 1.00 98.81 331 CYS A N 1
ATOM 2652 C CA . CYS A 1 331 ? 7.649 -8.046 -3.206 1.00 98.81 331 CYS A CA 1
ATOM 2653 C C . CYS A 1 331 ? 6.647 -9.174 -3.500 1.00 98.81 331 CYS A C 1
ATOM 2655 O O . CYS A 1 331 ? 6.482 -9.557 -4.655 1.00 98.81 331 CYS A O 1
ATOM 2657 N N . VAL A 1 332 ? 5.940 -9.683 -2.488 1.00 98.81 332 VAL A N 1
ATOM 2658 C CA . VAL A 1 332 ? 4.965 -10.776 -2.639 1.00 98.81 332 VAL A CA 1
ATOM 2659 C C . VAL A 1 332 ? 3.741 -10.320 -3.436 1.00 98.81 332 VAL A C 1
ATOM 2661 O O . VAL A 1 332 ? 3.315 -11.047 -4.328 1.00 98.81 332 VAL A O 1
ATOM 2664 N N . ALA A 1 333 ? 3.220 -9.111 -3.205 1.00 98.75 333 ALA A N 1
ATOM 2665 C CA . ALA A 1 333 ? 2.097 -8.564 -3.970 1.00 98.75 333 ALA A CA 1
ATOM 2666 C C . ALA A 1 333 ? 2.470 -8.290 -5.435 1.00 98.75 333 ALA A C 1
ATOM 2668 O O . ALA A 1 333 ? 1.712 -8.630 -6.341 1.00 98.75 333 ALA A O 1
ATOM 2669 N N . ALA A 1 334 ? 3.671 -7.766 -5.697 1.00 98.81 334 ALA A N 1
ATOM 2670 C CA . ALA A 1 334 ? 4.182 -7.619 -7.057 1.00 98.81 334 ALA A CA 1
ATOM 2671 C C . ALA A 1 334 ? 4.329 -8.977 -7.770 1.00 98.81 334 ALA A C 1
ATOM 2673 O O . ALA A 1 334 ? 3.946 -9.108 -8.935 1.00 98.81 334 ALA A O 1
ATOM 2674 N N . LEU A 1 335 ? 4.822 -10.007 -7.071 1.00 98.81 335 LEU A N 1
ATOM 2675 C CA . LEU A 1 335 ? 4.896 -11.380 -7.584 1.00 98.81 335 LEU A CA 1
ATOM 2676 C C . LEU A 1 335 ? 3.504 -12.019 -7.759 1.00 98.81 335 LEU A C 1
ATOM 2678 O O . LEU A 1 335 ? 3.329 -12.821 -8.672 1.00 98.81 335 LEU A O 1
ATOM 2682 N N . ALA A 1 336 ? 2.502 -11.652 -6.955 1.00 98.44 336 ALA A N 1
ATOM 2683 C CA . ALA A 1 336 ? 1.113 -12.092 -7.121 1.00 98.44 336 ALA A CA 1
ATOM 2684 C C . ALA A 1 336 ? 0.486 -11.511 -8.394 1.00 98.44 336 ALA A C 1
ATOM 2686 O O . ALA A 1 336 ? 0.031 -12.262 -9.256 1.00 98.44 336 ALA A O 1
ATOM 2687 N N . ILE A 1 337 ? 0.554 -10.187 -8.555 1.00 98.38 337 ILE A N 1
ATOM 2688 C CA . ILE A 1 337 ? 0.002 -9.453 -9.706 1.00 98.38 337 ILE A CA 1
ATOM 2689 C C . ILE A 1 337 ? 0.659 -9.890 -11.032 1.00 98.38 337 ILE A C 1
ATOM 2691 O O . ILE A 1 337 ? 0.021 -9.861 -12.082 1.00 98.38 337 ILE A O 1
ATOM 2695 N N . THR A 1 338 ? 1.918 -10.340 -10.994 1.00 98.19 338 THR A N 1
ATOM 2696 C CA . THR A 1 338 ? 2.672 -10.825 -12.169 1.00 98.19 338 THR A CA 1
ATOM 2697 C C . THR A 1 338 ? 2.653 -12.352 -12.355 1.00 98.19 338 THR A C 1
ATOM 2699 O O . THR A 1 338 ? 3.369 -12.864 -13.214 1.00 98.19 338 THR A O 1
ATOM 2702 N N . GLY A 1 339 ? 1.886 -13.112 -11.560 1.00 97.44 339 GLY A N 1
ATOM 2703 C CA . GLY A 1 339 ? 1.821 -14.585 -11.649 1.00 97.44 339 GLY A CA 1
ATOM 2704 C C . GLY A 1 339 ? 3.107 -15.326 -11.235 1.00 97.44 339 GLY A C 1
ATOM 2705 O O . GLY A 1 339 ? 3.246 -16.534 -11.437 1.00 97.44 339 GLY A O 1
ATOM 2706 N N . SER A 1 340 ? 4.058 -14.615 -10.632 1.00 98.31 340 SER A N 1
ATOM 2707 C CA . SER A 1 340 ? 5.421 -15.062 -10.323 1.00 98.31 340 SER A CA 1
ATOM 2708 C C . SER A 1 340 ? 5.618 -15.532 -8.868 1.00 98.31 340 SER A C 1
ATOM 2710 O O . SER A 1 340 ? 6.747 -15.750 -8.426 1.00 98.31 340 SER A O 1
ATOM 2712 N N . LEU A 1 341 ? 4.531 -15.750 -8.109 1.00 97.00 341 LEU A N 1
ATOM 2713 C CA . LEU A 1 341 ? 4.564 -16.271 -6.726 1.00 97.00 341 LEU A CA 1
ATOM 2714 C C . LEU A 1 341 ? 5.291 -17.615 -6.570 1.00 97.00 341 LEU A C 1
ATOM 2716 O O . LEU A 1 341 ? 5.748 -17.930 -5.476 1.00 97.00 341 LEU A O 1
ATOM 2720 N N . HIS A 1 342 ? 5.435 -18.397 -7.641 1.00 97.62 342 HIS A N 1
ATOM 2721 C CA . HIS A 1 342 ? 6.127 -19.688 -7.624 1.00 97.62 342 HIS A CA 1
ATOM 2722 C C . HIS A 1 342 ? 7.641 -19.587 -7.315 1.00 97.62 342 HIS A C 1
ATOM 2724 O O . HIS A 1 342 ? 8.284 -20.603 -7.069 1.00 97.62 342 HIS A O 1
ATOM 2730 N N . HIS A 1 343 ? 8.216 -18.378 -7.282 1.00 97.56 343 HIS A N 1
ATOM 2731 C CA . HIS A 1 343 ? 9.578 -18.122 -6.792 1.00 97.56 343 HIS A CA 1
ATOM 2732 C C . HIS A 1 343 ? 9.669 -17.884 -5.265 1.00 97.56 343 HIS A C 1
ATOM 2734 O O . HIS A 1 343 ? 10.769 -17.771 -4.703 1.00 97.56 343 HIS A O 1
ATOM 2740 N N . VAL A 1 344 ? 8.531 -17.765 -4.575 1.00 97.75 344 VAL A N 1
ATOM 2741 C CA . VAL A 1 344 ? 8.464 -17.583 -3.120 1.00 97.75 344 VAL A CA 1
ATOM 2742 C C . VAL A 1 344 ? 8.479 -18.950 -2.440 1.00 97.75 344 VAL A C 1
ATOM 2744 O O . VAL A 1 344 ? 7.695 -19.831 -2.779 1.00 97.75 344 VAL A O 1
ATOM 2747 N N . ASP A 1 345 ? 9.360 -19.116 -1.453 1.00 97.69 345 ASP A N 1
ATOM 2748 C CA . ASP A 1 345 ? 9.300 -20.278 -0.565 1.00 97.69 345 ASP A CA 1
ATOM 2749 C C . ASP A 1 345 ? 8.214 -19.988 0.475 1.00 97.69 345 ASP A C 1
ATOM 2751 O O . ASP A 1 345 ? 8.389 -19.121 1.335 1.00 97.69 345 ASP A O 1
ATOM 2755 N N . LYS A 1 346 ? 7.057 -20.638 0.318 1.00 97.56 346 LYS A N 1
ATOM 2756 C CA . LYS A 1 346 ? 5.855 -20.354 1.110 1.00 97.56 346 LYS A CA 1
ATOM 2757 C C . LYS A 1 346 ? 6.039 -20.677 2.590 1.00 97.56 346 LYS A C 1
ATOM 2759 O O . LYS A 1 346 ? 5.499 -19.960 3.426 1.00 97.56 346 LYS A O 1
ATOM 2764 N N . ASP A 1 347 ? 6.791 -21.724 2.913 1.00 97.62 347 ASP A N 1
ATOM 2765 C CA . ASP A 1 347 ? 6.948 -22.206 4.285 1.00 97.62 347 ASP A CA 1
ATOM 2766 C C . ASP A 1 347 ? 8.076 -21.475 5.015 1.00 97.62 347 ASP A C 1
ATOM 2768 O O . ASP A 1 347 ? 7.879 -21.043 6.151 1.00 97.62 347 ASP A O 1
ATOM 2772 N N . LEU A 1 348 ? 9.210 -21.222 4.350 1.00 98.19 348 LEU A N 1
ATOM 2773 C CA . LEU A 1 348 ? 10.291 -20.407 4.914 1.00 98.19 348 LEU A CA 1
ATOM 2774 C C . LEU A 1 348 ? 9.826 -18.966 5.179 1.00 98.19 348 LEU A C 1
ATOM 2776 O O . LEU A 1 348 ? 10.044 -18.432 6.268 1.00 98.19 348 LEU A O 1
ATOM 2780 N N . LEU A 1 349 ? 9.139 -18.348 4.209 1.00 98.50 349 LEU A N 1
ATOM 2781 C CA . LEU A 1 349 ? 8.591 -17.004 4.387 1.00 98.50 349 LEU A CA 1
ATOM 2782 C C . LEU A 1 349 ? 7.399 -16.991 5.356 1.00 98.50 349 LEU A C 1
ATOM 2784 O O . LEU A 1 349 ? 7.271 -16.063 6.154 1.00 98.50 349 LEU A O 1
ATOM 2788 N N . GLY A 1 350 ? 6.544 -18.017 5.316 1.00 98.44 350 GLY A N 1
ATOM 2789 C CA . GLY A 1 350 ? 5.435 -18.184 6.255 1.00 98.44 350 GLY A CA 1
ATOM 2790 C C . GLY A 1 350 ? 5.913 -18.229 7.704 1.00 98.44 350 GLY A C 1
ATOM 2791 O O . GLY A 1 350 ? 5.338 -17.550 8.553 1.00 98.44 350 GLY A O 1
ATOM 2792 N N . TRP A 1 351 ? 7.016 -18.938 7.965 1.00 98.12 351 TRP A N 1
ATOM 2793 C CA . TRP A 1 351 ? 7.645 -19.013 9.283 1.00 98.12 351 TRP A CA 1
ATOM 2794 C C . TRP A 1 351 ? 8.191 -17.650 9.721 1.00 98.12 351 TRP A C 1
ATOM 2796 O O . TRP A 1 351 ? 7.881 -17.173 10.813 1.00 98.12 351 TRP A O 1
ATOM 2806 N N . TRP A 1 352 ? 8.932 -16.967 8.841 1.00 98.19 352 TRP A N 1
ATOM 2807 C CA . TRP A 1 352 ? 9.439 -15.621 9.118 1.00 98.19 352 TRP A CA 1
ATOM 2808 C C . TRP A 1 352 ? 8.315 -14.645 9.489 1.00 98.19 352 TRP A C 1
ATOM 2810 O O . TRP A 1 352 ? 8.479 -13.809 10.379 1.00 98.19 352 TRP A O 1
ATOM 2820 N N . LEU A 1 353 ? 7.174 -14.750 8.804 1.00 98.56 353 LEU A N 1
ATOM 2821 C CA . LEU A 1 353 ? 6.010 -13.890 8.986 1.00 98.56 353 LEU A CA 1
ATOM 2822 C C . LEU A 1 353 ? 5.175 -14.245 10.227 1.00 98.56 353 LEU A C 1
ATOM 2824 O O . LEU A 1 353 ? 4.722 -13.325 10.907 1.00 98.56 353 LEU A O 1
ATOM 2828 N N . CYS A 1 354 ? 4.979 -15.523 10.572 1.00 97.56 354 CYS A N 1
ATOM 2829 C CA . CYS A 1 354 ? 4.230 -15.880 11.785 1.00 97.56 354 CYS A CA 1
ATOM 2830 C C . CYS A 1 354 ? 5.002 -15.520 13.066 1.00 97.56 354 CYS A C 1
ATOM 2832 O O . CYS A 1 354 ? 4.411 -14.996 14.009 1.00 97.56 354 CYS A O 1
ATOM 2834 N N . GLU A 1 355 ? 6.335 -15.632 13.047 1.00 97.19 355 GLU A N 1
ATOM 2835 C CA . GLU A 1 355 ? 7.244 -15.151 14.103 1.00 97.19 355 GLU A CA 1
ATOM 2836 C C . GLU A 1 355 ? 7.287 -13.607 14.236 1.00 97.19 355 GLU A C 1
ATOM 2838 O O . GLU A 1 355 ? 8.139 -13.045 14.933 1.00 97.19 355 GLU A O 1
ATOM 2843 N N . ARG A 1 356 ? 6.389 -12.871 13.566 1.00 97.62 356 ARG A N 1
ATOM 2844 C CA . ARG A 1 356 ? 6.111 -11.451 13.844 1.00 97.62 356 ARG A CA 1
ATOM 2845 C C . ARG A 1 356 ? 5.009 -11.244 14.883 1.00 97.62 356 ARG A C 1
ATOM 2847 O O . ARG A 1 356 ? 4.878 -10.124 15.378 1.00 97.62 356 ARG A O 1
ATOM 2854 N N . GLN A 1 357 ? 4.212 -12.264 15.224 1.00 98.25 357 GLN A N 1
ATOM 2855 C CA . GLN A 1 357 ? 3.129 -12.109 16.200 1.00 98.25 357 GLN A CA 1
ATOM 2856 C C . GLN A 1 357 ? 3.668 -12.195 17.632 1.00 98.25 357 GLN A C 1
ATOM 2858 O O . GLN A 1 357 ? 4.080 -13.250 18.108 1.00 98.25 357 GLN A O 1
ATOM 2863 N N . VAL A 1 358 ? 3.645 -11.072 18.349 1.00 96.56 358 VAL A N 1
ATOM 2864 C CA . VAL A 1 358 ? 4.156 -10.997 19.724 1.00 96.56 358 VAL A CA 1
ATOM 2865 C C . VAL A 1 358 ? 3.074 -11.342 20.755 1.00 96.56 358 VAL A C 1
ATOM 2867 O O . VAL A 1 358 ? 1.884 -11.425 20.454 1.00 96.56 358 VAL A O 1
ATOM 2870 N N . LYS A 1 359 ? 3.472 -11.496 22.025 1.00 95.25 359 LYS A N 1
ATOM 2871 C CA . LYS A 1 359 ? 2.599 -11.942 23.133 1.00 95.25 359 LYS A CA 1
ATOM 2872 C C . LYS A 1 359 ? 1.327 -11.102 23.355 1.00 95.25 359 LYS A C 1
ATOM 2874 O O . LYS A 1 359 ? 0.378 -11.624 23.932 1.00 95.25 359 LYS A O 1
ATOM 2879 N N . SER A 1 360 ? 1.286 -9.841 22.913 1.00 94.19 360 SER A N 1
ATOM 2880 C CA . SER A 1 360 ? 0.088 -8.983 22.977 1.00 94.19 360 SER A CA 1
ATOM 2881 C C . SER A 1 360 ? -0.941 -9.250 21.869 1.00 94.19 360 SER A C 1
ATOM 2883 O O . SER A 1 360 ? -2.024 -8.676 21.910 1.00 94.19 360 SER A O 1
ATOM 2885 N N . GLY A 1 361 ? -0.620 -10.092 20.881 1.00 96.44 361 GLY A N 1
ATOM 2886 C CA . GLY A 1 361 ? -1.467 -10.388 19.724 1.00 96.44 361 GLY A CA 1
ATOM 2887 C C . GLY A 1 361 ? -1.163 -9.568 18.476 1.00 96.44 361 GLY A C 1
ATOM 2888 O O . GLY A 1 361 ? -1.477 -10.023 17.379 1.00 96.44 361 GLY A O 1
ATOM 2889 N N . GLY A 1 362 ? -0.532 -8.403 18.638 1.00 97.50 362 GLY A N 1
ATOM 2890 C CA . GLY A 1 362 ? -0.094 -7.554 17.532 1.00 97.50 362 GLY A CA 1
ATOM 2891 C C . GLY A 1 362 ? 1.103 -8.119 16.767 1.00 97.50 362 GLY A C 1
ATOM 2892 O O . GLY A 1 362 ? 1.777 -9.048 17.217 1.00 97.50 362 GLY A O 1
ATOM 2893 N N . LEU A 1 363 ? 1.369 -7.522 15.609 1.00 98.25 363 LEU A N 1
ATOM 2894 C CA . LEU A 1 363 ? 2.419 -7.920 14.671 1.00 98.25 363 LEU A CA 1
ATOM 2895 C C . LEU A 1 363 ? 3.511 -6.846 14.603 1.00 98.25 363 LEU A C 1
ATOM 2897 O O . LEU A 1 363 ? 3.206 -5.661 14.720 1.00 98.25 363 LEU A O 1
ATOM 2901 N N . ASN A 1 364 ? 4.771 -7.241 14.412 1.00 97.00 364 ASN A N 1
ATOM 2902 C CA . ASN A 1 364 ? 5.896 -6.318 14.230 1.00 97.00 364 ASN A CA 1
ATOM 2903 C C . ASN A 1 364 ? 6.511 -6.396 12.817 1.00 97.00 364 ASN A C 1
ATOM 2905 O O . ASN A 1 364 ? 6.323 -7.358 12.075 1.00 97.00 364 ASN A O 1
ATOM 2909 N N . GLY A 1 365 ? 7.248 -5.354 12.421 1.00 93.25 365 GLY A N 1
ATOM 2910 C CA . GLY A 1 365 ? 7.859 -5.283 11.086 1.00 93.25 365 GLY A CA 1
ATOM 2911 C C . GLY A 1 365 ? 9.144 -6.094 10.912 1.00 93.25 365 GLY A C 1
ATOM 2912 O O . GLY A 1 365 ? 9.526 -6.390 9.779 1.00 93.25 365 GLY A O 1
ATOM 2913 N N . ARG A 1 366 ? 9.808 -6.426 12.026 1.00 93.44 366 ARG A N 1
ATOM 2914 C CA . ARG A 1 366 ? 11.134 -7.056 12.137 1.00 93.44 366 ARG A CA 1
ATOM 2915 C C . ARG A 1 366 ? 11.267 -7.799 13.479 1.00 93.44 366 ARG A C 1
ATOM 2917 O O . ARG A 1 366 ? 10.599 -7.394 14.434 1.00 93.44 366 ARG A O 1
ATOM 2924 N N . PRO A 1 367 ? 12.164 -8.799 13.589 1.00 91.75 367 PRO A N 1
ATOM 2925 C CA . PRO A 1 367 ? 12.548 -9.409 14.867 1.00 91.75 367 PRO A CA 1
ATOM 2926 C C . PRO A 1 367 ? 12.966 -8.377 15.929 1.00 91.75 367 PRO A C 1
ATOM 2928 O O . PRO A 1 367 ? 13.552 -7.341 15.608 1.00 91.75 367 PRO A O 1
ATOM 2931 N N . GLU A 1 368 ? 12.697 -8.666 17.204 1.00 89.31 368 GLU A N 1
ATOM 2932 C CA . GLU A 1 368 ? 13.034 -7.801 18.348 1.00 89.31 368 GLU A CA 1
ATOM 2933 C C . GLU A 1 368 ? 12.515 -6.353 18.247 1.00 89.31 368 GLU A C 1
ATOM 2935 O O . GLU A 1 368 ? 13.215 -5.402 18.620 1.00 89.31 368 GLU A O 1
ATOM 2940 N N . LYS A 1 369 ? 11.291 -6.164 17.726 1.00 92.38 369 LYS A N 1
ATOM 2941 C CA . LYS A 1 369 ? 10.597 -4.862 17.655 1.00 92.38 369 LYS A CA 1
ATOM 2942 C C . LYS A 1 369 ? 9.206 -4.897 18.284 1.00 92.38 369 LYS A C 1
ATOM 2944 O O . LYS A 1 369 ? 8.582 -5.950 18.415 1.00 92.38 369 LYS A O 1
ATOM 2949 N N . LEU A 1 370 ? 8.729 -3.713 18.666 1.00 94.75 370 LEU A N 1
ATOM 2950 C CA . LEU A 1 370 ? 7.379 -3.510 19.189 1.00 94.75 370 LEU A CA 1
ATOM 2951 C C . LEU A 1 370 ? 6.318 -3.817 18.116 1.00 94.75 370 LEU A C 1
ATOM 2953 O O . LEU A 1 370 ? 6.590 -3.621 16.928 1.00 94.75 370 LEU A O 1
ATOM 2957 N N . PRO A 1 371 ? 5.119 -4.273 18.519 1.00 96.44 371 PRO A N 1
ATOM 2958 C CA . PRO A 1 371 ? 4.002 -4.426 17.605 1.00 96.44 371 PRO A CA 1
ATOM 2959 C C . PRO A 1 371 ? 3.448 -3.068 17.169 1.00 96.44 371 PRO A C 1
ATOM 2961 O O . PRO A 1 371 ? 3.566 -2.067 17.884 1.00 96.44 371 PRO A O 1
ATOM 2964 N N . ASP A 1 372 ? 2.813 -3.074 16.006 1.00 97.88 372 ASP A N 1
ATOM 2965 C CA . ASP A 1 372 ? 2.194 -1.913 15.378 1.00 97.88 372 ASP A CA 1
ATOM 2966 C C . ASP A 1 372 ? 1.023 -2.392 14.493 1.00 97.88 372 ASP A C 1
ATOM 2968 O O . ASP A 1 372 ? 1.139 -3.380 13.758 1.00 97.88 372 ASP A O 1
ATOM 2972 N N . VAL A 1 373 ? -0.130 -1.724 14.607 1.00 98.19 373 VAL A N 1
ATOM 2973 C CA . VAL A 1 373 ? -1.375 -2.065 13.899 1.00 98.19 373 VAL A CA 1
ATOM 2974 C C . VAL A 1 373 ? -1.191 -2.175 12.387 1.00 98.19 373 VAL A C 1
ATOM 2976 O O . VAL A 1 373 ? -1.839 -3.036 11.790 1.00 98.19 373 VAL A O 1
ATOM 2979 N N . CYS A 1 374 ? -0.305 -1.406 11.745 1.00 97.75 374 CYS A N 1
ATOM 2980 C CA . CYS A 1 374 ? -0.156 -1.477 10.291 1.00 97.75 374 CYS A CA 1
ATOM 2981 C C . CYS A 1 374 ? 0.395 -2.832 9.807 1.00 97.75 374 CYS A C 1
ATOM 2983 O O . CYS A 1 374 ? 0.063 -3.274 8.706 1.00 97.75 374 CYS A O 1
ATOM 2985 N N . TYR A 1 375 ? 1.136 -3.575 10.640 1.00 98.25 375 TYR A N 1
ATOM 2986 C CA . TYR A 1 375 ? 1.580 -4.934 10.298 1.00 98.25 375 TYR A CA 1
ATOM 2987 C C . TYR A 1 375 ? 0.440 -5.958 10.281 1.00 98.25 375 TYR A C 1
ATOM 2989 O O . TYR A 1 375 ? 0.590 -7.000 9.643 1.00 98.25 375 TYR A O 1
ATOM 2997 N N . SER A 1 376 ? -0.727 -5.633 10.852 1.00 97.94 376 SER A N 1
ATOM 2998 C CA . SER A 1 376 ? -1.978 -6.381 10.633 1.00 97.94 376 SER A CA 1
ATOM 2999 C C . SER A 1 376 ? -2.397 -6.399 9.163 1.00 97.94 376 SER A C 1
ATOM 3001 O O . SER A 1 376 ? -3.096 -7.314 8.750 1.00 97.94 376 SER A O 1
ATOM 3003 N N . TRP A 1 377 ? -1.948 -5.431 8.361 1.00 98.44 377 TRP A N 1
ATOM 3004 C CA . TRP A 1 377 ? -2.020 -5.502 6.907 1.00 98.44 377 TRP A CA 1
ATOM 3005 C C . TRP A 1 377 ? -0.775 -6.179 6.323 1.00 98.44 377 TRP A C 1
ATOM 3007 O O . TRP A 1 377 ? -0.882 -7.243 5.715 1.00 98.44 377 TRP A O 1
ATOM 3017 N N . TRP A 1 378 ? 0.418 -5.603 6.539 1.00 98.00 378 TRP A N 1
ATOM 3018 C CA . TRP A 1 378 ? 1.639 -6.017 5.827 1.00 98.00 378 TRP A CA 1
ATOM 3019 C C . TRP A 1 378 ? 1.976 -7.509 6.001 1.00 98.00 378 TRP A C 1
ATOM 3021 O O . TRP A 1 378 ? 2.397 -8.160 5.044 1.00 98.00 378 TRP A O 1
ATOM 3031 N N . VAL A 1 379 ? 1.771 -8.074 7.197 1.00 98.69 379 VAL A N 1
ATOM 3032 C CA . VAL A 1 379 ? 2.025 -9.499 7.459 1.00 98.69 379 VAL A CA 1
ATOM 3033 C C . VAL A 1 379 ? 0.859 -10.374 7.000 1.00 98.69 379 VAL A C 1
ATOM 3035 O O . VAL A 1 379 ? 1.108 -11.377 6.333 1.00 98.69 379 VAL A O 1
ATOM 3038 N N . LEU A 1 380 ? -0.399 -10.013 7.293 1.00 98.38 380 LEU A N 1
ATOM 3039 C CA . LEU A 1 380 ? -1.545 -10.847 6.902 1.00 98.38 380 LEU A CA 1
ATOM 3040 C C . LEU A 1 380 ? -1.696 -10.953 5.386 1.00 98.38 380 LEU A C 1
ATOM 3042 O O . LEU A 1 380 ? -1.843 -12.064 4.891 1.00 98.38 380 LEU A O 1
ATOM 3046 N N . SER A 1 381 ? -1.604 -9.850 4.640 1.00 98.25 381 SER A N 1
ATOM 3047 C CA . SER A 1 381 ? -1.678 -9.892 3.174 1.00 98.25 381 SER A CA 1
ATOM 3048 C C . SER A 1 381 ? -0.589 -10.785 2.582 1.00 98.25 381 SER A C 1
ATOM 3050 O O . SER A 1 381 ? -0.874 -11.628 1.731 1.00 98.25 381 SER A O 1
ATOM 3052 N N . SER A 1 382 ? 0.643 -10.666 3.091 1.00 98.62 382 SER A N 1
ATOM 3053 C CA . SER A 1 382 ? 1.766 -11.527 2.702 1.00 98.62 382 SER A CA 1
ATOM 3054 C C . SER A 1 382 ? 1.475 -13.004 2.984 1.00 98.62 382 SER A C 1
ATOM 3056 O O . SER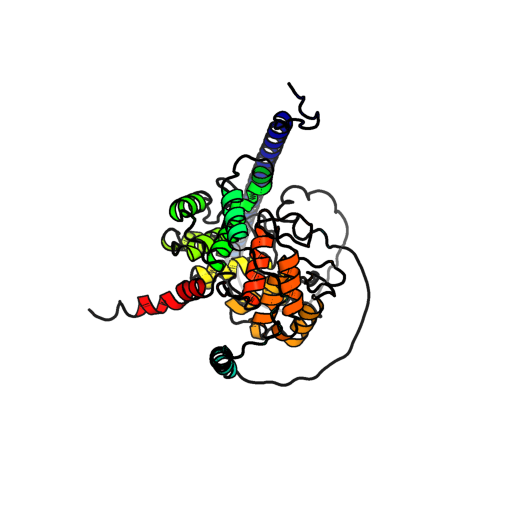 A 1 382 ? 1.660 -13.842 2.104 1.00 98.62 382 SER A O 1
ATOM 3058 N N . LEU A 1 383 ? 0.959 -13.320 4.178 1.00 98.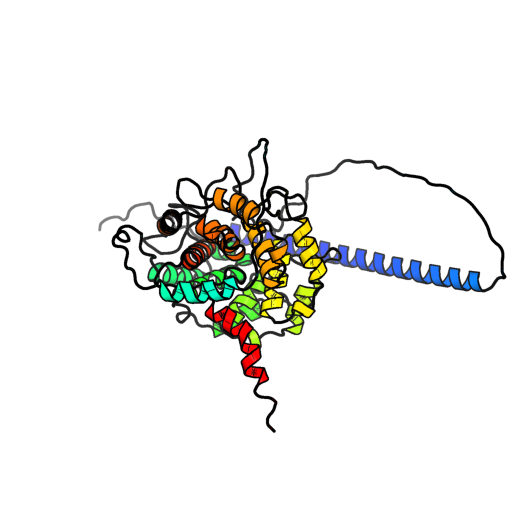62 383 LEU A N 1
ATOM 3059 C CA . LEU A 1 383 ? 0.574 -14.675 4.577 1.00 98.62 383 LEU A CA 1
ATOM 3060 C C . LEU A 1 383 ? -0.618 -15.227 3.782 1.00 98.62 383 LEU A C 1
ATOM 3062 O O . LEU A 1 383 ? -0.653 -16.424 3.521 1.00 98.62 383 LEU A O 1
ATOM 3066 N N . ILE A 1 384 ? -1.588 -14.404 3.384 1.00 98.31 384 ILE A N 1
ATOM 3067 C CA . ILE A 1 384 ? -2.743 -14.841 2.583 1.00 98.31 384 ILE A CA 1
ATOM 3068 C C . ILE A 1 384 ? -2.298 -15.172 1.156 1.00 98.31 384 ILE A C 1
ATOM 3070 O O . ILE A 1 384 ? -2.632 -16.242 0.654 1.00 98.31 384 ILE A O 1
ATOM 3074 N N . MET A 1 385 ? -1.473 -14.326 0.529 1.00 98.31 385 MET A N 1
ATOM 3075 C CA . MET A 1 385 ? -0.953 -14.573 -0.826 1.00 98.31 385 MET A CA 1
ATOM 3076 C C . MET A 1 385 ? -0.093 -15.846 -0.935 1.00 98.31 385 MET A C 1
ATOM 3078 O O . MET A 1 385 ? -0.017 -16.443 -2.010 1.00 98.31 385 MET A O 1
ATOM 3082 N N . ILE A 1 386 ? 0.527 -16.295 0.163 1.00 97.94 386 ILE A N 1
ATOM 3083 C CA . ILE A 1 386 ? 1.289 -17.557 0.218 1.00 97.94 386 ILE A CA 1
ATOM 3084 C C . ILE A 1 386 ? 0.518 -18.728 0.857 1.00 97.94 386 ILE A C 1
ATOM 3086 O O . ILE A 1 386 ? 1.073 -19.820 0.948 1.00 97.94 386 ILE A O 1
ATOM 3090 N N . ASP A 1 387 ? -0.754 -18.544 1.227 1.00 97.06 387 ASP A N 1
ATOM 3091 C CA . ASP A 1 387 ? -1.618 -19.537 1.895 1.00 97.06 387 ASP A CA 1
ATOM 3092 C C . ASP A 1 387 ? -1.076 -20.054 3.251 1.00 97.06 387 ASP A C 1
ATOM 3094 O O . ASP A 1 387 ? -0.960 -21.250 3.521 1.00 97.06 387 ASP A O 1
ATOM 3098 N N . ARG A 1 388 ? -0.688 -19.123 4.128 1.00 97.75 388 ARG A N 1
ATOM 3099 C CA . ARG A 1 388 ? -0.150 -19.374 5.481 1.00 97.75 388 ARG A CA 1
ATOM 3100 C C . ARG A 1 388 ? -0.796 -18.520 6.579 1.00 97.75 388 ARG A C 1
ATOM 3102 O O . ARG A 1 388 ? -0.356 -18.534 7.724 1.00 97.75 388 ARG A O 1
ATOM 3109 N N . VAL A 1 389 ? -1.897 -17.821 6.279 1.00 96.00 389 VAL A N 1
ATOM 3110 C CA . VAL A 1 389 ? -2.643 -16.987 7.252 1.00 96.00 389 VAL A CA 1
ATOM 3111 C C . VAL A 1 389 ? -3.131 -17.765 8.483 1.00 96.00 389 VAL A C 1
ATOM 3113 O O . VAL A 1 389 ? -3.290 -17.198 9.561 1.00 96.00 389 VAL A O 1
ATOM 3116 N N . HIS A 1 390 ? -3.311 -19.081 8.350 1.00 96.38 390 HIS A N 1
ATOM 3117 C CA . HIS A 1 390 ? -3.708 -19.975 9.435 1.00 96.38 390 HIS A CA 1
ATOM 3118 C C . HIS A 1 390 ? -2.607 -20.212 10.494 1.00 96.38 390 HIS A C 1
ATOM 3120 O O . HIS A 1 390 ? -2.873 -20.880 11.489 1.00 96.38 390 HIS A O 1
ATOM 3126 N N . TRP A 1 391 ? -1.396 -19.662 10.318 1.00 97.94 391 TRP A N 1
ATOM 3127 C CA . TRP A 1 391 ? -0.311 -19.691 11.318 1.00 97.94 391 TRP A CA 1
ATOM 3128 C C . TRP A 1 391 ? -0.380 -18.520 12.320 1.00 97.94 391 TRP A C 1
ATOM 3130 O O . TRP A 1 391 ? 0.437 -18.444 13.234 1.00 97.94 391 TRP A O 1
ATOM 3140 N N . ILE A 1 392 ? -1.355 -17.613 12.175 1.00 97.81 392 ILE A N 1
ATOM 3141 C CA . ILE A 1 392 ? -1.588 -16.477 13.079 1.00 97.81 392 ILE A CA 1
ATOM 3142 C C . ILE A 1 392 ? -2.739 -16.773 14.040 1.00 97.81 392 ILE A C 1
ATOM 3144 O O . ILE A 1 392 ? -3.806 -17.243 13.637 1.00 97.81 392 ILE A O 1
ATOM 3148 N N . ASP A 1 393 ? -2.578 -16.397 15.311 1.00 98.19 393 ASP A N 1
ATOM 3149 C CA . ASP A 1 393 ? -3.692 -16.325 16.253 1.00 98.19 393 ASP A CA 1
ATOM 3150 C C . ASP A 1 393 ? -4.599 -15.143 15.877 1.00 98.19 393 ASP A C 1
ATOM 3152 O O . ASP A 1 393 ? -4.410 -14.006 16.334 1.00 98.19 393 ASP A O 1
ATOM 3156 N N . LYS A 1 394 ? -5.581 -15.425 15.007 1.00 96.88 394 LYS A N 1
ATOM 3157 C CA . LYS A 1 394 ? -6.586 -14.456 14.548 1.00 96.88 394 LYS A CA 1
ATOM 3158 C C . LYS A 1 394 ? -7.273 -13.751 15.725 1.00 96.88 394 LYS A C 1
ATOM 3160 O O . LYS A 1 394 ? -7.479 -12.544 15.671 1.00 96.88 394 LYS A O 1
ATOM 3165 N N . GLY A 1 395 ? -7.609 -14.479 16.794 1.00 97.25 395 GLY A N 1
ATOM 3166 C CA . GLY A 1 395 ? -8.364 -13.949 17.935 1.00 97.25 395 GLY A CA 1
ATOM 3167 C C . GLY A 1 395 ? -7.578 -12.915 18.741 1.00 97.25 395 GLY A C 1
ATOM 3168 O O . GLY A 1 395 ? -8.105 -11.847 19.065 1.00 97.25 395 GLY A O 1
ATOM 3169 N N . LYS A 1 396 ? -6.295 -13.185 19.015 1.00 97.75 396 LYS A N 1
ATOM 3170 C CA . LYS A 1 396 ? -5.403 -12.206 19.653 1.00 97.75 396 LYS A CA 1
ATOM 3171 C C . LYS A 1 396 ? -5.171 -10.977 18.769 1.00 97.75 396 LYS A C 1
ATOM 3173 O O . LYS A 1 396 ? -5.123 -9.870 19.301 1.00 97.75 396 LYS A O 1
ATOM 3178 N N . LEU A 1 397 ? -5.058 -11.143 17.449 1.00 98.31 397 LEU A N 1
ATOM 3179 C CA . LEU A 1 397 ? -4.835 -10.022 16.531 1.00 98.31 397 LEU A CA 1
ATOM 3180 C C . LEU A 1 397 ? -6.077 -9.131 16.372 1.00 98.31 397 LEU A C 1
ATOM 3182 O O . LEU A 1 397 ? -5.958 -7.912 16.485 1.00 98.31 397 LEU A O 1
ATOM 3186 N N . VAL A 1 398 ? -7.272 -9.721 16.219 1.00 98.50 398 VAL A N 1
ATOM 3187 C CA . VAL A 1 398 ? -8.554 -8.988 16.272 1.00 98.50 398 VAL A CA 1
ATOM 3188 C C . VAL A 1 398 ? -8.642 -8.176 17.566 1.00 98.50 398 VAL A C 1
ATOM 3190 O O . VAL A 1 398 ? -8.946 -6.984 17.523 1.00 98.50 398 VAL A O 1
ATOM 3193 N N . LYS A 1 399 ? -8.313 -8.781 18.719 1.00 98.00 399 LYS A N 1
ATOM 3194 C CA . LYS A 1 399 ? -8.287 -8.052 19.993 1.00 98.00 399 LYS A CA 1
ATOM 3195 C C . LYS A 1 399 ? -7.276 -6.899 19.990 1.00 98.00 399 LYS A C 1
ATOM 3197 O O . LYS A 1 399 ? -7.645 -5.810 20.414 1.00 98.00 399 LYS A O 1
ATOM 3202 N N . PHE A 1 400 ? -6.047 -7.113 19.515 1.00 98.25 400 PHE A N 1
ATOM 3203 C CA . PHE A 1 400 ? -5.018 -6.069 19.478 1.00 98.25 400 PHE A CA 1
ATOM 3204 C C . PHE A 1 400 ? -5.481 -4.840 18.680 1.00 98.25 400 PHE A C 1
ATOM 3206 O O . PHE A 1 400 ? -5.424 -3.731 19.202 1.00 98.25 400 PHE A O 1
ATOM 3213 N N . ILE A 1 401 ? -6.028 -5.027 17.473 1.00 98.38 401 ILE A N 1
ATOM 3214 C CA . ILE A 1 401 ? -6.535 -3.917 16.643 1.00 98.38 401 ILE A CA 1
ATOM 3215 C C . ILE A 1 401 ? -7.675 -3.168 17.361 1.00 98.38 401 ILE A C 1
ATOM 3217 O O . ILE A 1 401 ? -7.691 -1.940 17.402 1.00 98.38 401 ILE A O 1
ATOM 3221 N N . LEU A 1 402 ? -8.608 -3.897 17.984 1.00 98.12 402 LEU A N 1
ATOM 3222 C CA . LEU A 1 402 ? -9.768 -3.324 18.685 1.00 98.12 402 LEU A CA 1
ATOM 3223 C C . LEU A 1 402 ? -9.442 -2.698 20.053 1.00 98.12 402 LEU A C 1
ATOM 3225 O O . LEU A 1 402 ? -10.269 -1.960 20.600 1.00 98.12 402 LEU A O 1
ATOM 3229 N N . ASP A 1 403 ? -8.258 -2.967 20.604 1.00 97.38 403 ASP A N 1
ATOM 3230 C CA . ASP A 1 403 ? -7.704 -2.243 21.750 1.00 97.38 403 ASP A CA 1
ATOM 3231 C C . ASP A 1 403 ? -7.039 -0.915 21.328 1.00 97.38 403 ASP A C 1
ATOM 3233 O O . ASP A 1 403 ? -6.931 -0.023 22.164 1.00 97.38 403 ASP A O 1
ATOM 3237 N N . CYS A 1 404 ? -6.672 -0.747 20.048 1.00 97.69 404 CYS A N 1
ATOM 3238 C CA . CYS A 1 404 ? -6.042 0.464 19.490 1.00 97.69 404 CYS A CA 1
ATOM 3239 C C . CYS A 1 404 ? -7.037 1.502 18.924 1.00 97.69 404 CYS A C 1
ATOM 3241 O O . CYS A 1 404 ? -6.617 2.485 18.320 1.00 97.69 404 CYS A O 1
ATOM 3243 N N . GLN A 1 405 ? -8.353 1.297 19.052 1.00 97.69 405 GLN A N 1
ATOM 3244 C CA . GLN A 1 405 ? -9.348 2.272 18.574 1.00 97.69 405 GLN A CA 1
ATOM 3245 C C . GLN A 1 405 ? -9.629 3.372 19.611 1.00 97.69 405 GLN A C 1
ATOM 3247 O O . GLN A 1 405 ? -9.843 3.066 20.788 1.00 97.69 405 GLN A O 1
ATOM 3252 N N . ASP A 1 406 ? -9.739 4.632 19.173 1.00 96.56 406 ASP A N 1
ATOM 3253 C CA . ASP A 1 406 ? -10.272 5.713 20.013 1.00 96.56 406 ASP A CA 1
ATOM 3254 C C . ASP A 1 406 ? -11.773 5.465 20.250 1.00 96.56 406 ASP A C 1
ATOM 3256 O O . ASP A 1 406 ? -12.622 5.591 19.360 1.00 96.56 406 ASP A O 1
ATOM 3260 N N . LYS A 1 407 ? -12.098 5.094 21.492 1.00 95.50 407 LYS A N 1
ATOM 3261 C CA . LYS A 1 407 ? -13.455 4.745 21.932 1.00 95.50 407 LYS A CA 1
ATOM 3262 C C . LYS A 1 407 ? -14.345 5.965 22.168 1.00 95.50 407 LYS A C 1
ATOM 3264 O O . LYS A 1 407 ? -15.560 5.800 22.294 1.00 95.50 407 LYS A O 1
ATOM 3269 N N . GLU A 1 408 ? -13.801 7.178 22.175 1.00 94.31 408 GLU A N 1
ATOM 3270 C CA . GLU A 1 408 ? -14.534 8.439 22.288 1.00 94.31 408 GLU A CA 1
ATOM 3271 C C . GLU A 1 408 ? -14.826 9.045 20.909 1.00 94.31 408 GLU A C 1
ATOM 3273 O O . GLU A 1 408 ? -16.005 9.207 20.569 1.00 94.31 408 GLU A O 1
ATOM 3278 N N . ASN A 1 409 ? -13.791 9.305 20.102 1.00 94.44 409 ASN A N 1
ATOM 3279 C CA . ASN A 1 409 ? -13.874 10.079 18.854 1.00 94.44 409 ASN A CA 1
ATOM 3280 C C . ASN A 1 409 ? -13.836 9.229 17.574 1.00 94.44 409 ASN A C 1
ATOM 3282 O O . ASN A 1 409 ? -14.380 9.668 16.558 1.00 94.44 409 ASN A O 1
ATOM 3286 N N . GLY A 1 410 ? -13.264 8.022 17.628 1.00 96.31 410 GLY A N 1
ATOM 3287 C CA . GLY A 1 410 ? -12.976 7.184 16.460 1.00 96.31 410 GLY A CA 1
ATOM 3288 C C . GLY A 1 410 ? -11.597 7.434 15.844 1.00 96.31 410 GLY A C 1
ATOM 3289 O O . GLY A 1 410 ? -10.941 8.429 16.141 1.00 96.31 410 GLY A O 1
ATOM 3290 N N . GLY A 1 411 ? -11.178 6.512 14.977 1.00 97.12 411 GLY A N 1
ATOM 3291 C CA . GLY A 1 411 ? -9.797 6.359 14.514 1.00 97.12 411 GLY A CA 1
ATOM 3292 C C . GLY A 1 411 ? -9.091 5.193 15.220 1.00 97.12 411 GLY A C 1
ATOM 3293 O O . GLY A 1 411 ? -9.552 4.714 16.260 1.00 97.12 411 GLY A O 1
ATOM 3294 N N . ILE A 1 412 ? -7.983 4.718 14.648 1.00 98.00 412 ILE A N 1
ATOM 3295 C CA . ILE A 1 412 ? -7.107 3.675 15.213 1.00 98.00 412 ILE A CA 1
ATOM 3296 C C . ILE A 1 412 ? -5.657 4.187 15.197 1.00 98.00 412 ILE A C 1
ATOM 3298 O O . ILE A 1 412 ? -5.263 4.909 14.280 1.00 98.00 412 ILE A O 1
ATOM 3302 N N . SER A 1 413 ? -4.889 3.851 16.231 1.00 96.06 413 SER A N 1
ATOM 3303 C CA . SER A 1 413 ? -3.479 4.213 16.449 1.00 96.06 413 SER A CA 1
ATOM 3304 C C . SER A 1 413 ? -2.520 3.057 16.118 1.00 96.06 413 SER A C 1
ATOM 3306 O O . SER A 1 413 ? -2.961 1.950 15.805 1.00 96.06 413 SER A O 1
ATOM 3308 N N . ASP A 1 414 ? -1.200 3.278 16.198 1.00 92.88 414 ASP A N 1
ATOM 3309 C CA . ASP A 1 414 ? -0.210 2.205 15.996 1.00 92.88 414 ASP A CA 1
ATOM 3310 C C . ASP A 1 414 ? -0.189 1.186 17.159 1.00 92.88 414 ASP A C 1
ATOM 3312 O O . ASP A 1 414 ? 0.049 -0.001 16.932 1.00 92.88 414 ASP A O 1
ATOM 3316 N N . ARG A 1 415 ? -0.497 1.608 18.392 1.00 95.31 415 ARG A N 1
ATOM 3317 C CA . ARG A 1 415 ? -0.657 0.772 19.605 1.00 95.31 415 ARG A CA 1
ATOM 3318 C C . ARG A 1 415 ? -1.763 1.326 20.519 1.00 95.31 415 ARG A C 1
ATOM 3320 O O . ARG A 1 415 ? -2.156 2.479 20.341 1.00 95.31 415 ARG A O 1
ATOM 3327 N N . PRO A 1 416 ? -2.243 0.572 21.530 1.00 93.88 416 PRO A N 1
ATOM 3328 C CA . PRO A 1 416 ? -3.186 1.104 22.513 1.00 93.88 416 PRO A CA 1
ATOM 3329 C C . PRO A 1 416 ? -2.628 2.352 23.207 1.00 93.88 416 PRO A C 1
ATOM 3331 O O . PRO A 1 416 ? -1.428 2.426 23.467 1.00 93.88 416 PRO A O 1
ATOM 3334 N N . ASP A 1 417 ? -3.507 3.312 23.489 1.00 89.38 417 ASP A N 1
ATOM 3335 C CA . ASP A 1 417 ? -3.229 4.610 24.130 1.00 89.38 417 ASP A CA 1
ATOM 3336 C C . ASP A 1 417 ? -2.286 5.580 23.365 1.00 89.38 417 ASP A C 1
ATOM 3338 O O . ASP A 1 417 ? -2.122 6.726 23.790 1.00 89.38 417 ASP A O 1
ATOM 3342 N N . ASP A 1 418 ? -1.714 5.182 22.219 1.00 90.88 418 ASP A N 1
ATOM 3343 C CA . ASP A 1 418 ? -1.031 6.083 21.273 1.00 90.88 418 ASP A CA 1
ATOM 3344 C C . ASP A 1 418 ? -2.047 6.893 20.419 1.00 90.88 418 ASP A C 1
ATOM 3346 O O . ASP A 1 418 ? -3.246 6.608 20.389 1.00 90.88 418 ASP A O 1
ATOM 3350 N N . ALA A 1 419 ? -1.589 7.940 19.721 1.00 91.06 419 ALA A N 1
ATOM 3351 C CA . ALA A 1 419 ? -2.460 8.832 18.941 1.00 91.06 419 ALA A CA 1
ATOM 3352 C C . ALA A 1 419 ? -2.998 8.184 17.646 1.00 91.06 419 ALA A C 1
ATOM 3354 O O . ALA A 1 419 ? -2.276 7.462 16.959 1.00 91.06 419 ALA A O 1
ATOM 3355 N N . VAL A 1 420 ? -4.257 8.476 17.291 1.00 93.12 420 VAL A N 1
ATOM 3356 C CA . VAL A 1 420 ? -4.927 7.928 16.095 1.00 93.12 420 VAL A CA 1
ATOM 3357 C C . VAL A 1 420 ? -4.628 8.722 14.822 1.00 93.12 420 VAL A C 1
ATOM 3359 O O . VAL A 1 420 ? -4.650 9.955 14.822 1.00 93.12 420 VAL A O 1
ATOM 3362 N N . ASP A 1 421 ? -4.432 8.015 13.708 1.00 92.19 421 ASP A N 1
ATOM 3363 C CA . ASP A 1 421 ? -4.266 8.609 12.378 1.00 92.19 421 ASP A CA 1
ATOM 3364 C C . ASP A 1 421 ? -5.013 7.810 11.290 1.00 92.19 421 ASP A C 1
ATOM 3366 O O . ASP A 1 421 ? -5.442 6.671 11.493 1.00 92.19 421 ASP A O 1
ATOM 3370 N N . VAL A 1 422 ? -5.200 8.404 10.107 1.00 93.44 422 VAL A N 1
ATOM 3371 C CA . VAL A 1 422 ? -5.958 7.783 9.001 1.00 93.44 422 VAL A CA 1
ATOM 3372 C C . VAL A 1 422 ? -5.229 6.568 8.392 1.00 93.44 422 VAL A C 1
ATOM 3374 O O . VAL A 1 422 ? -5.884 5.681 7.848 1.00 93.44 422 VAL A O 1
ATOM 3377 N N . PHE A 1 423 ? -3.901 6.476 8.518 1.00 94.56 423 PHE A N 1
ATOM 3378 C CA . PHE A 1 423 ? -3.093 5.359 8.011 1.00 94.56 423 PHE A CA 1
ATOM 3379 C C . PHE A 1 423 ? -3.298 4.103 8.871 1.00 94.56 423 PHE A C 1
ATOM 3381 O O . PHE A 1 423 ? -3.648 3.047 8.343 1.00 94.56 423 PHE A O 1
ATOM 3388 N N . HIS A 1 424 ? -3.182 4.216 10.196 1.00 97.81 424 HIS A N 1
ATOM 3389 C CA . HIS A 1 424 ? -3.446 3.114 11.125 1.00 97.81 424 HIS A CA 1
ATOM 3390 C C . HIS A 1 424 ? -4.942 2.784 11.213 1.00 97.81 424 HIS A C 1
ATOM 3392 O O . HIS A 1 424 ? -5.296 1.609 11.311 1.00 97.81 424 HIS A O 1
ATOM 3398 N N . THR A 1 425 ? -5.829 3.776 11.054 1.00 98.19 425 THR A N 1
ATOM 3399 C CA . THR A 1 425 ? -7.275 3.537 10.868 1.00 98.19 425 THR A CA 1
ATOM 3400 C C . THR A 1 425 ? -7.538 2.650 9.649 1.00 98.19 425 THR A C 1
ATOM 3402 O O . THR A 1 425 ? -8.253 1.654 9.769 1.00 98.19 425 THR A O 1
ATOM 3405 N N . TYR A 1 426 ? -6.915 2.942 8.501 1.00 98.50 426 TYR A N 1
ATOM 3406 C CA . TYR A 1 426 ? -7.057 2.116 7.303 1.00 98.50 426 TYR A CA 1
ATOM 3407 C C . TYR A 1 426 ? -6.471 0.717 7.482 1.00 98.50 426 TYR A C 1
ATOM 3409 O O . TYR A 1 426 ? -7.189 -0.266 7.306 1.00 98.50 426 TYR A O 1
ATOM 3417 N N . PHE A 1 427 ? -5.201 0.594 7.872 1.00 98.38 427 PHE A N 1
ATOM 3418 C CA . PHE A 1 427 ? -4.556 -0.718 7.957 1.00 98.38 427 PHE A CA 1
ATOM 3419 C C . PHE A 1 427 ? -5.068 -1.587 9.118 1.00 98.38 427 PHE A C 1
ATOM 3421 O O . PHE A 1 427 ? -5.022 -2.812 9.018 1.00 98.38 427 PHE A O 1
ATOM 3428 N N . GLY A 1 428 ? -5.650 -0.989 10.163 1.00 98.44 428 GLY A N 1
ATOM 3429 C CA . GLY A 1 428 ? -6.412 -1.705 11.187 1.00 98.44 428 GLY A CA 1
ATOM 3430 C C . GLY A 1 428 ? -7.728 -2.278 10.650 1.00 98.44 428 GLY A C 1
ATOM 3431 O O . GLY A 1 428 ? -7.980 -3.473 10.795 1.00 98.44 428 GLY A O 1
ATOM 3432 N N . VAL A 1 429 ? -8.550 -1.467 9.973 1.00 98.69 429 VAL A N 1
ATOM 3433 C CA . VAL A 1 429 ? -9.824 -1.926 9.377 1.00 98.69 429 VAL A CA 1
ATOM 3434 C C . VAL A 1 429 ? -9.592 -2.919 8.230 1.00 98.69 429 VAL A C 1
ATOM 3436 O O . VAL A 1 429 ? -10.288 -3.930 8.145 1.00 98.69 429 VAL A O 1
ATOM 3439 N N . ALA A 1 430 ? -8.576 -2.699 7.393 1.00 98.50 430 ALA A N 1
ATOM 3440 C CA . ALA A 1 430 ? -8.162 -3.648 6.362 1.00 98.50 430 ALA A CA 1
ATOM 3441 C C . ALA A 1 430 ? -7.626 -4.953 6.981 1.00 98.50 430 ALA A C 1
ATOM 3443 O O . ALA A 1 430 ? -8.000 -6.034 6.536 1.00 98.50 430 ALA A O 1
ATOM 3444 N N . GLY A 1 431 ? -6.839 -4.882 8.062 1.00 98.31 431 GLY A N 1
ATOM 3445 C CA . GLY A 1 431 ? -6.415 -6.058 8.828 1.00 98.31 431 GLY A CA 1
ATOM 3446 C C . GLY A 1 431 ? -7.593 -6.856 9.402 1.00 98.31 431 GLY A C 1
ATOM 3447 O O . GLY A 1 431 ? -7.607 -8.079 9.305 1.00 98.31 431 GLY A O 1
ATOM 3448 N N . LEU A 1 432 ? -8.627 -6.188 9.927 1.00 98.62 432 LEU A N 1
ATOM 3449 C CA . LEU A 1 432 ? -9.870 -6.844 10.361 1.00 98.62 432 LEU A CA 1
ATOM 3450 C C . LEU A 1 432 ? -10.637 -7.486 9.190 1.00 98.62 432 LEU A C 1
ATOM 3452 O O . LEU A 1 432 ? -11.173 -8.583 9.347 1.00 98.62 432 LEU A O 1
ATOM 3456 N N . SER A 1 433 ? -10.649 -6.853 8.014 1.00 98.44 433 SER A N 1
ATOM 3457 C CA . SER A 1 433 ? -11.254 -7.404 6.792 1.00 98.44 433 SER A CA 1
ATOM 3458 C C . SER A 1 433 ? -10.562 -8.704 6.353 1.00 98.44 433 SER A C 1
ATOM 3460 O O . SER A 1 433 ? -11.228 -9.719 6.149 1.00 98.44 433 SER A O 1
ATOM 3462 N N . LEU A 1 434 ? -9.223 -8.725 6.333 1.00 97.75 434 LEU A N 1
ATOM 3463 C CA . LEU A 1 434 ? -8.415 -9.927 6.063 1.00 97.75 434 LEU A CA 1
ATOM 3464 C C . LEU A 1 434 ? -8.591 -11.042 7.113 1.00 97.75 434 LEU A C 1
ATOM 3466 O O . LEU A 1 434 ? -8.292 -12.206 6.847 1.00 97.75 434 LEU A O 1
ATOM 3470 N N . LEU A 1 435 ? -9.059 -10.698 8.315 1.00 97.31 435 LEU A N 1
ATOM 3471 C CA . LEU A 1 435 ? -9.376 -11.650 9.383 1.00 97.31 435 LEU A CA 1
ATOM 3472 C C . LEU A 1 435 ? -10.811 -12.191 9.306 1.00 97.31 435 LEU A C 1
ATOM 3474 O O . LEU A 1 435 ? -11.146 -13.051 10.121 1.00 97.31 435 LEU A O 1
ATOM 3478 N N . GLU A 1 436 ? -11.604 -11.758 8.318 1.00 95.88 436 GLU A N 1
ATOM 3479 C CA . GLU A 1 436 ? -13.029 -12.080 8.137 1.00 95.88 436 GLU A CA 1
ATOM 3480 C C . GLU A 1 436 ? -13.914 -11.529 9.278 1.00 95.88 436 GLU A C 1
ATOM 3482 O O . GLU A 1 436 ? -14.903 -12.146 9.679 1.00 95.88 436 GLU A O 1
ATOM 3487 N N . TYR A 1 437 ? -13.560 -10.360 9.835 1.00 96.75 437 TYR A N 1
ATOM 3488 C CA . TYR A 1 437 ? -14.354 -9.715 10.886 1.00 96.75 437 TYR A CA 1
ATOM 3489 C C . TYR A 1 437 ? -15.765 -9.351 10.368 1.00 96.75 437 TYR A C 1
ATOM 3491 O O . TYR A 1 437 ? -15.894 -8.796 9.273 1.00 96.75 437 TYR A O 1
ATOM 3499 N N . PRO A 1 438 ? -16.842 -9.645 11.121 1.00 95.56 438 PRO A N 1
ATOM 3500 C CA . PRO A 1 438 ? -18.208 -9.479 10.631 1.00 95.56 438 PRO A CA 1
ATOM 3501 C C . PRO A 1 438 ? -18.602 -8.007 10.442 1.00 95.56 438 PRO A C 1
ATOM 3503 O O . PRO A 1 438 ? -18.213 -7.134 11.214 1.00 95.56 438 PRO A O 1
ATOM 3506 N N . GLY A 1 439 ? -19.450 -7.747 9.443 1.00 94.88 439 GLY A N 1
ATOM 3507 C CA . GLY A 1 439 ? -20.059 -6.430 9.210 1.00 94.88 439 GLY A CA 1
ATOM 3508 C C . GLY A 1 439 ? -19.247 -5.459 8.344 1.00 94.88 439 GLY A C 1
ATOM 3509 O O . GLY A 1 439 ? -19.711 -4.346 8.115 1.00 94.88 439 GLY A O 1
ATOM 3510 N N . ILE A 1 440 ? -18.083 -5.871 7.831 1.00 97.00 440 ILE A N 1
ATOM 3511 C CA . ILE A 1 440 ? -17.264 -5.100 6.882 1.00 97.00 440 ILE A CA 1
ATOM 3512 C C . ILE A 1 440 ? -17.031 -5.884 5.579 1.00 97.00 440 ILE A C 1
ATOM 3514 O O . ILE A 1 440 ? -17.104 -7.114 5.568 1.00 97.00 440 ILE A O 1
ATOM 3518 N N . LYS A 1 441 ? -16.781 -5.184 4.463 1.00 97.50 441 LYS A N 1
ATOM 3519 C CA . LYS A 1 441 ? -16.475 -5.815 3.164 1.00 97.50 441 LYS A CA 1
ATOM 3520 C C . LYS A 1 441 ? -15.138 -6.576 3.201 1.00 97.50 441 LYS A C 1
ATOM 3522 O O . LYS A 1 441 ? -14.226 -6.140 3.909 1.00 97.50 441 LYS A O 1
ATOM 3527 N N . PRO A 1 442 ? -14.960 -7.628 2.379 1.00 97.81 442 PRO A N 1
ATOM 3528 C CA . PRO A 1 442 ? -13.646 -8.208 2.102 1.00 97.81 442 PRO A CA 1
ATOM 3529 C C . PRO A 1 442 ? -12.773 -7.278 1.237 1.00 97.81 442 PRO A C 1
ATOM 3531 O O . PRO A 1 442 ? -13.251 -6.659 0.282 1.00 97.81 442 PRO A O 1
ATOM 3534 N N . ILE A 1 443 ? -11.476 -7.234 1.541 1.00 97.56 443 ILE A N 1
ATOM 3535 C CA . ILE A 1 443 ? -10.435 -6.509 0.800 1.00 97.56 443 ILE A CA 1
ATOM 3536 C C . ILE A 1 443 ? -9.461 -7.494 0.128 1.00 97.56 443 ILE A C 1
ATOM 3538 O O . ILE A 1 443 ? -9.159 -8.551 0.681 1.00 97.56 443 ILE A O 1
ATOM 3542 N N . ASP A 1 444 ? -8.975 -7.163 -1.067 1.00 98.25 444 ASP A N 1
ATOM 3543 C CA . ASP A 1 444 ? -7.993 -7.970 -1.792 1.00 98.25 444 ASP A CA 1
ATOM 3544 C C . ASP A 1 444 ? -6.567 -7.753 -1.235 1.00 98.25 444 ASP A C 1
ATOM 3546 O O . ASP A 1 444 ? -6.108 -6.604 -1.185 1.00 98.25 444 ASP A O 1
ATOM 3550 N N . PRO A 1 445 ? -5.837 -8.823 -0.853 1.00 97.50 445 PRO A N 1
ATOM 3551 C CA . PRO A 1 445 ? -4.533 -8.728 -0.194 1.00 97.50 445 PRO A CA 1
ATOM 3552 C C . PRO A 1 445 ? -3.390 -8.261 -1.109 1.00 97.50 445 PRO A C 1
ATOM 3554 O O . PRO A 1 445 ? -2.365 -7.831 -0.590 1.00 97.50 445 PRO A O 1
ATOM 3557 N N . ALA A 1 446 ? -3.525 -8.336 -2.436 1.00 97.44 446 ALA A N 1
ATOM 3558 C CA . ALA A 1 446 ? -2.502 -7.905 -3.392 1.00 97.44 446 ALA A CA 1
ATOM 3559 C C . ALA A 1 446 ? -2.776 -6.498 -3.951 1.00 97.44 446 ALA A C 1
ATOM 3561 O O . ALA A 1 446 ? -1.838 -5.748 -4.210 1.00 97.44 446 ALA A O 1
ATOM 3562 N N . TYR A 1 447 ? -4.049 -6.130 -4.122 1.00 97.56 447 TYR A N 1
ATOM 3563 C CA . TYR A 1 447 ? -4.470 -4.855 -4.720 1.00 97.56 447 TYR A CA 1
ATOM 3564 C C . TYR A 1 447 ? -4.776 -3.747 -3.700 1.00 97.56 447 TYR A C 1
ATOM 3566 O O . TYR A 1 447 ? -4.911 -2.587 -4.096 1.00 97.56 447 TYR A O 1
ATOM 3574 N N . ALA A 1 448 ? -4.891 -4.081 -2.406 1.00 97.19 448 ALA A N 1
ATOM 3575 C CA . ALA A 1 448 ? -5.246 -3.147 -1.331 1.00 97.19 448 ALA A CA 1
ATOM 3576 C C . ALA A 1 448 ? -6.530 -2.344 -1.639 1.00 97.19 448 ALA A C 1
ATOM 3578 O O . ALA A 1 448 ? -6.600 -1.132 -1.437 1.00 97.19 448 ALA A O 1
ATOM 3579 N N . LEU A 1 449 ? -7.534 -3.032 -2.187 1.00 97.81 449 LEU A N 1
ATOM 3580 C CA . LEU A 1 449 ? -8.823 -2.483 -2.605 1.00 97.81 449 LEU A CA 1
ATOM 3581 C C . LEU A 1 449 ? -9.947 -3.493 -2.309 1.00 97.81 449 LEU A C 1
ATOM 3583 O O . LEU A 1 449 ? -9.674 -4.693 -2.254 1.00 97.81 449 LEU A O 1
ATOM 3587 N N . PRO A 1 450 ? -11.204 -3.052 -2.127 1.00 98.31 450 PRO A N 1
ATOM 3588 C CA . PRO A 1 450 ? -12.346 -3.938 -1.894 1.00 98.31 450 PRO A CA 1
ATOM 3589 C C . PRO A 1 450 ? -12.495 -4.984 -3.009 1.00 98.31 450 PRO A C 1
ATOM 3591 O O . PRO A 1 450 ? -12.310 -4.674 -4.188 1.00 98.31 450 PRO A O 1
ATOM 3594 N N . VAL A 1 451 ? -12.838 -6.227 -2.663 1.00 97.44 451 VAL A N 1
ATOM 3595 C CA . VAL A 1 451 ? -12.870 -7.340 -3.636 1.00 97.44 451 VAL A CA 1
ATOM 3596 C C . VAL A 1 451 ? -13.908 -7.110 -4.746 1.00 97.44 451 VAL A C 1
ATOM 3598 O O . VAL A 1 451 ? -13.687 -7.501 -5.891 1.00 97.44 451 VAL A O 1
ATOM 3601 N N . ASP A 1 452 ? -15.017 -6.426 -4.462 1.00 96.38 452 ASP A N 1
ATOM 3602 C CA . ASP A 1 452 ? -16.007 -5.994 -5.459 1.00 96.38 452 ASP A CA 1
ATOM 3603 C C . ASP A 1 452 ? -15.450 -4.946 -6.440 1.00 96.38 452 ASP A C 1
ATOM 3605 O O . ASP A 1 452 ? -15.765 -4.980 -7.631 1.00 96.38 452 ASP A O 1
ATOM 3609 N N . VAL A 1 453 ? -14.565 -4.063 -5.973 1.00 96.81 453 VAL A N 1
ATOM 3610 C CA . VAL A 1 453 ? -13.885 -3.047 -6.792 1.00 96.81 453 VAL A CA 1
ATOM 3611 C C . VAL A 1 453 ? -12.820 -3.685 -7.690 1.00 96.81 453 VAL A C 1
ATOM 3613 O O . VAL A 1 453 ? -12.782 -3.406 -8.888 1.00 96.81 453 VAL A O 1
ATOM 3616 N N . VAL A 1 454 ? -11.996 -4.591 -7.151 1.00 95.62 454 VAL A N 1
ATOM 3617 C CA . VAL A 1 454 ? -10.978 -5.318 -7.935 1.00 95.62 454 VAL A CA 1
ATOM 3618 C C . VAL A 1 454 ? -11.640 -6.195 -8.999 1.00 95.62 454 VAL A C 1
ATOM 3620 O O . VAL A 1 454 ? -11.256 -6.138 -10.169 1.00 95.62 454 VAL A O 1
ATOM 3623 N N . ASN A 1 455 ? -12.697 -6.932 -8.639 1.00 93.69 455 ASN A N 1
ATOM 3624 C CA . ASN A 1 455 ? -13.466 -7.725 -9.598 1.00 93.69 455 ASN A CA 1
ATOM 3625 C C . ASN A 1 455 ? -14.088 -6.862 -10.704 1.00 93.69 455 ASN A C 1
ATOM 3627 O O . ASN A 1 455 ? -14.047 -7.265 -11.864 1.00 93.69 455 ASN A O 1
ATOM 3631 N N . ARG A 1 456 ? -14.609 -5.666 -10.393 1.00 94.31 456 ARG A N 1
ATOM 3632 C CA . ARG A 1 456 ? -15.139 -4.735 -11.405 1.00 94.31 456 ARG A CA 1
ATOM 3633 C C . ARG A 1 456 ? -14.071 -4.339 -12.430 1.00 94.31 456 ARG A C 1
ATOM 3635 O O . ARG A 1 456 ? -14.309 -4.469 -13.630 1.00 94.31 456 ARG A O 1
ATOM 3642 N N . VAL A 1 457 ? -12.882 -3.939 -11.971 1.00 91.00 457 VAL A N 1
ATOM 3643 C CA . VAL A 1 457 ? -11.763 -3.543 -12.850 1.00 91.00 457 VAL A CA 1
ATOM 3644 C C . VAL A 1 457 ? -11.242 -4.717 -13.685 1.00 91.00 457 VAL A C 1
ATOM 3646 O O . VAL A 1 457 ? -10.955 -4.539 -14.869 1.00 91.00 457 VAL A O 1
ATOM 3649 N N . MET A 1 458 ? -11.121 -5.913 -13.104 1.00 86.00 458 MET A N 1
ATOM 3650 C CA . MET A 1 458 ? -10.516 -7.068 -13.783 1.00 86.00 458 MET A CA 1
ATOM 3651 C C . MET A 1 458 ? -11.492 -7.804 -14.709 1.00 86.00 458 MET A C 1
ATOM 3653 O O . MET A 1 458 ? -11.127 -8.160 -15.831 1.00 86.00 458 MET A O 1
ATOM 3657 N N . LEU A 1 459 ? -12.743 -8.001 -14.281 1.00 75.06 459 LEU A N 1
ATOM 3658 C CA . LEU A 1 459 ? -13.758 -8.730 -15.049 1.00 75.06 459 LEU A CA 1
ATOM 3659 C C . LEU A 1 459 ? -14.483 -7.850 -16.078 1.00 75.06 459 LEU A C 1
ATOM 3661 O O . LEU A 1 459 ? -15.035 -8.389 -17.037 1.00 75.06 459 LEU A O 1
ATOM 3665 N N . GLY A 1 460 ? -14.426 -6.517 -15.953 1.00 60.81 460 GLY A N 1
ATOM 3666 C CA . GLY A 1 460 ? -15.027 -5.573 -16.908 1.00 60.81 460 GLY A CA 1
ATOM 3667 C C . GLY A 1 460 ? -14.579 -5.766 -18.367 1.00 60.81 460 GLY A C 1
ATOM 3668 O O . GLY A 1 460 ? -15.337 -5.455 -19.288 1.00 60.81 460 GLY A O 1
ATOM 3669 N N . ARG A 1 461 ? -13.403 -6.379 -18.593 1.00 48.69 461 ARG A N 1
ATOM 3670 C CA . ARG A 1 461 ? -12.944 -6.837 -19.920 1.00 48.69 461 ARG A CA 1
ATOM 3671 C C . ARG A 1 461 ? -13.954 -7.752 -20.627 1.00 48.69 461 ARG A C 1
ATOM 3673 O O . ARG A 1 461 ? -14.143 -7.619 -21.834 1.00 48.69 461 ARG A O 1
ATOM 3680 N N . TYR A 1 462 ? -14.597 -8.671 -19.906 1.00 39.78 462 TYR A N 1
ATOM 3681 C CA . TYR A 1 462 ? -15.489 -9.667 -20.511 1.00 39.78 462 TYR A CA 1
ATOM 3682 C C . TYR A 1 462 ? -16.821 -9.060 -20.969 1.00 39.78 462 TYR A C 1
ATOM 3684 O O . TYR A 1 462 ? -17.327 -9.435 -22.025 1.00 39.78 462 TYR A O 1
ATOM 3692 N N . SER A 1 463 ? -17.349 -8.077 -20.235 1.00 36.50 463 SER A N 1
ATOM 3693 C CA . SER A 1 463 ? -18.600 -7.385 -20.581 1.00 36.50 463 SER A CA 1
ATOM 3694 C C . SER A 1 463 ? -18.497 -6.587 -21.884 1.00 36.50 463 SER A C 1
ATOM 3696 O O . SER A 1 463 ? -19.444 -6.551 -22.665 1.00 36.50 463 SER A O 1
ATOM 3698 N N . LEU A 1 464 ? -17.340 -5.965 -22.141 1.00 40.34 464 LEU A N 1
ATOM 3699 C CA . LEU A 1 464 ? -17.099 -5.181 -23.358 1.00 40.34 464 LEU A CA 1
ATOM 3700 C C . LEU A 1 464 ? -16.788 -6.060 -24.582 1.00 40.34 464 LEU A C 1
ATOM 3702 O O . LEU A 1 464 ? -17.153 -5.696 -25.698 1.00 40.34 464 LEU A O 1
ATOM 3706 N N . GLY A 1 465 ? -16.180 -7.237 -24.391 1.00 33.44 465 GLY A N 1
ATOM 3707 C CA . GLY A 1 465 ? -15.830 -8.149 -25.489 1.00 33.44 465 GLY A CA 1
ATOM 3708 C C . GLY A 1 465 ? -17.029 -8.732 -26.253 1.00 33.44 465 GLY A C 1
ATOM 3709 O O . GLY A 1 465 ? -16.920 -9.000 -27.448 1.00 33.44 465 GLY A O 1
ATOM 3710 N N . PHE A 1 466 ? -18.185 -8.893 -25.601 1.00 34.06 466 PHE A N 1
ATOM 3711 C CA . PHE A 1 466 ? -19.388 -9.468 -26.225 1.00 34.06 466 PHE A CA 1
ATOM 3712 C C . PHE A 1 466 ? -20.248 -8.465 -27.015 1.00 34.06 466 PHE A C 1
ATOM 3714 O O . PHE A 1 466 ? -21.135 -8.883 -27.755 1.00 34.06 466 PHE A O 1
ATOM 3721 N N . LEU A 1 467 ? -19.990 -7.157 -26.914 1.00 36.66 467 LEU A N 1
ATOM 3722 C CA . LEU A 1 467 ? -20.816 -6.108 -27.537 1.00 36.66 467 LEU A CA 1
ATOM 3723 C C . LEU A 1 467 ? -20.296 -5.614 -28.903 1.00 36.66 467 LEU A C 1
ATOM 3725 O O . LEU A 1 467 ? -20.730 -4.567 -29.379 1.00 36.66 467 LEU A O 1
ATOM 3729 N N . HIS A 1 468 ? -19.373 -6.341 -29.545 1.00 35.66 468 HIS A N 1
ATOM 3730 C CA . HIS A 1 468 ? -18.756 -5.948 -30.828 1.00 35.66 468 HIS A CA 1
ATOM 3731 C C . HIS A 1 468 ? -18.696 -7.064 -31.893 1.00 35.66 468 HIS A C 1
ATOM 3733 O O . HIS A 1 468 ? -17.911 -6.989 -32.834 1.00 35.66 468 HIS A O 1
ATOM 3739 N N . THR A 1 469 ? -19.544 -8.094 -31.786 1.00 34.62 469 THR A N 1
ATOM 3740 C CA . THR A 1 469 ? -19.652 -9.183 -32.784 1.00 34.62 469 THR A CA 1
ATOM 3741 C C . THR A 1 469 ? -21.104 -9.501 -33.179 1.00 34.62 469 THR A C 1
ATOM 3743 O O . THR A 1 469 ? -21.503 -10.660 -33.270 1.00 34.62 469 THR A O 1
ATOM 3746 N N . SER A 1 470 ? -21.929 -8.472 -33.416 1.00 35.69 470 SER A N 1
ATOM 3747 C CA . SER A 1 470 ? -23.289 -8.617 -33.978 1.00 35.69 470 SER A CA 1
ATOM 3748 C C . SER A 1 470 ? -23.792 -7.337 -34.667 1.00 35.69 470 SER A C 1
ATOM 3750 O O . SER A 1 470 ? -24.633 -6.618 -34.129 1.00 35.69 470 SER A O 1
ATOM 3752 N N . SER A 1 471 ? -23.269 -7.049 -35.862 1.00 33.28 471 SER A N 1
ATOM 3753 C CA . SER A 1 471 ? -23.846 -6.164 -36.896 1.00 33.28 4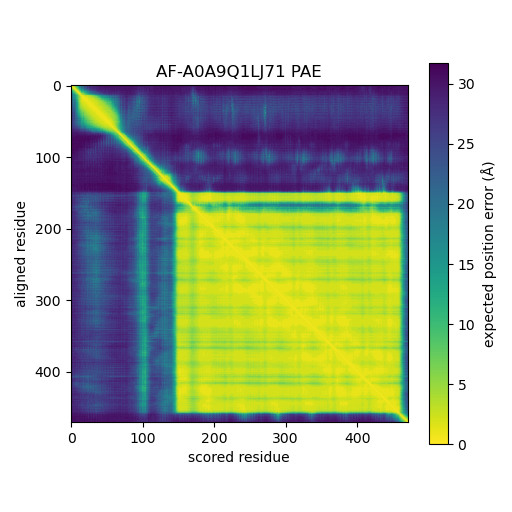71 SER A CA 1
ATOM 3754 C C . SER A 1 471 ? -23.196 -6.483 -38.240 1.00 33.28 471 SER A C 1
ATOM 3756 O O . SER A 1 471 ? -21.949 -6.562 -38.246 1.00 33.28 471 SER A O 1
#

Organism: NCBI:txid402998

Nearest PDB structures (foldseek):
  6j7x-assembly1_B  TM=9.779E-01  e=5.659E-35  Homo sapiens
  3dsx-assembly1_B  TM=9.763E-01  e=1.343E-34  Rattus norvegicus
  4ehm-assembly1_B  TM=9.836E-01  e=1.280E-34  Rattus norvegicus
  3c72-assembly1_B  TM=9.877E-01  e=4.248E-34  Rattus norvegicus
  6o60-assembly1_B  TM=9.603E-01  e=5.938E-35  Homo sapiens

Radius of gyration: 26.8 Å; Cα contacts (8 Å, |Δi|>4): 576; chains: 1; bounding box: 73×68×88 Å

pLDDT: mean 78.53, std 27.38, range [20.86, 98.88]

Solvent-accessible surface area (backbone atoms only — not comparable to full-atom values): 27226 Å² total; per-residue (Å²): 141,84,84,81,80,96,72,83,72,81,83,70,80,61,57,70,60,53,52,52,49,51,59,49,53,50,51,54,50,53,54,51,50,51,59,43,54,52,49,59,47,52,50,52,51,50,54,52,49,53,49,52,56,53,49,51,53,48,51,57,46,62,62,55,78,72,64,87,86,88,83,88,84,86,84,86,87,90,81,91,84,79,80,89,79,90,88,88,83,91,90,81,96,81,86,74,82,78,87,43,78,90,67,64,95,70,86,78,90,88,88,82,91,84,89,86,86,89,88,89,87,87,86,74,87,67,54,66,71,51,50,67,60,50,60,75,70,63,82,85,68,89,68,85,82,64,87,76,66,74,76,81,63,57,73,31,36,49,50,30,46,63,47,54,72,69,48,66,85,47,74,65,40,62,74,44,37,72,44,42,38,45,47,50,31,31,38,48,53,42,23,44,33,60,75,46,46,90,81,54,66,64,64,64,54,51,54,53,50,59,54,14,48,38,97,72,36,32,14,11,20,35,69,91,41,77,48,27,49,73,28,30,32,25,48,50,52,44,27,48,71,71,71,45,56,86,79,54,63,61,66,49,36,48,50,36,52,37,72,31,56,45,98,72,23,45,19,30,38,40,99,83,59,56,68,34,36,57,33,42,19,44,44,49,52,43,22,54,78,69,72,43,58,86,64,50,67,58,70,35,32,53,53,34,50,58,54,13,52,46,96,63,50,34,15,12,49,43,69,87,41,71,56,29,32,65,28,30,24,22,45,47,26,37,23,51,81,66,74,48,49,86,78,56,58,45,64,53,28,34,50,57,51,42,70,26,55,45,99,75,27,32,22,24,53,43,84,94,55,71,56,30,28,46,28,41,30,30,40,44,28,40,22,50,78,54,74,38,51,85,66,50,65,59,69,42,29,54,43,34,48,56,56,15,41,45,88,87,62,29,32,15,12,48,40,61,94,50,76,61,41,54,63,26,29,22,24,31,53,51,22,36,22,73,66,66,44,85,88,46,47,56,51,32,64,64,75,79,40,45,44,72,49,51,48,49,68,66,52,49,60,60,69,60,65,71,77,78,81,86,130